Protein AF-A0A965I8A2-F1 (afdb_monomer_lite)

Secondary structure (DSSP, 8-state):
----S-BT-------HHHHHHHHHH--SHHHHHSHHHHHHHGGG-S----SPPP-----SS--TT-B---SSHHHHHHHHHHHTT-GGG--HHHHHHHHHH-HHHHHHTS-----------GGG--SPPP-HHHHHHHHHHTTTSGGGSSSGGGSGGGS-TTTS---EEEEEBTEEEETTS-EEE-SSTTTTT-SS-BT-HHHHHHHHHHHTT-SS-SS--HHHHHHHHHHHHH-TT-SEEEEESSHHHHHHHHHHHHHHHHT--EEEEES---SSHHHHTTSTT-TT--HHHHTTEEE--TT-HHHHHHHHHHTTT-EEEEEE-SSSSSPPPTTHHHHHHHHHHHHTPEEEEE-TTTBTTTBTT-HHHHTT---SEEEE-GGGGTTSS-EEEEE-HHHHGGGGTS--

Radius of gyration: 28.69 Å; chains: 1; bounding box: 76×61×65 Å

Foldseek 3Di:
DQAQAEAPPDDDDDDPVLLVVLCVQDPDPVCNVVVPQCSQCPPPSPRDRPDDDDDDDHDPGGPHQFHQDPPDPLNVVLVVVLVVVVCPPPDPVVVVVVLVVPVVSVLSGRDPPDPPPPPPDVVNPDDQQWCPVQLVLQVVQVVPPPQSDPDPVLGCVVDDPGNDASAWDFWFFQWTAGPSGDIDRDPCLVVQLAPRTGPDVVLVVVVVVVVVVPDDDPDDDPVVVVVQVVLLVQAPFFPGKDKDQAQLVQLVVVLQLLCLLLVAQAEEEEDDRDCDLLPVLCDPNNPPRDPVSSVRYHYDYAQCLVRVLVVCVVCQSRYRAYEYQCDDPHHHDPCRLVSVLVSCVVRVHFYEHAQQNQDPPVGVNGPCVVVVNHGQKYKYHRNSNNPGGMIMIGGDPSSVVCCVVDVD

Sequence (408 aa):
IDRSFPDGLDIEIFSAETLATTARECSDPWSREHVTPYIRTGSDLKVKTGNFRVGHFKSTTNFAHLRWTLDTASDYEFFCALAEHDVANLGWLDIVSLLTQNSDLLMWNRGITGRQVSFVSDEDAQSDPSFKRSVQHLSRALQSIPVGSQTFSKSYLGWVMGQAPIYAKSGSGSIITDIDGNDYIDYMMALLPVVLGHADPFVDAAVVRQLARGTSLSLSGEIEVELAEKLVSLIPCAEMVRYGKNGSDATTAAVRLARAYTGRDKIIVCGYHGWHDWYIGTTAKHLGVPESVRDLSLTFPFNDANALADLLKKHDCDLAALVIEPTGKAVPQPGFLEEVRRLCDHYGVILVFDEVISGFRIDMGGAQAYYNVTPDLAAFGKAMANGYPISALVGKREIMSKMEDVHA

pLDDT: mean 87.99, std 14.46, range [33.81, 98.94]

Structure (mmCIF, N/CA/C/O backbone):
data_AF-A0A965I8A2-F1
#
_entry.id   AF-A0A965I8A2-F1
#
loop_
_atom_site.group_PDB
_atom_site.id
_atom_site.type_symbol
_atom_site.label_atom_id
_atom_site.label_alt_id
_atom_site.label_comp_id
_atom_site.label_asym_id
_atom_site.label_entity_id
_atom_site.label_seq_id
_atom_site.pdbx_PDB_ins_code
_atom_site.Cartn_x
_atom_site.Cartn_y
_atom_site.Cartn_z
_atom_site.occupancy
_atom_site.B_iso_or_equiv
_atom_site.auth_seq_id
_atom_site.auth_comp_id
_atom_site.auth_asym_id
_atom_site.auth_atom_id
_atom_site.pdbx_PDB_model_num
ATOM 1 N N . ILE A 1 1 ? 34.277 -10.417 -27.547 1.00 52.88 1 ILE A N 1
ATOM 2 C CA . ILE A 1 1 ? 34.289 -11.858 -27.899 1.00 52.88 1 ILE A CA 1
ATOM 3 C C . ILE A 1 1 ? 33.029 -12.113 -28.709 1.00 52.88 1 ILE A C 1
ATOM 5 O O . ILE A 1 1 ? 31.954 -11.830 -28.201 1.00 52.88 1 ILE A O 1
ATOM 9 N N . ASP A 1 2 ? 33.155 -12.545 -29.962 1.00 63.31 2 ASP A N 1
ATOM 10 C CA . ASP A 1 2 ? 32.013 -12.890 -30.821 1.00 63.31 2 ASP A CA 1
ATOM 11 C C . ASP A 1 2 ? 31.487 -14.276 -30.403 1.00 63.31 2 ASP A C 1
ATOM 13 O O . ASP A 1 2 ? 32.032 -15.307 -30.803 1.00 63.31 2 ASP A O 1
ATOM 17 N N . ARG A 1 3 ? 30.526 -14.300 -29.469 1.00 74.75 3 ARG A N 1
ATOM 18 C CA . ARG A 1 3 ? 29.956 -15.539 -28.917 1.00 74.75 3 ARG A CA 1
ATOM 19 C C . ARG A 1 3 ? 29.017 -16.164 -29.951 1.00 74.75 3 ARG A C 1
ATOM 21 O O . ARG A 1 3 ? 28.217 -15.466 -30.560 1.00 74.75 3 ARG A O 1
ATOM 28 N N . SER A 1 4 ? 29.109 -17.480 -30.137 1.00 84.25 4 SER A N 1
ATOM 29 C CA . SER A 1 4 ? 28.255 -18.225 -31.084 1.00 84.25 4 SER A CA 1
ATOM 30 C C . SER A 1 4 ? 27.618 -19.489 -30.496 1.00 84.25 4 SER A C 1
ATOM 32 O O . SER A 1 4 ? 26.763 -20.088 -31.142 1.00 84.25 4 SER A O 1
ATOM 34 N N . PHE A 1 5 ? 27.994 -19.865 -29.274 1.00 87.00 5 PHE A N 1
ATOM 35 C CA . PHE A 1 5 ? 27.427 -20.973 -28.501 1.00 87.00 5 PHE A CA 1
ATOM 36 C C . PHE A 1 5 ? 26.560 -20.426 -27.351 1.00 87.00 5 PHE A C 1
ATOM 38 O O . PHE A 1 5 ? 26.722 -19.245 -27.024 1.00 87.00 5 PHE A O 1
ATOM 45 N N . PRO A 1 6 ? 25.665 -21.241 -26.753 1.00 87.38 6 PRO A N 1
ATOM 46 C CA . PRO A 1 6 ? 24.923 -20.865 -25.546 1.00 87.38 6 PRO A CA 1
ATOM 47 C C . PRO A 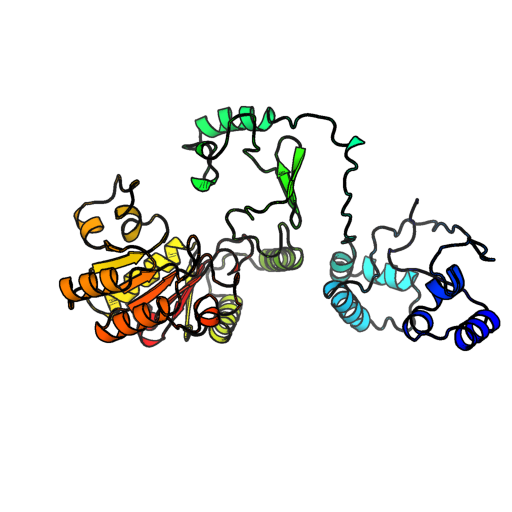1 6 ? 25.847 -20.397 -24.413 1.00 87.38 6 PRO A C 1
ATOM 49 O O . PRO A 1 6 ? 26.956 -20.910 -24.259 1.00 87.38 6 PRO A O 1
ATOM 52 N N . ASP A 1 7 ? 25.388 -19.439 -23.610 1.00 81.31 7 ASP A N 1
ATOM 53 C CA . ASP A 1 7 ? 26.068 -19.030 -22.376 1.00 81.31 7 ASP A CA 1
ATOM 54 C C . ASP A 1 7 ? 26.007 -20.173 -21.349 1.00 81.31 7 ASP A C 1
ATOM 56 O O . ASP A 1 7 ? 24.967 -20.814 -21.224 1.00 81.31 7 ASP A O 1
ATOM 60 N N . GLY A 1 8 ? 27.100 -20.463 -20.641 1.00 78.62 8 GLY A N 1
ATOM 61 C CA . GLY A 1 8 ? 27.194 -21.613 -19.724 1.00 78.62 8 GLY A CA 1
ATOM 62 C C . GLY A 1 8 ? 27.517 -22.964 -20.384 1.00 78.62 8 GLY A C 1
ATOM 63 O O . GLY A 1 8 ? 27.753 -23.941 -19.677 1.00 78.62 8 GLY A O 1
ATOM 64 N N . LEU A 1 9 ? 27.609 -23.044 -21.722 1.00 83.06 9 LEU A N 1
ATOM 65 C CA . LEU A 1 9 ? 28.145 -24.221 -22.425 1.00 83.06 9 LEU A CA 1
ATOM 66 C C . LEU A 1 9 ? 29.684 -24.176 -22.473 1.00 83.06 9 LEU A C 1
ATOM 68 O O . LEU A 1 9 ? 30.299 -24.165 -23.543 1.00 83.06 9 LEU A O 1
ATOM 72 N N . ASP A 1 10 ? 30.310 -24.112 -21.302 1.00 72.38 10 ASP A N 1
ATOM 73 C CA . ASP A 1 10 ? 31.764 -24.126 -21.176 1.00 72.38 10 ASP A CA 1
ATOM 74 C C . ASP A 1 10 ? 32.285 -25.565 -21.298 1.00 72.38 10 ASP A C 1
ATOM 76 O O . ASP A 1 10 ? 31.899 -26.456 -20.543 1.00 72.38 10 ASP A O 1
ATOM 80 N N . ILE A 1 11 ? 33.171 -25.807 -22.267 1.00 71.44 11 ILE A N 1
ATOM 81 C CA . ILE A 1 11 ? 33.817 -27.110 -22.457 1.00 71.44 11 ILE A CA 1
ATOM 82 C C . ILE A 1 11 ? 35.295 -26.972 -22.128 1.00 71.44 11 ILE A C 1
ATOM 84 O O . ILE A 1 11 ? 36.032 -26.240 -22.791 1.00 71.44 11 ILE A O 1
ATOM 88 N N . GLU A 1 12 ? 35.743 -27.746 -21.146 1.00 72.12 12 GLU A N 1
ATOM 89 C CA . GLU A 1 12 ? 37.148 -27.848 -20.777 1.00 72.12 12 GLU A CA 1
ATOM 90 C C . GLU A 1 12 ? 37.618 -29.293 -20.927 1.00 72.12 12 GLU A C 1
ATOM 92 O O . GLU A 1 12 ? 36.988 -30.226 -20.434 1.00 72.12 12 GLU A O 1
ATOM 97 N N . ILE A 1 13 ? 38.723 -29.490 -21.648 1.00 73.75 13 ILE A N 1
ATOM 98 C CA . ILE A 1 13 ? 39.279 -30.815 -21.927 1.00 73.75 13 ILE A CA 1
ATOM 99 C C . ILE A 1 13 ? 40.626 -30.922 -21.223 1.00 73.75 13 ILE A C 1
ATOM 101 O O . ILE A 1 13 ? 41.546 -30.151 -21.502 1.00 73.75 13 ILE A O 1
ATOM 105 N N . PHE A 1 14 ? 40.754 -31.915 -20.347 1.00 74.62 14 PHE A N 1
ATOM 106 C CA . PHE A 1 14 ? 41.972 -32.192 -19.593 1.00 74.62 14 PHE A CA 1
ATOM 107 C C . PHE A 1 14 ? 42.481 -33.601 -19.888 1.00 74.62 14 PHE A C 1
ATOM 109 O O . PHE A 1 14 ? 41.701 -34.516 -20.152 1.00 74.62 14 PHE A O 1
ATOM 116 N N . SER A 1 15 ? 43.797 -33.798 -19.803 1.00 79.69 15 SER A N 1
ATOM 117 C CA . SER A 1 15 ? 44.347 -35.154 -19.758 1.00 79.69 15 SER A CA 1
ATOM 118 C C . SER A 1 15 ? 44.117 -35.769 -18.371 1.00 79.69 15 SER A C 1
ATOM 120 O O . SER A 1 15 ? 44.101 -35.056 -17.364 1.00 79.69 15 SER A O 1
ATOM 122 N N . ALA A 1 16 ? 43.988 -37.097 -18.298 1.00 80.81 16 ALA A N 1
ATOM 123 C CA . ALA A 1 16 ? 43.856 -37.800 -17.019 1.00 80.81 16 ALA A CA 1
ATOM 124 C C . ALA A 1 16 ? 45.063 -37.552 -16.090 1.00 80.81 16 ALA A C 1
ATOM 126 O O . ALA A 1 16 ? 44.905 -37.423 -14.878 1.00 80.81 16 ALA A O 1
ATOM 127 N N . GLU A 1 17 ? 46.263 -37.424 -16.663 1.00 80.12 17 GLU A N 1
ATOM 128 C CA . GLU A 1 17 ? 47.491 -37.104 -15.931 1.00 80.12 17 GLU A CA 1
ATOM 129 C C . GLU A 1 17 ? 47.446 -35.702 -15.306 1.00 80.12 17 GLU A C 1
ATOM 131 O O . GLU A 1 17 ? 47.859 -35.526 -14.157 1.00 80.12 17 GLU A O 1
ATOM 136 N N . THR A 1 18 ? 46.897 -34.717 -16.026 1.00 78.25 18 THR A N 1
ATOM 137 C CA . THR A 1 18 ? 46.703 -33.350 -15.520 1.00 78.25 18 THR A CA 1
ATOM 138 C C . THR A 1 18 ? 45.798 -33.359 -14.291 1.00 78.25 18 THR A C 1
ATOM 140 O O . THR A 1 18 ? 46.188 -32.834 -13.252 1.00 78.25 18 THR A O 1
ATOM 143 N N . LEU A 1 19 ? 44.642 -34.027 -14.367 1.00 80.75 19 LEU A N 1
ATOM 144 C CA . LEU A 1 19 ? 43.706 -34.122 -13.241 1.00 80.75 19 LEU A CA 1
ATOM 145 C C . LEU A 1 19 ? 44.329 -34.840 -12.033 1.00 80.75 19 LEU A C 1
ATOM 147 O O . LEU A 1 19 ? 44.222 -34.364 -10.903 1.00 80.75 19 LEU A O 1
ATOM 151 N N . ALA A 1 20 ? 45.032 -35.954 -12.264 1.00 80.44 20 ALA A N 1
ATOM 152 C CA . ALA A 1 20 ? 45.691 -36.721 -11.206 1.00 80.44 20 ALA A CA 1
ATOM 153 C C . ALA A 1 20 ? 46.844 -35.953 -10.536 1.00 80.44 20 ALA A C 1
ATOM 155 O O . ALA A 1 20 ? 47.125 -36.140 -9.350 1.00 80.44 20 ALA A O 1
ATOM 156 N N . THR A 1 21 ? 47.536 -35.097 -11.284 1.00 78.81 21 THR A N 1
ATOM 157 C CA . THR A 1 21 ? 48.608 -34.251 -10.748 1.00 78.81 21 THR A CA 1
ATOM 158 C C . THR A 1 21 ? 48.027 -33.109 -9.923 1.00 78.81 21 THR A C 1
ATOM 160 O O . THR A 1 21 ? 48.402 -32.961 -8.763 1.00 78.81 21 THR A O 1
ATOM 163 N N . THR A 1 22 ? 47.013 -32.412 -10.438 1.00 77.75 22 THR A N 1
ATOM 164 C CA . THR A 1 22 ? 46.289 -31.367 -9.702 1.00 77.75 22 THR A CA 1
ATOM 165 C C . THR A 1 22 ? 45.693 -31.873 -8.393 1.00 77.75 22 THR A C 1
ATOM 167 O O . THR A 1 22 ? 45.879 -31.239 -7.359 1.00 77.75 22 THR A O 1
ATOM 170 N N . ALA A 1 23 ? 45.050 -33.043 -8.391 1.00 80.81 23 ALA A N 1
ATOM 171 C CA . ALA A 1 23 ? 44.480 -33.618 -7.173 1.00 80.81 23 ALA A CA 1
ATOM 172 C C . ALA A 1 23 ? 45.536 -33.919 -6.088 1.00 80.81 23 ALA A C 1
ATOM 174 O O . ALA A 1 23 ? 45.238 -33.817 -4.897 1.00 80.81 23 ALA A O 1
ATOM 175 N N . ARG A 1 24 ? 46.767 -34.281 -6.487 1.00 83.00 24 ARG A N 1
ATOM 176 C CA . ARG A 1 24 ? 47.882 -34.556 -5.561 1.00 83.00 24 ARG A CA 1
ATOM 177 C C . ARG A 1 24 ? 48.535 -33.285 -5.028 1.00 83.00 24 ARG A C 1
ATOM 179 O O . ARG A 1 24 ? 48.861 -33.233 -3.847 1.00 83.00 24 ARG A O 1
ATOM 186 N N . GLU A 1 25 ? 48.759 -32.303 -5.894 1.00 78.50 25 GLU A N 1
ATOM 187 C CA . GLU A 1 25 ? 49.516 -31.085 -5.568 1.00 78.50 25 GLU A CA 1
ATOM 188 C C . GLU A 1 25 ? 48.658 -30.018 -4.878 1.00 78.50 25 GLU A C 1
ATOM 190 O O . GLU A 1 25 ? 49.171 -29.170 -4.147 1.00 78.50 25 GLU A O 1
ATOM 195 N N . CYS A 1 26 ? 47.338 -30.088 -5.046 1.00 77.56 26 CYS A N 1
ATOM 196 C CA . CYS A 1 26 ? 46.405 -29.178 -4.411 1.00 77.56 26 CYS A CA 1
ATOM 197 C C . CYS A 1 26 ? 46.218 -29.505 -2.921 1.00 77.56 26 CYS A C 1
ATOM 199 O O . CYS A 1 26 ? 45.694 -30.567 -2.559 1.00 77.56 26 CYS A O 1
ATOM 201 N N . SER A 1 27 ? 46.625 -28.581 -2.046 1.00 73.56 27 SER A N 1
ATOM 202 C CA . SER A 1 27 ? 46.561 -28.741 -0.588 1.00 73.56 27 SER A CA 1
ATOM 203 C C . SER A 1 27 ? 45.274 -28.216 0.050 1.00 73.56 27 SER A C 1
ATOM 205 O O . SER A 1 27 ? 44.954 -28.636 1.160 1.00 73.56 27 SER A O 1
ATOM 207 N N . ASP A 1 28 ? 44.543 -27.313 -0.613 1.00 79.12 28 ASP A N 1
ATOM 208 C CA . ASP A 1 28 ? 43.325 -26.710 -0.067 1.00 79.12 28 ASP A CA 1
ATOM 209 C C . ASP A 1 28 ? 42.036 -27.300 -0.687 1.00 79.12 28 ASP A C 1
ATOM 211 O O . ASP A 1 28 ? 42.041 -27.704 -1.854 1.00 79.12 28 ASP A O 1
ATOM 215 N N . PRO A 1 29 ? 40.930 -27.391 0.080 1.00 75.06 29 PRO A N 1
ATOM 216 C CA . PRO A 1 29 ? 39.671 -27.964 -0.402 1.00 75.06 29 PRO A CA 1
ATOM 217 C C . PRO A 1 29 ? 39.019 -27.195 -1.558 1.00 75.06 29 PRO A C 1
ATOM 219 O O . PRO A 1 29 ? 38.460 -27.824 -2.450 1.00 75.06 29 PRO A O 1
ATOM 222 N N . TRP A 1 30 ? 39.117 -25.863 -1.570 1.00 75.81 30 TRP A N 1
ATOM 223 C CA . TRP A 1 30 ? 38.460 -25.022 -2.575 1.00 75.81 30 TRP A CA 1
ATOM 224 C C . TRP A 1 30 ? 39.048 -25.264 -3.968 1.00 75.81 30 TRP A C 1
ATOM 226 O O . TRP A 1 30 ? 38.322 -25.511 -4.924 1.00 75.81 30 TRP A O 1
ATOM 236 N N . SER A 1 31 ? 40.372 -25.301 -4.077 1.00 69.62 31 SER A N 1
ATOM 237 C CA . SER A 1 31 ? 41.076 -25.571 -5.332 1.00 69.62 31 SER A CA 1
ATOM 238 C C . SER A 1 31 ? 40.920 -27.029 -5.812 1.00 69.62 31 SER A C 1
ATOM 240 O O . SER A 1 31 ? 41.088 -27.303 -7.000 1.00 69.62 31 SER A O 1
ATOM 242 N N . ARG A 1 32 ? 40.569 -27.975 -4.920 1.00 73.00 32 ARG A N 1
ATOM 243 C CA . ARG A 1 32 ? 40.204 -29.361 -5.290 1.00 73.00 32 ARG A CA 1
ATOM 244 C C . ARG A 1 32 ? 38.793 -29.469 -5.861 1.00 73.00 32 ARG A C 1
ATOM 246 O O . ARG A 1 32 ? 38.556 -30.339 -6.691 1.00 73.00 32 ARG A O 1
ATOM 253 N N . GLU A 1 33 ? 37.877 -28.621 -5.407 1.00 67.00 33 GLU A N 1
ATOM 254 C CA . GLU A 1 33 ? 36.510 -28.521 -5.930 1.00 67.00 33 GLU A CA 1
ATOM 255 C C . GLU A 1 33 ? 36.472 -27.702 -7.231 1.00 67.00 33 GLU A C 1
ATOM 257 O O . GLU A 1 33 ? 35.797 -28.066 -8.192 1.00 67.00 33 GLU A O 1
ATOM 262 N N . HIS A 1 34 ? 37.292 -26.655 -7.314 1.00 68.62 34 HIS A N 1
ATOM 263 C CA . HIS A 1 34 ? 37.425 -25.772 -8.469 1.00 68.62 34 HIS A CA 1
ATOM 264 C C . HIS A 1 34 ? 38.777 -25.976 -9.167 1.00 68.62 34 HIS A C 1
ATOM 266 O O . HIS A 1 34 ? 39.615 -25.074 -9.241 1.00 68.62 34 HIS A O 1
ATOM 272 N N . VAL A 1 35 ? 38.989 -27.186 -9.698 1.00 67.19 35 VAL A N 1
ATOM 273 C CA . VAL A 1 35 ? 40.274 -27.615 -10.284 1.00 67.19 35 VAL A CA 1
ATOM 274 C C . VAL A 1 35 ? 40.753 -26.716 -11.423 1.00 67.19 35 VAL A C 1
ATOM 276 O O . VAL A 1 35 ? 41.949 -26.494 -11.566 1.00 67.19 35 VAL A O 1
ATOM 279 N N . THR A 1 36 ? 39.849 -26.139 -12.212 1.00 72.38 36 THR A N 1
ATOM 280 C CA . THR A 1 36 ? 40.195 -25.325 -13.382 1.00 72.38 36 THR A CA 1
ATOM 281 C C . THR A 1 36 ? 40.992 -24.062 -13.034 1.00 72.38 36 THR A C 1
ATOM 283 O O . THR A 1 36 ? 42.072 -23.889 -13.606 1.00 72.38 36 THR A O 1
ATOM 286 N N . PRO A 1 37 ? 40.534 -23.173 -12.125 1.00 69.25 37 PRO A N 1
ATOM 287 C CA . PRO A 1 37 ? 41.353 -22.078 -11.608 1.00 69.25 37 PRO A CA 1
ATOM 288 C C . PRO A 1 37 ? 42.750 -22.521 -11.167 1.00 69.25 37 PRO A C 1
ATOM 290 O O . PRO A 1 37 ? 43.733 -21.918 -11.590 1.00 69.25 37 PRO A O 1
ATOM 293 N N . TYR A 1 38 ? 42.856 -23.616 -10.409 1.00 70.81 38 TYR A N 1
ATOM 294 C CA . TYR A 1 38 ? 44.143 -24.122 -9.933 1.00 70.81 38 TYR A CA 1
ATOM 295 C C . TYR A 1 38 ? 45.043 -24.615 -11.076 1.00 70.81 38 TYR A C 1
ATOM 297 O O . TYR A 1 38 ? 46.219 -24.264 -11.122 1.00 70.81 38 TYR A O 1
ATOM 305 N N . ILE A 1 39 ? 44.512 -25.358 -12.055 1.00 72.25 39 ILE A N 1
ATOM 306 C CA . ILE A 1 39 ? 45.276 -25.768 -13.249 1.00 72.25 39 ILE A CA 1
ATOM 307 C C . ILE A 1 39 ? 45.722 -24.513 -14.030 1.00 72.25 39 ILE A C 1
ATOM 309 O O . ILE A 1 39 ? 46.824 -24.486 -14.575 1.00 72.25 39 ILE A O 1
ATOM 313 N N . ARG A 1 40 ? 44.901 -23.449 -14.056 1.00 68.25 40 ARG A N 1
ATOM 314 C CA . ARG A 1 40 ? 45.198 -22.173 -14.734 1.00 68.25 40 ARG A CA 1
ATOM 315 C C . ARG A 1 40 ? 46.280 -21.337 -14.051 1.00 68.25 40 ARG A C 1
ATOM 317 O O . ARG A 1 40 ? 47.000 -20.629 -14.754 1.00 68.25 40 ARG A O 1
ATOM 324 N N . THR A 1 41 ? 46.386 -21.375 -12.722 1.00 61.69 41 THR A N 1
ATOM 325 C CA . THR A 1 41 ? 47.201 -20.407 -11.960 1.00 61.69 41 THR A CA 1
ATOM 326 C C . THR A 1 41 ? 48.231 -21.015 -11.009 1.00 61.69 41 THR A C 1
ATOM 328 O O . THR A 1 41 ? 49.078 -20.283 -10.499 1.00 61.69 41 THR A O 1
ATOM 331 N N . GLY A 1 42 ? 48.166 -22.318 -10.734 1.00 64.56 42 GLY A N 1
ATOM 332 C CA . GLY A 1 42 ? 48.821 -22.926 -9.572 1.00 64.56 42 GLY A CA 1
ATOM 333 C C . GLY A 1 42 ? 48.223 -22.432 -8.244 1.00 64.56 42 GLY A C 1
ATOM 334 O O . GLY A 1 42 ? 47.085 -21.963 -8.211 1.00 64.56 42 GLY A O 1
ATOM 335 N N . SER A 1 43 ? 49.011 -22.489 -7.160 1.00 57.47 43 SER A N 1
ATOM 336 C CA . SER A 1 43 ? 48.619 -22.108 -5.785 1.00 57.47 43 SER A CA 1
ATOM 337 C C . SER A 1 43 ? 48.488 -20.605 -5.525 1.00 57.47 43 SER A C 1
ATOM 339 O O . SER A 1 43 ? 47.874 -20.202 -4.542 1.00 57.47 43 SER A O 1
ATOM 341 N N . ASP A 1 44 ? 49.085 -19.763 -6.369 1.00 56.22 44 ASP A N 1
ATOM 342 C CA . ASP A 1 44 ? 49.315 -18.353 -6.026 1.00 56.22 44 ASP A CA 1
ATOM 343 C C . ASP A 1 44 ? 48.208 -17.410 -6.534 1.00 56.22 44 ASP A C 1
ATOM 345 O O . ASP A 1 44 ? 48.332 -16.194 -6.371 1.00 56.22 44 ASP A O 1
ATOM 349 N N . LEU A 1 45 ? 47.159 -17.941 -7.190 1.00 52.12 45 LEU A N 1
ATOM 350 C CA . LEU A 1 45 ? 46.004 -17.235 -7.794 1.00 52.12 45 LEU A CA 1
ATOM 351 C C . LEU A 1 45 ? 46.344 -16.053 -8.733 1.00 52.12 45 LEU A C 1
ATOM 353 O O . LEU A 1 45 ? 45.459 -15.407 -9.294 1.00 52.12 45 LEU A O 1
ATOM 357 N N . LYS A 1 46 ? 47.627 -15.773 -8.970 1.00 46.12 46 LYS A N 1
ATOM 358 C CA . LYS A 1 46 ? 48.114 -14.850 -9.991 1.00 46.12 46 LYS A CA 1
ATOM 359 C C . LYS A 1 46 ? 48.173 -15.607 -11.306 1.00 46.12 46 LYS A C 1
ATOM 361 O O . LYS A 1 46 ? 48.958 -16.540 -11.446 1.00 46.12 46 LYS A O 1
ATOM 366 N N . VAL A 1 47 ? 47.367 -15.183 -12.278 1.00 41.81 47 VAL A N 1
ATOM 367 C CA . VAL A 1 47 ? 47.338 -15.747 -13.634 1.00 41.81 47 VAL A CA 1
ATOM 368 C C . VAL A 1 47 ? 48.707 -15.565 -14.300 1.00 41.81 47 VAL A C 1
ATOM 370 O O . VAL A 1 47 ? 48.973 -14.565 -14.961 1.00 41.81 47 VAL A O 1
ATOM 373 N N . LYS A 1 48 ? 49.604 -16.535 -14.128 1.00 42.91 48 LYS A N 1
ATOM 374 C CA . LYS A 1 48 ? 50.685 -16.790 -15.075 1.00 42.91 48 LYS A CA 1
ATOM 375 C C . LYS A 1 48 ? 50.119 -17.795 -16.054 1.00 42.91 48 LYS A C 1
ATOM 377 O O . LYS A 1 48 ? 49.857 -18.924 -15.670 1.00 42.91 48 LYS A O 1
ATOM 382 N N . THR A 1 49 ? 49.902 -17.380 -17.296 1.00 42.94 49 THR A N 1
ATOM 383 C CA . THR A 1 49 ? 49.549 -18.268 -18.409 1.00 42.94 49 THR A CA 1
ATOM 384 C C . THR A 1 49 ? 50.572 -19.405 -18.512 1.00 42.94 49 THR A C 1
ATOM 386 O O . THR A 1 49 ? 51.603 -19.259 -19.165 1.00 42.94 49 THR A O 1
ATOM 389 N N . GLY A 1 50 ? 50.327 -20.517 -17.820 1.00 44.16 50 GLY A N 1
ATOM 390 C CA . GLY A 1 50 ? 51.110 -21.743 -17.900 1.00 44.16 50 GLY A CA 1
ATOM 391 C C . GLY A 1 50 ? 50.453 -22.715 -18.872 1.00 44.16 50 GLY A C 1
ATOM 392 O O . GLY A 1 50 ? 49.279 -22.992 -18.733 1.00 44.16 50 GLY A O 1
ATOM 393 N N . ASN A 1 51 ? 51.197 -23.201 -19.867 1.00 54.31 51 ASN A N 1
ATOM 394 C CA . ASN A 1 51 ? 50.976 -24.394 -20.707 1.00 54.31 51 ASN A CA 1
ATOM 395 C C . ASN A 1 51 ? 49.568 -24.765 -21.246 1.00 54.31 51 ASN A C 1
ATOM 397 O O . ASN A 1 51 ? 49.390 -25.894 -21.700 1.00 54.31 51 ASN A O 1
ATOM 401 N N . PHE A 1 52 ? 48.588 -23.863 -21.311 1.00 58.44 52 PHE A N 1
ATOM 402 C CA . PHE A 1 52 ? 47.352 -24.120 -22.065 1.00 58.44 52 PHE A CA 1
ATOM 403 C C . PHE A 1 52 ? 47.514 -23.774 -23.542 1.00 58.44 52 PHE A C 1
ATOM 405 O O . PHE A 1 52 ? 48.111 -22.761 -23.907 1.00 58.44 52 PHE A O 1
ATOM 412 N N . ARG A 1 53 ? 46.899 -24.586 -24.405 1.00 59.91 53 ARG A N 1
ATOM 413 C CA . ARG A 1 53 ? 46.554 -24.171 -25.766 1.00 59.91 53 ARG A CA 1
ATOM 414 C C . ARG A 1 53 ? 45.111 -23.691 -25.749 1.00 59.91 53 ARG A C 1
ATOM 416 O O . ARG A 1 53 ? 44.213 -24.472 -25.457 1.00 59.91 53 ARG A O 1
ATOM 423 N N . VAL A 1 54 ? 44.900 -22.418 -26.057 1.00 62.22 54 VAL A N 1
ATOM 424 C CA . VAL A 1 54 ? 43.559 -21.844 -26.206 1.00 62.22 54 VAL A CA 1
ATOM 425 C C . VAL A 1 54 ? 43.156 -21.947 -27.672 1.00 62.22 54 VAL A C 1
ATOM 427 O O . VAL A 1 54 ? 43.870 -21.464 -28.550 1.00 62.22 54 VAL A O 1
ATOM 430 N N . GLY A 1 55 ? 42.026 -22.598 -27.936 1.00 65.56 55 GLY A N 1
ATOM 431 C CA . GLY A 1 55 ? 41.380 -22.617 -29.245 1.00 65.56 55 GLY A CA 1
ATOM 432 C C . GLY A 1 55 ? 40.123 -21.754 -29.218 1.00 65.56 55 GLY A C 1
ATOM 433 O O . GLY A 1 55 ? 39.347 -21.827 -28.270 1.00 65.56 55 GLY A O 1
ATOM 434 N N . HIS A 1 56 ? 39.912 -20.947 -30.256 1.00 71.56 56 HIS A N 1
ATOM 435 C CA . HIS A 1 56 ? 38.654 -20.230 -30.454 1.00 71.56 56 HIS A CA 1
ATOM 436 C C . HIS A 1 56 ? 37.804 -20.997 -31.460 1.00 71.56 56 HIS A C 1
ATOM 438 O O . HIS A 1 56 ? 38.174 -21.115 -32.627 1.00 71.56 56 HIS A O 1
ATOM 444 N N . PHE A 1 57 ? 36.668 -21.514 -31.007 1.00 76.25 57 PHE A N 1
ATOM 445 C CA . PHE A 1 57 ? 35.707 -22.201 -31.859 1.00 76.25 57 PHE A CA 1
ATOM 446 C C . PHE A 1 57 ? 34.527 -21.280 -32.147 1.00 76.25 57 PHE A C 1
ATOM 448 O O . PHE A 1 57 ? 34.089 -20.523 -31.279 1.00 76.25 57 PHE A O 1
ATOM 455 N N . LYS A 1 58 ? 34.007 -21.351 -33.372 1.00 80.25 58 LYS A N 1
ATOM 456 C CA . LYS A 1 58 ? 32.809 -20.624 -33.786 1.00 80.25 58 LYS A CA 1
ATOM 457 C C . LYS A 1 58 ? 31.806 -21.611 -34.364 1.00 80.25 58 LYS A C 1
ATOM 459 O O . LYS A 1 58 ? 32.150 -22.386 -35.253 1.00 80.25 58 LYS A O 1
ATOM 464 N N . SER A 1 59 ? 30.583 -21.586 -33.849 1.00 81.50 59 SER A N 1
ATOM 465 C CA . SER A 1 59 ? 29.464 -22.313 -34.440 1.00 81.50 59 SER A CA 1
ATOM 466 C C . SER A 1 59 ? 29.055 -21.650 -35.760 1.00 81.50 59 SER A C 1
ATOM 468 O O . SER A 1 59 ? 29.112 -20.427 -35.899 1.00 81.50 59 SER A O 1
ATOM 470 N N . THR A 1 60 ? 28.620 -22.449 -36.736 1.00 86.44 60 THR A N 1
ATOM 471 C CA . THR A 1 60 ? 28.054 -21.947 -38.002 1.00 86.44 60 THR A CA 1
ATOM 472 C C . THR A 1 60 ? 26.711 -21.243 -37.800 1.00 86.44 60 THR A C 1
ATOM 474 O O . THR A 1 60 ? 26.349 -20.385 -38.600 1.00 86.44 60 THR A O 1
ATOM 477 N N . THR A 1 61 ? 25.994 -21.573 -36.721 1.00 86.81 61 THR A N 1
ATOM 478 C CA . THR A 1 61 ? 24.731 -20.942 -36.306 1.00 86.81 61 THR A CA 1
ATOM 479 C C . THR A 1 61 ? 24.927 -20.207 -34.982 1.00 86.81 61 THR A C 1
ATOM 481 O O . THR A 1 61 ? 25.620 -20.709 -34.100 1.00 86.81 61 THR A O 1
ATOM 484 N N . ASN A 1 62 ? 24.332 -19.020 -34.829 1.00 85.25 62 ASN A N 1
ATOM 485 C CA . ASN A 1 62 ? 24.478 -18.219 -33.615 1.00 85.25 62 ASN A CA 1
ATOM 486 C C . ASN A 1 62 ? 23.470 -18.632 -32.527 1.00 85.25 62 ASN A C 1
ATOM 488 O O . ASN A 1 62 ? 22.284 -18.312 -32.617 1.00 85.25 62 ASN A O 1
ATOM 492 N N . PHE A 1 63 ? 23.970 -19.274 -31.472 1.00 86.44 63 PHE A N 1
ATOM 493 C CA . PHE A 1 63 ? 23.197 -19.694 -30.300 1.00 86.44 63 PHE A CA 1
ATOM 494 C C . PHE A 1 63 ? 23.455 -18.843 -29.050 1.00 86.44 63 PHE A C 1
ATOM 496 O O . PHE A 1 63 ? 22.998 -19.194 -27.970 1.00 86.44 63 PHE A O 1
ATOM 503 N N . ALA A 1 64 ? 24.144 -17.706 -29.174 1.00 81.50 64 ALA A N 1
ATOM 504 C CA . ALA A 1 64 ? 24.535 -16.871 -28.031 1.00 81.50 64 ALA A CA 1
ATOM 505 C C . ALA A 1 64 ? 23.366 -16.203 -27.283 1.00 81.50 64 ALA A C 1
ATOM 507 O O . ALA A 1 64 ? 23.583 -15.521 -26.287 1.00 81.50 64 ALA A O 1
ATOM 508 N N . HIS A 1 65 ? 22.139 -16.369 -27.775 1.00 77.12 65 HIS A N 1
ATOM 509 C CA . HIS A 1 65 ? 20.910 -15.906 -27.135 1.00 77.12 65 HIS A CA 1
ATOM 510 C C . HIS A 1 65 ? 20.324 -16.924 -26.140 1.00 77.12 65 HIS A C 1
ATOM 512 O O . HIS A 1 65 ? 19.328 -16.616 -25.493 1.00 77.12 65 HIS A O 1
ATOM 518 N N . LEU A 1 66 ? 20.895 -18.130 -26.057 1.00 83.25 66 LEU A N 1
ATOM 519 C CA . LEU A 1 66 ? 20.509 -19.169 -25.105 1.00 83.25 66 LEU A CA 1
ATOM 520 C C . LEU A 1 66 ? 21.391 -19.083 -23.855 1.00 83.25 66 LEU A C 1
ATOM 522 O O . LEU A 1 66 ? 22.602 -18.880 -23.973 1.00 83.25 66 LEU A O 1
ATOM 526 N N . ARG A 1 67 ? 20.794 -19.267 -22.676 1.00 80.81 67 ARG A N 1
ATOM 527 C CA . ARG A 1 67 ? 21.468 -19.238 -21.373 1.00 80.81 67 ARG A CA 1
ATOM 528 C C . ARG A 1 67 ? 21.286 -20.553 -20.624 1.00 80.81 67 ARG A C 1
ATOM 530 O O . ARG A 1 67 ? 20.203 -20.859 -20.137 1.00 80.81 67 ARG A O 1
ATOM 537 N N . TRP A 1 68 ? 22.358 -21.322 -20.516 1.00 84.50 68 TRP A N 1
ATOM 538 C CA . TRP A 1 68 ? 22.430 -22.625 -19.849 1.00 84.50 68 TRP A CA 1
ATOM 539 C C . TRP A 1 68 ? 23.347 -22.572 -18.619 1.00 84.50 68 TRP A C 1
ATOM 541 O O . TRP A 1 68 ? 24.151 -23.467 -18.380 1.00 84.50 68 TRP A O 1
ATOM 551 N N . THR A 1 69 ? 23.261 -21.492 -17.852 1.00 81.75 69 THR A N 1
ATOM 552 C CA . THR A 1 69 ? 23.974 -21.325 -16.577 1.00 81.75 69 THR A CA 1
ATOM 553 C C . THR A 1 69 ? 23.149 -21.891 -15.427 1.00 81.75 69 THR A C 1
ATOM 555 O O . THR A 1 69 ? 21.943 -22.026 -15.585 1.00 81.75 69 THR A O 1
ATOM 558 N N . LEU A 1 70 ? 23.767 -22.156 -14.270 1.00 80.62 70 LEU A N 1
ATOM 559 C CA . LEU A 1 70 ? 23.099 -22.546 -13.017 1.00 80.62 70 LEU A CA 1
ATOM 560 C C . LEU A 1 70 ? 23.480 -21.570 -11.887 1.00 80.62 70 LEU A C 1
ATOM 562 O O . LEU A 1 70 ? 24.027 -21.956 -10.859 1.00 80.62 70 LEU A O 1
ATOM 566 N N . ASP A 1 71 ? 23.228 -20.283 -12.111 1.00 74.25 71 ASP A N 1
ATOM 567 C CA . ASP A 1 71 ? 23.643 -19.188 -11.223 1.00 74.25 71 ASP A CA 1
ATOM 568 C C . ASP A 1 71 ? 22.499 -18.659 -10.345 1.00 74.25 71 ASP A C 1
ATOM 570 O O . ASP A 1 71 ? 22.739 -18.002 -9.330 1.00 74.25 71 ASP A O 1
ATOM 574 N N . THR A 1 72 ? 21.243 -18.896 -10.740 1.00 71.06 72 THR A N 1
ATOM 575 C CA . THR A 1 72 ? 20.047 -18.379 -10.053 1.00 71.06 72 THR A CA 1
ATOM 576 C C . THR A 1 72 ? 19.019 -19.477 -9.773 1.00 71.06 72 THR A C 1
ATOM 578 O O . THR A 1 72 ? 19.056 -20.545 -10.379 1.00 71.06 72 THR A O 1
ATOM 581 N N . ALA A 1 73 ? 18.054 -19.216 -8.884 1.00 72.44 73 ALA A N 1
ATOM 582 C CA . ALA A 1 73 ? 16.937 -20.139 -8.655 1.00 72.44 73 ALA A CA 1
ATOM 583 C C . ALA A 1 73 ? 16.110 -20.386 -9.933 1.00 72.44 73 ALA A C 1
ATOM 585 O O . ALA A 1 73 ? 15.700 -21.514 -10.187 1.00 72.44 73 ALA A O 1
ATOM 586 N N . SER A 1 74 ? 15.953 -19.363 -10.783 1.00 70.69 74 SER A N 1
ATOM 587 C CA . SER A 1 74 ? 15.280 -19.491 -12.082 1.00 70.69 74 SER A CA 1
ATOM 588 C C . SER A 1 74 ? 16.000 -20.465 -13.015 1.00 70.69 74 SER A C 1
ATOM 590 O O . SER A 1 74 ? 15.360 -21.154 -13.804 1.00 70.69 74 SER A O 1
ATOM 592 N N . ASP A 1 75 ? 17.329 -20.520 -12.934 1.00 80.62 75 ASP A N 1
ATOM 593 C CA . ASP A 1 75 ? 18.143 -21.431 -13.735 1.00 80.62 75 ASP A CA 1
ATOM 594 C C . ASP A 1 75 ? 17.890 -22.875 -13.307 1.00 80.62 75 ASP A C 1
ATOM 596 O O . ASP A 1 75 ? 17.710 -23.761 -14.139 1.00 80.62 75 ASP A O 1
ATOM 600 N N . TYR A 1 76 ? 17.840 -23.100 -11.991 1.00 82.44 76 TYR A N 1
ATOM 601 C CA . TYR A 1 76 ? 17.540 -24.404 -11.417 1.00 82.44 76 TYR A CA 1
ATOM 602 C C . TYR A 1 76 ? 16.150 -24.892 -11.833 1.00 82.44 76 TYR A C 1
ATOM 604 O O . TYR A 1 76 ? 16.011 -26.021 -12.297 1.00 82.44 76 TYR A O 1
ATOM 612 N N . GLU A 1 77 ? 15.136 -24.031 -11.741 1.00 80.06 77 GLU A N 1
ATOM 613 C CA . GLU A 1 77 ? 13.779 -24.356 -12.184 1.00 80.06 77 GLU A CA 1
ATOM 614 C C . GLU A 1 77 ? 13.729 -24.669 -13.683 1.00 80.06 77 GLU A C 1
ATOM 616 O O . GLU A 1 77 ? 13.073 -25.632 -14.079 1.00 80.06 77 GLU A O 1
ATOM 621 N N . PHE A 1 78 ? 14.458 -23.916 -14.516 1.00 85.44 78 PHE A N 1
ATOM 622 C CA . PHE A 1 78 ? 14.589 -24.217 -15.943 1.00 85.44 78 PHE A CA 1
ATOM 623 C C . PHE A 1 78 ? 15.144 -25.625 -16.175 1.00 85.44 78 PHE A C 1
ATOM 625 O O . PHE A 1 78 ? 14.591 -26.366 -16.987 1.00 85.44 78 PHE A O 1
ATOM 632 N N . PHE A 1 79 ? 16.194 -26.027 -15.455 1.00 86.81 79 PHE A N 1
ATOM 633 C CA . PHE A 1 79 ? 16.737 -27.378 -15.587 1.00 86.81 79 PHE A CA 1
ATOM 634 C C . PHE A 1 79 ? 15.800 -28.457 -15.048 1.00 86.81 79 PHE A C 1
ATOM 636 O O . PHE A 1 79 ? 15.733 -29.529 -15.644 1.00 86.81 79 PHE A O 1
ATOM 643 N N . CYS A 1 80 ? 15.053 -28.187 -13.976 1.00 85.81 80 CYS A N 1
ATOM 644 C CA . CYS A 1 80 ? 14.014 -29.096 -13.494 1.00 85.81 80 CYS A CA 1
ATOM 645 C C . CYS A 1 80 ? 12.929 -29.307 -14.556 1.00 85.81 80 CYS A C 1
ATOM 647 O O . CYS A 1 80 ? 12.614 -30.449 -14.873 1.00 85.81 80 CYS A O 1
ATOM 649 N N . ALA A 1 81 ? 12.425 -28.227 -15.160 1.00 85.94 81 ALA A N 1
ATOM 650 C CA . ALA A 1 81 ? 11.441 -28.303 -16.236 1.00 85.94 81 ALA A CA 1
ATOM 651 C C . ALA A 1 81 ? 12.011 -29.011 -17.477 1.00 85.94 81 ALA A C 1
ATOM 653 O O . ALA A 1 81 ? 11.355 -29.855 -18.078 1.00 85.94 81 ALA A O 1
ATOM 654 N N . LEU A 1 82 ? 13.265 -28.730 -17.841 1.00 87.31 82 LEU A N 1
ATOM 655 C CA . LEU A 1 82 ? 13.948 -29.409 -18.942 1.00 87.31 82 LEU A CA 1
ATOM 656 C C . LEU A 1 82 ? 14.116 -30.917 -18.671 1.00 87.31 82 LEU A C 1
ATOM 658 O O . LEU A 1 82 ? 13.993 -31.721 -19.595 1.00 87.31 82 LEU A O 1
ATOM 662 N N . ALA A 1 83 ? 14.359 -31.313 -17.419 1.00 87.44 83 ALA A N 1
ATOM 663 C CA . ALA A 1 83 ? 14.522 -32.710 -17.019 1.00 87.44 83 ALA A CA 1
ATOM 664 C C . ALA A 1 83 ? 13.240 -33.550 -17.176 1.00 87.44 83 ALA A C 1
ATOM 666 O O . ALA A 1 83 ? 13.331 -34.773 -17.284 1.00 87.44 83 ALA A O 1
ATOM 667 N N . GLU A 1 84 ? 12.063 -32.924 -17.271 1.00 88.56 84 GLU A N 1
ATOM 668 C CA . GLU A 1 84 ? 10.794 -33.611 -17.556 1.00 88.56 84 GLU A CA 1
ATOM 669 C C . GLU A 1 84 ? 10.712 -34.151 -19.001 1.00 88.56 84 GLU A C 1
ATOM 671 O O . GLU A 1 84 ? 9.848 -34.973 -19.307 1.00 88.56 84 GLU A O 1
ATOM 676 N N . HIS A 1 85 ? 11.628 -33.742 -19.891 1.00 86.44 85 HIS A N 1
ATOM 677 C CA . HIS A 1 85 ? 11.617 -34.062 -21.325 1.00 86.44 85 HIS A CA 1
ATOM 678 C C . HIS A 1 85 ? 12.601 -35.173 -21.761 1.00 86.44 85 HIS A C 1
ATOM 680 O O . HIS A 1 85 ? 13.017 -35.192 -22.918 1.00 86.44 85 HIS A O 1
ATOM 686 N N . ASP A 1 86 ? 12.980 -36.095 -20.866 1.00 85.75 86 ASP A N 1
ATOM 687 C CA . ASP A 1 86 ? 13.911 -37.221 -21.128 1.00 85.75 86 ASP A CA 1
ATOM 688 C C . ASP A 1 86 ? 15.198 -36.809 -21.875 1.00 85.75 86 ASP A C 1
ATOM 690 O O . ASP A 1 86 ? 15.592 -37.349 -22.910 1.00 85.75 86 ASP A O 1
ATOM 694 N N . VAL A 1 87 ? 15.867 -35.788 -21.343 1.00 87.19 87 VAL A N 1
ATOM 695 C CA . VAL A 1 87 ? 17.032 -35.159 -21.984 1.00 87.19 87 VAL A CA 1
ATOM 696 C C . VAL A 1 87 ? 18.354 -35.902 -21.755 1.00 87.19 87 VAL A C 1
ATOM 698 O O . VAL A 1 87 ? 19.389 -35.487 -22.268 1.00 87.19 87 VAL A O 1
ATOM 701 N N . ALA A 1 88 ? 18.349 -37.007 -21.002 1.00 82.31 88 ALA A N 1
ATOM 702 C CA . ALA A 1 88 ? 19.561 -37.663 -20.496 1.00 82.31 88 ALA A CA 1
ATOM 703 C C . ALA A 1 88 ? 20.506 -38.193 -21.592 1.00 82.31 88 ALA A C 1
ATOM 705 O O . ALA A 1 88 ? 21.709 -38.303 -21.362 1.00 82.31 88 ALA A O 1
ATOM 706 N N . ASN A 1 89 ? 19.974 -38.511 -22.776 1.00 86.75 89 ASN A N 1
ATOM 707 C CA . ASN A 1 89 ? 20.743 -39.036 -23.911 1.00 86.75 89 ASN A CA 1
ATOM 708 C C . ASN A 1 89 ? 20.816 -38.062 -25.100 1.00 86.75 89 ASN A C 1
ATOM 710 O O . ASN A 1 89 ? 21.244 -38.454 -26.186 1.00 86.75 89 ASN A O 1
ATOM 714 N N . LEU A 1 90 ? 20.376 -36.816 -24.917 1.00 88.62 90 LEU A N 1
ATOM 715 C CA . LEU A 1 90 ? 20.331 -35.815 -25.977 1.00 88.62 90 LEU A CA 1
ATOM 716 C C . LEU A 1 90 ? 21.658 -35.061 -26.095 1.00 88.62 90 LEU A C 1
ATOM 718 O O . LEU A 1 90 ? 22.276 -34.679 -25.099 1.00 88.62 90 LEU A O 1
ATOM 722 N N . GLY A 1 91 ? 22.093 -34.808 -27.330 1.00 89.19 91 GLY A N 1
ATOM 723 C CA . GLY A 1 91 ? 23.179 -33.875 -27.593 1.00 89.19 91 GLY A CA 1
ATOM 724 C C . GLY A 1 91 ? 22.724 -32.428 -27.397 1.00 89.19 91 GLY A C 1
ATOM 725 O O . GLY A 1 91 ? 21.537 -32.111 -27.424 1.00 89.19 91 GLY A O 1
ATOM 726 N N . TRP A 1 92 ? 23.673 -31.499 -27.265 1.00 87.94 92 TRP A N 1
ATOM 727 C CA . TRP A 1 92 ? 23.335 -30.084 -27.074 1.00 87.94 92 TRP A CA 1
ATOM 728 C C . TRP A 1 92 ? 22.503 -29.500 -28.235 1.00 87.94 92 TRP A C 1
ATOM 730 O O . TRP A 1 92 ? 21.634 -28.665 -28.011 1.00 87.94 92 TRP A O 1
ATOM 740 N N . LEU A 1 93 ? 22.702 -29.968 -29.472 1.00 90.44 93 LEU A N 1
ATOM 741 C CA . LEU A 1 93 ? 21.872 -29.562 -30.614 1.00 90.44 93 LEU A CA 1
ATOM 742 C C . LEU A 1 93 ? 20.440 -30.106 -30.528 1.00 90.44 93 LEU A C 1
ATOM 744 O O . LEU A 1 93 ? 19.509 -29.419 -30.946 1.00 90.44 93 LEU A O 1
ATOM 748 N N . ASP A 1 94 ? 20.251 -31.292 -29.951 1.00 91.56 94 ASP A N 1
ATOM 749 C CA . ASP A 1 94 ? 18.922 -31.858 -29.710 1.00 91.56 94 ASP A CA 1
ATOM 750 C C . ASP A 1 94 ? 18.192 -31.061 -28.622 1.00 91.56 94 ASP A C 1
ATOM 752 O O . ASP A 1 94 ? 17.006 -30.775 -28.762 1.00 91.56 94 ASP A O 1
ATOM 756 N N . ILE A 1 95 ? 18.916 -30.596 -27.595 1.00 89.62 95 ILE A N 1
ATOM 757 C CA . ILE A 1 95 ? 18.389 -29.670 -26.580 1.00 89.62 95 ILE A CA 1
ATOM 758 C C . ILE A 1 95 ? 17.976 -28.342 -27.230 1.00 89.62 95 ILE A C 1
ATOM 760 O O . ILE A 1 95 ? 16.876 -27.855 -26.987 1.00 89.62 95 ILE A O 1
ATOM 764 N N . VAL A 1 96 ? 18.797 -27.766 -28.115 1.00 88.31 96 VAL A N 1
ATOM 765 C CA . VAL A 1 96 ? 18.412 -26.562 -28.879 1.00 88.31 96 VAL A CA 1
ATOM 766 C C . VAL A 1 96 ? 17.154 -26.815 -29.722 1.00 88.31 96 VAL A C 1
ATOM 768 O O . VAL A 1 96 ? 16.265 -25.961 -29.782 1.00 88.31 96 VAL A O 1
ATOM 771 N N . SER A 1 97 ? 17.048 -27.984 -30.358 1.00 89.31 97 SER A N 1
ATOM 772 C CA . SER A 1 97 ? 15.860 -28.372 -31.124 1.00 89.31 97 SER A CA 1
ATOM 773 C C . SER A 1 97 ? 14.619 -28.497 -30.232 1.00 89.31 97 SER A C 1
ATOM 775 O O . SER A 1 97 ? 13.553 -28.006 -30.592 1.00 89.31 97 SER A O 1
ATOM 777 N N . LEU A 1 98 ? 14.751 -29.100 -29.050 1.00 88.75 98 LEU A N 1
ATOM 778 C CA . LEU A 1 98 ? 13.677 -29.208 -28.064 1.00 88.75 98 LEU A CA 1
ATOM 779 C C . LEU A 1 98 ? 13.201 -27.823 -27.607 1.00 88.75 98 LEU A C 1
ATOM 781 O O . LEU A 1 98 ? 12.005 -27.544 -27.627 1.00 88.75 98 LEU A O 1
ATOM 785 N N . LEU A 1 99 ? 14.133 -26.933 -27.259 1.00 86.38 99 LEU A N 1
ATOM 786 C CA . LEU A 1 99 ? 13.816 -25.567 -26.844 1.00 86.38 99 LEU A CA 1
ATOM 787 C C . LEU A 1 99 ? 13.142 -24.784 -27.977 1.00 86.38 99 LEU A C 1
ATOM 789 O O . LEU A 1 99 ? 12.143 -24.114 -27.763 1.00 86.38 99 LEU A O 1
ATOM 793 N N . THR A 1 100 ? 13.626 -24.891 -29.213 1.00 81.81 100 THR A N 1
ATOM 794 C CA . THR A 1 100 ? 12.988 -24.202 -30.351 1.00 81.81 100 THR A CA 1
ATOM 795 C C . THR A 1 100 ? 11.580 -24.713 -30.665 1.00 81.81 100 THR A C 1
ATOM 797 O O . THR A 1 100 ? 10.763 -23.940 -31.165 1.00 81.81 100 THR A O 1
ATOM 800 N N . GLN A 1 101 ? 11.274 -25.971 -30.340 1.00 84.75 101 GLN A N 1
ATOM 801 C CA . GLN A 1 101 ? 9.944 -26.570 -30.499 1.00 84.75 101 GLN A CA 1
ATOM 802 C C . GLN A 1 101 ? 9.015 -26.323 -29.299 1.00 84.75 101 GLN A C 1
ATOM 804 O O . GLN A 1 101 ? 7.801 -26.453 -29.442 1.00 84.75 101 GLN A O 1
ATOM 809 N N . ASN A 1 102 ? 9.559 -25.939 -28.141 1.00 82.44 102 ASN A N 1
ATOM 810 C CA . ASN A 1 102 ? 8.811 -25.698 -26.912 1.00 82.44 102 ASN A CA 1
ATOM 811 C C . ASN A 1 102 ? 8.957 -24.233 -26.469 1.00 82.44 102 ASN A C 1
ATOM 813 O O . ASN A 1 102 ? 9.899 -23.855 -25.768 1.00 82.44 102 ASN A O 1
ATOM 817 N N . SER A 1 103 ? 8.011 -23.391 -26.903 1.00 73.31 103 SER A N 1
ATOM 818 C CA . SER A 1 103 ? 8.062 -21.939 -26.692 1.00 73.31 103 SER A CA 1
ATOM 819 C C . SER A 1 103 ? 8.143 -21.536 -25.223 1.00 73.31 103 SER A C 1
ATOM 821 O O . SER A 1 103 ? 8.773 -20.522 -24.930 1.00 73.31 103 SER A O 1
ATOM 823 N N . ASP A 1 104 ? 7.558 -22.321 -24.318 1.00 74.75 104 ASP A N 1
ATOM 824 C CA . ASP A 1 104 ? 7.498 -22.004 -22.890 1.00 74.75 104 ASP A CA 1
ATOM 825 C C . ASP A 1 104 ? 8.866 -22.194 -22.225 1.00 74.75 104 ASP A C 1
ATOM 827 O O . ASP A 1 104 ? 9.376 -21.263 -21.599 1.00 74.75 104 ASP A O 1
ATOM 831 N N . LEU A 1 105 ? 9.522 -23.338 -22.466 1.00 77.31 105 LEU A N 1
ATOM 832 C CA . LEU A 1 105 ? 10.901 -23.580 -22.019 1.00 77.31 105 LEU A CA 1
ATOM 833 C C . LEU A 1 105 ? 11.882 -22.577 -22.629 1.00 77.31 105 LEU A C 1
ATOM 835 O O . LEU A 1 105 ? 12.839 -22.140 -21.988 1.00 77.31 105 LEU A O 1
ATOM 839 N N . LEU A 1 106 ? 11.642 -22.185 -23.879 1.00 74.44 106 LEU A N 1
ATOM 840 C CA . LEU A 1 106 ? 12.483 -21.220 -24.566 1.00 74.44 106 LEU A CA 1
ATOM 841 C C . LEU A 1 106 ? 12.372 -19.816 -23.967 1.00 74.44 106 LEU A C 1
ATOM 843 O O . LEU A 1 106 ? 13.371 -19.101 -23.951 1.00 74.44 106 LEU A O 1
ATOM 847 N N . MET A 1 107 ? 11.200 -19.404 -23.468 1.00 68.94 107 MET A N 1
ATOM 848 C CA . MET A 1 107 ? 11.055 -18.097 -22.811 1.00 68.94 107 MET A CA 1
ATOM 849 C C . MET A 1 107 ? 11.901 -17.996 -21.541 1.00 68.94 107 MET A C 1
ATOM 851 O O . MET A 1 107 ? 12.475 -16.940 -21.289 1.00 68.94 107 MET A O 1
ATOM 855 N N . TRP A 1 108 ? 12.040 -19.092 -20.793 1.00 68.12 108 TRP A N 1
ATOM 856 C CA . TRP A 1 108 ? 12.871 -19.143 -19.586 1.00 68.12 108 TRP A CA 1
ATOM 857 C C . TRP A 1 108 ? 14.364 -19.014 -19.919 1.00 68.12 108 TRP A C 1
ATOM 859 O O . TRP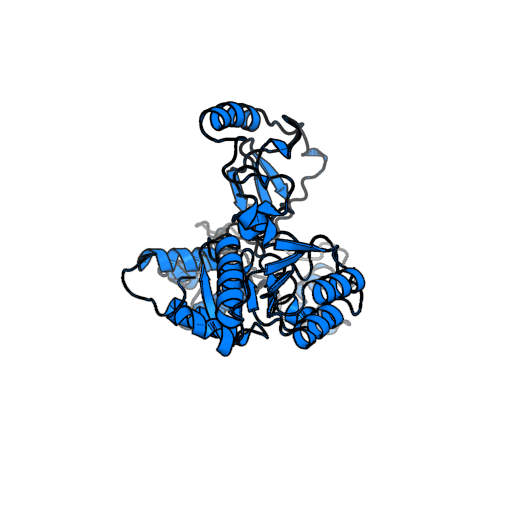 A 1 108 ? 15.158 -18.567 -19.098 1.00 68.12 108 TRP A O 1
ATOM 869 N N . ASN A 1 109 ? 14.741 -19.365 -21.153 1.00 68.56 109 ASN A N 1
ATOM 870 C CA . ASN A 1 109 ? 16.126 -19.458 -21.606 1.00 68.56 109 ASN A CA 1
ATOM 871 C C . ASN A 1 109 ? 16.611 -18.258 -22.449 1.00 68.56 109 ASN A C 1
ATOM 873 O O . ASN A 1 109 ? 17.759 -18.228 -22.884 1.00 68.56 109 ASN A O 1
ATOM 877 N N . ARG A 1 110 ? 15.748 -17.270 -22.725 1.00 60.72 110 ARG A N 1
ATOM 878 C CA . ARG A 1 110 ? 16.007 -16.201 -23.716 1.00 60.72 110 ARG A CA 1
ATOM 879 C C . ARG A 1 110 ? 16.740 -14.965 -23.188 1.00 60.72 110 ARG A C 1
ATOM 881 O O . ARG A 1 110 ? 16.989 -14.040 -23.962 1.00 60.72 110 ARG A O 1
ATOM 888 N N . GLY A 1 111 ? 17.063 -14.912 -21.899 1.00 57.62 111 GLY A N 1
ATOM 889 C CA . GLY A 1 111 ? 17.662 -13.735 -21.272 1.00 57.62 111 GLY A CA 1
ATOM 890 C C . GLY A 1 111 ? 19.032 -14.026 -20.683 1.00 57.62 111 GLY A C 1
ATOM 891 O O . GLY A 1 111 ? 19.162 -14.895 -19.831 1.00 57.62 111 GLY A O 1
ATOM 892 N N . ILE A 1 112 ? 20.044 -13.244 -21.061 1.00 48.50 112 ILE A N 1
ATOM 893 C CA . ILE A 1 112 ? 21.249 -13.100 -20.242 1.00 48.50 112 ILE A CA 1
ATOM 894 C C . ILE A 1 112 ? 20.887 -12.167 -19.083 1.00 48.50 112 ILE A C 1
ATOM 896 O O . ILE A 1 112 ? 20.992 -10.953 -19.215 1.00 48.50 112 ILE A O 1
ATOM 900 N N . THR A 1 113 ? 20.494 -12.709 -17.929 1.00 50.44 113 THR A N 1
ATOM 901 C CA . THR A 1 113 ? 20.585 -11.982 -16.648 1.00 50.44 113 THR A CA 1
ATOM 902 C C . THR A 1 113 ? 21.988 -12.140 -16.077 1.00 50.44 113 THR A C 1
ATOM 904 O O . THR A 1 113 ? 22.189 -12.479 -14.914 1.00 50.44 113 THR A O 1
ATOM 907 N N . GLY A 1 114 ? 23.002 -11.904 -16.906 1.00 41.25 114 GLY A N 1
ATOM 908 C CA . GLY A 1 114 ? 24.299 -11.553 -16.364 1.00 41.25 114 GLY A CA 1
ATOM 909 C C . GLY A 1 114 ? 24.108 -10.256 -15.592 1.00 41.25 114 GLY A C 1
ATOM 910 O O . GLY A 1 114 ? 23.455 -9.335 -16.085 1.00 41.25 114 GLY A O 1
ATOM 911 N N . ARG A 1 115 ? 24.695 -10.152 -14.399 1.00 40.56 115 ARG A N 1
ATOM 912 C CA . ARG A 1 115 ? 25.073 -8.853 -13.835 1.00 40.56 115 ARG A CA 1
ATOM 913 C C . ARG A 1 115 ? 26.014 -8.169 -14.837 1.00 40.56 115 ARG A C 1
ATOM 915 O O . ARG A 1 115 ? 27.217 -8.106 -14.614 1.00 40.56 115 ARG A O 1
ATOM 922 N N . GLN A 1 116 ? 25.499 -7.638 -15.943 1.00 36.59 116 GLN A N 1
ATOM 923 C CA . GLN A 1 116 ? 26.140 -6.520 -16.608 1.00 36.59 116 GLN A CA 1
ATOM 924 C C . GLN A 1 116 ? 25.879 -5.312 -15.723 1.00 36.59 116 GLN A C 1
ATOM 926 O O . GLN A 1 116 ? 25.085 -4.431 -16.024 1.00 36.59 116 GLN A O 1
ATOM 931 N N . VAL A 1 117 ? 26.584 -5.282 -14.593 1.00 37.03 117 VAL A N 1
ATOM 932 C CA . VAL A 1 117 ? 27.013 -4.007 -14.052 1.00 37.03 117 VAL A CA 1
ATOM 933 C C . VAL A 1 117 ? 28.119 -3.570 -15.001 1.00 37.03 117 VAL A C 1
ATOM 935 O O . VAL A 1 117 ? 29.302 -3.803 -14.765 1.00 37.03 117 VAL A O 1
ATOM 938 N N . SER A 1 118 ? 27.736 -3.018 -16.150 1.00 33.81 118 SER A N 1
ATOM 939 C CA . SER A 1 118 ? 28.613 -2.081 -16.826 1.00 33.81 118 SER A CA 1
ATOM 940 C C . SER A 1 118 ? 28.722 -0.902 -15.871 1.00 33.81 118 SER A C 1
ATOM 942 O O . SER A 1 118 ? 27.884 -0.004 -15.875 1.00 33.81 118 SER A O 1
ATOM 944 N N . PHE A 1 119 ? 29.716 -0.949 -14.982 1.00 37.41 119 PHE A N 1
ATOM 945 C CA . PHE A 1 119 ? 30.254 0.276 -14.426 1.00 37.41 119 PHE A CA 1
ATOM 946 C C . PHE A 1 119 ? 30.756 1.046 -15.639 1.00 37.41 119 PHE A C 1
ATOM 948 O O . PHE A 1 119 ? 31.771 0.685 -16.232 1.00 37.41 119 PHE A O 1
ATOM 955 N N . VAL A 1 120 ? 29.956 2.014 -16.076 1.00 39.12 120 VAL A N 1
ATOM 956 C CA . VAL A 1 120 ? 30.388 3.024 -17.031 1.00 39.12 120 VAL A CA 1
ATOM 957 C C . VAL A 1 120 ? 31.655 3.607 -16.414 1.00 39.12 120 VAL A C 1
ATOM 959 O O . VAL A 1 120 ? 31.612 4.107 -15.289 1.00 39.12 120 VAL A O 1
ATOM 962 N N . SER A 1 121 ? 32.804 3.431 -17.067 1.00 44.25 121 SER A N 1
ATOM 963 C CA . SER A 1 121 ? 34.013 4.134 -16.648 1.00 44.25 121 SER A CA 1
ATOM 964 C C . SER A 1 121 ? 33.714 5.629 -16.681 1.00 44.25 121 SER A C 1
ATOM 966 O O . SER A 1 121 ? 33.045 6.077 -17.609 1.00 44.25 121 SER A O 1
ATOM 968 N N . ASP A 1 122 ? 34.220 6.402 -15.717 1.00 48.25 122 ASP A N 1
ATOM 969 C CA . ASP A 1 122 ? 34.006 7.861 -15.643 1.00 48.25 122 ASP A CA 1
ATOM 970 C C . ASP A 1 122 ? 34.326 8.591 -16.969 1.00 48.25 122 ASP A C 1
ATOM 972 O O . ASP A 1 122 ? 33.825 9.683 -17.225 1.00 48.25 122 ASP A O 1
ATOM 976 N N . GLU A 1 123 ? 35.125 7.976 -17.846 1.00 47.22 123 GLU A N 1
ATOM 977 C CA . GLU A 1 123 ? 35.464 8.471 -19.185 1.00 47.22 123 GLU A CA 1
ATOM 978 C C . GLU A 1 123 ? 34.297 8.436 -20.199 1.00 47.22 123 GLU A C 1
ATOM 980 O O . GLU A 1 123 ? 34.266 9.276 -21.097 1.00 47.22 123 GLU A O 1
ATOM 985 N N . ASP A 1 124 ? 33.309 7.548 -20.029 1.00 47.09 124 ASP A N 1
ATOM 986 C CA . ASP A 1 124 ? 32.092 7.462 -20.861 1.00 47.09 124 ASP A CA 1
ATOM 987 C C . ASP A 1 124 ? 30.944 8.342 -20.317 1.00 47.09 124 ASP A C 1
ATOM 989 O O . ASP A 1 124 ? 29.910 8.511 -20.970 1.00 47.09 124 ASP A O 1
ATOM 993 N N . ALA A 1 125 ? 31.119 8.958 -19.141 1.00 49.09 125 ALA A N 1
ATOM 994 C CA . ALA A 1 125 ? 30.182 9.916 -18.553 1.00 49.09 125 ALA A CA 1
ATOM 995 C C . ALA A 1 125 ? 30.287 11.297 -19.236 1.00 49.09 125 ALA A C 1
ATOM 997 O O . ALA A 1 125 ? 30.507 12.324 -18.596 1.00 49.09 125 ALA A O 1
ATOM 998 N N . GLN A 1 126 ? 30.154 11.344 -20.563 1.00 48.12 126 GLN A N 1
ATOM 999 C CA . GLN A 1 126 ? 30.149 12.589 -21.332 1.00 48.12 126 GLN A CA 1
ATOM 1000 C C . GLN A 1 126 ? 28.780 12.877 -21.947 1.00 48.12 126 GLN A C 1
ATOM 1002 O O . GLN A 1 126 ? 28.518 12.606 -23.113 1.00 48.12 126 GLN A O 1
ATOM 1007 N N . SER A 1 127 ? 27.913 13.499 -21.151 1.00 55.59 127 SER A N 1
ATOM 1008 C CA . SER A 1 127 ? 27.252 14.782 -21.440 1.00 55.59 127 SER A CA 1
ATOM 1009 C C . SER A 1 127 ? 26.308 15.107 -20.280 1.00 55.59 127 SER A C 1
ATOM 1011 O O . SER A 1 127 ? 25.733 14.201 -19.684 1.00 55.59 127 SER A O 1
ATOM 1013 N N . ASP A 1 128 ? 26.173 16.386 -19.933 1.00 66.56 128 ASP A N 1
ATOM 1014 C CA . ASP A 1 128 ? 25.162 16.850 -18.976 1.00 66.56 128 ASP A CA 1
ATOM 1015 C C . ASP A 1 128 ? 23.778 16.334 -19.434 1.00 66.56 128 ASP A C 1
ATOM 1017 O O . ASP A 1 128 ? 23.413 16.592 -20.593 1.00 66.56 128 ASP A O 1
ATOM 1021 N N . PRO A 1 129 ? 23.041 15.551 -18.616 1.00 75.31 129 PRO A N 1
ATOM 1022 C CA . PRO A 1 129 ? 21.820 14.892 -19.061 1.00 75.31 129 PRO A CA 1
ATOM 1023 C C . PRO A 1 129 ? 20.829 15.921 -19.599 1.00 75.31 129 PRO A C 1
ATOM 1025 O O . PRO A 1 129 ? 20.490 16.916 -18.954 1.00 75.31 129 PRO A O 1
ATOM 1028 N N . SER A 1 130 ? 20.359 15.700 -20.826 1.00 87.44 130 SER A N 1
ATOM 1029 C CA . SER A 1 130 ? 19.357 16.577 -21.418 1.00 87.44 130 SER A CA 1
ATOM 1030 C C . SER A 1 130 ? 17.975 16.220 -20.886 1.00 87.44 130 SER A C 1
ATOM 1032 O O . SER A 1 130 ? 17.620 15.051 -20.836 1.00 87.44 130 SER A O 1
ATOM 1034 N N . PHE A 1 131 ? 17.171 17.236 -20.566 1.00 92.94 131 PHE A N 1
ATOM 1035 C CA . PHE A 1 131 ? 15.762 17.080 -20.168 1.00 92.94 131 PHE A CA 1
ATOM 1036 C C . PHE A 1 131 ? 14.801 17.808 -21.117 1.00 92.94 131 PHE A C 1
ATOM 1038 O O . PHE A 1 131 ? 13.671 18.156 -20.761 1.00 92.94 131 PHE A O 1
ATOM 1045 N N . LYS A 1 132 ? 15.260 18.129 -22.333 1.00 90.81 132 LYS A N 1
ATOM 1046 C CA . LYS A 1 132 ? 14.515 18.969 -23.282 1.00 90.81 132 LYS A CA 1
ATOM 1047 C C . LYS A 1 132 ? 13.195 18.325 -23.687 1.00 90.81 132 LYS A C 1
ATOM 1049 O O . LYS A 1 132 ? 12.177 19.017 -23.741 1.00 90.81 132 LYS A O 1
ATOM 1054 N N . ARG A 1 133 ? 13.194 17.019 -23.960 1.00 93.50 133 ARG A N 1
ATOM 1055 C CA . ARG A 1 133 ? 11.987 16.285 -24.339 1.00 93.50 133 ARG A CA 1
ATOM 1056 C C . ARG A 1 133 ? 11.029 16.219 -23.160 1.00 93.50 133 ARG A C 1
ATOM 1058 O O . ARG A 1 133 ? 9.838 16.445 -23.367 1.00 93.50 133 ARG A O 1
ATOM 1065 N N . SER A 1 134 ? 11.526 15.989 -21.943 1.00 93.44 134 SER A N 1
ATOM 1066 C CA . SER A 1 134 ? 10.715 16.027 -20.721 1.00 93.44 134 SER A CA 1
ATOM 1067 C C . SER A 1 134 ? 10.013 17.373 -20.528 1.00 93.44 134 SER A C 1
ATOM 1069 O O . SER A 1 134 ? 8.798 17.410 -20.337 1.00 93.44 134 SER A O 1
ATOM 1071 N N . VAL A 1 135 ? 10.734 18.491 -20.663 1.00 92.31 135 VAL A N 1
ATOM 1072 C CA . VAL A 1 135 ? 10.153 19.841 -20.537 1.00 92.31 135 VAL A CA 1
ATOM 1073 C C . VAL A 1 135 ? 9.115 20.113 -21.633 1.00 92.31 135 VAL A C 1
ATOM 1075 O O . VAL A 1 135 ? 8.022 20.599 -21.340 1.00 92.31 135 VAL A O 1
ATOM 1078 N N . GLN A 1 136 ? 9.405 19.751 -22.886 1.00 92.25 136 GLN A N 1
ATOM 1079 C CA . GLN A 1 136 ? 8.449 19.885 -23.994 1.00 92.25 136 GLN A CA 1
ATOM 1080 C C . GLN A 1 136 ? 7.196 19.022 -23.785 1.00 92.25 136 GLN A C 1
ATOM 1082 O O . GLN A 1 136 ? 6.078 19.452 -24.084 1.00 92.25 136 GLN A O 1
ATOM 1087 N N . HIS A 1 137 ? 7.366 17.804 -23.267 1.00 94.75 137 HIS A N 1
ATOM 1088 C CA . HIS A 1 137 ? 6.256 16.914 -22.954 1.00 94.75 137 HIS A CA 1
ATOM 1089 C C . HIS A 1 137 ? 5.388 17.488 -21.831 1.00 94.75 137 HIS A C 1
ATOM 1091 O O . HIS A 1 137 ? 4.164 17.455 -21.950 1.00 94.75 137 HIS A O 1
ATOM 1097 N N . LEU A 1 138 ? 5.992 18.103 -20.808 1.00 94.88 138 LEU A N 1
ATOM 1098 C CA . LEU A 1 138 ? 5.252 18.773 -19.739 1.00 94.88 138 LEU A CA 1
ATOM 1099 C C . LEU A 1 138 ? 4.363 19.897 -20.274 1.00 94.88 138 LEU A C 1
ATOM 1101 O O . LEU A 1 138 ? 3.197 19.978 -19.892 1.00 94.88 138 LEU A O 1
ATOM 1105 N N . SER A 1 139 ? 4.867 20.730 -21.192 1.00 93.94 139 SER A N 1
ATOM 1106 C CA . SER A 1 139 ? 4.060 21.797 -21.800 1.00 93.94 139 SER A CA 1
ATOM 1107 C C . SER A 1 139 ? 2.792 21.260 -22.469 1.00 93.94 139 SER A C 1
ATOM 1109 O O . SER A 1 139 ? 1.747 21.903 -22.393 1.00 93.94 139 SER A O 1
ATOM 1111 N N . ARG A 1 140 ? 2.865 20.071 -23.085 1.00 95.88 140 ARG A N 1
ATOM 1112 C CA . ARG A 1 140 ? 1.700 19.374 -23.650 1.00 95.88 140 ARG A CA 1
ATOM 1113 C C . ARG A 1 140 ? 0.810 18.786 -22.558 1.00 95.88 140 ARG A C 1
ATOM 1115 O O . ARG A 1 140 ? -0.399 18.976 -22.609 1.00 95.88 140 ARG A O 1
ATOM 1122 N N . ALA A 1 141 ? 1.395 18.100 -21.576 1.00 96.38 141 ALA A N 1
ATOM 1123 C CA . ALA A 1 141 ? 0.657 17.456 -20.493 1.00 96.38 141 ALA A CA 1
ATOM 1124 C C . ALA A 1 141 ? -0.181 18.463 -19.694 1.00 96.38 141 ALA A C 1
ATOM 1126 O O . ALA A 1 141 ? -1.334 18.177 -19.393 1.00 96.38 141 ALA A O 1
ATOM 1127 N N . LEU A 1 142 ? 0.348 19.661 -19.427 1.00 96.75 142 LEU A N 1
ATOM 1128 C CA . LEU A 1 142 ? -0.361 20.728 -18.711 1.00 96.75 142 LEU A CA 1
ATOM 1129 C C . LEU A 1 142 ? -1.614 21.247 -19.435 1.00 96.75 142 LEU A C 1
ATOM 1131 O O . LEU A 1 142 ? -2.461 21.854 -18.788 1.00 96.75 142 LEU A O 1
ATOM 1135 N N . GLN A 1 143 ? -1.765 20.996 -20.741 1.00 97.62 143 GLN A N 1
ATOM 1136 C CA . GLN A 1 143 ? -2.990 21.345 -21.475 1.00 97.62 143 GLN A CA 1
ATOM 1137 C C . GLN A 1 143 ? -4.155 20.397 -21.168 1.00 97.62 143 GLN A C 1
ATOM 1139 O O . GLN A 1 143 ? -5.310 20.764 -21.358 1.00 97.62 143 GLN A O 1
ATOM 1144 N N . SER A 1 144 ? -3.864 19.170 -20.730 1.00 97.38 144 SER A N 1
ATOM 1145 C CA . SER A 1 144 ? -4.863 18.101 -20.591 1.00 97.38 144 SER A CA 1
ATOM 1146 C C . SER A 1 144 ? -4.882 17.426 -19.221 1.00 97.38 144 SER A C 1
ATOM 1148 O O . SER A 1 144 ? -5.820 16.697 -18.917 1.00 97.38 144 SER A O 1
ATOM 1150 N N . ILE A 1 145 ? -3.845 17.616 -18.406 1.00 97.38 145 ILE A N 1
ATOM 1151 C CA . ILE A 1 145 ? -3.665 16.941 -17.123 1.00 97.38 145 ILE A CA 1
ATOM 1152 C C . ILE A 1 145 ? -3.355 18.007 -16.069 1.00 97.38 145 ILE A C 1
ATOM 1154 O O . ILE A 1 145 ? -2.299 18.650 -16.145 1.00 97.38 145 ILE A O 1
ATOM 1158 N N . PRO A 1 146 ? -4.235 18.196 -15.068 1.00 95.00 146 PRO A N 1
ATOM 1159 C CA . PRO A 1 146 ? -3.940 19.045 -13.925 1.00 95.00 146 PRO A CA 1
ATOM 1160 C C . PRO A 1 146 ? -2.594 18.661 -13.320 1.00 95.00 146 PRO A C 1
ATOM 1162 O O . PRO A 1 146 ? -2.288 17.481 -13.166 1.00 95.00 146 PRO A O 1
ATOM 1165 N N . VAL A 1 147 ? -1.765 19.661 -13.026 1.00 95.00 147 VAL A N 1
ATOM 1166 C CA . VAL A 1 147 ? -0.410 19.482 -12.478 1.00 95.00 147 VAL A CA 1
ATOM 1167 C C . VAL A 1 147 ? 0.497 18.515 -13.273 1.00 95.00 147 VAL A C 1
ATOM 1169 O O . VAL A 1 147 ? 1.483 18.009 -12.737 1.00 95.00 147 VAL A O 1
ATOM 1172 N N . GLY A 1 148 ? 0.195 18.256 -14.552 1.00 93.88 148 GLY A N 1
ATOM 1173 C CA . GLY A 1 148 ? 1.049 17.520 -15.493 1.00 93.88 148 GLY A CA 1
ATOM 1174 C C . GLY A 1 148 ? 1.201 16.014 -15.239 1.00 93.88 148 GLY A C 1
ATOM 1175 O O . GLY A 1 148 ? 2.022 15.384 -15.905 1.00 93.88 148 GLY A O 1
ATOM 1176 N N . SER A 1 149 ? 0.443 15.435 -14.300 1.00 94.81 149 SER A N 1
ATOM 1177 C CA . SER A 1 149 ? 0.498 14.012 -13.931 1.00 94.81 149 SER A CA 1
ATOM 1178 C C . SER A 1 149 ? -0.842 13.519 -13.373 1.00 94.81 149 SER A C 1
ATOM 1180 O O . SER A 1 149 ? -1.525 14.245 -12.659 1.00 94.81 149 SER A O 1
ATOM 1182 N N . GLN A 1 150 ? -1.179 12.252 -13.634 1.00 94.00 150 GLN A N 1
ATOM 1183 C CA . GLN A 1 150 ? -2.363 11.581 -13.068 1.00 94.00 150 GLN A CA 1
ATOM 1184 C C . GLN A 1 150 ? -2.210 11.253 -11.573 1.00 94.00 150 GLN A C 1
ATOM 1186 O O . GLN A 1 150 ? -3.181 10.978 -10.877 1.00 94.00 150 GLN A O 1
ATOM 1191 N N . THR A 1 151 ? -0.979 11.273 -11.059 1.00 90.44 151 THR A N 1
ATOM 1192 C CA . THR A 1 151 ? -0.679 11.083 -9.638 1.00 90.44 151 THR A CA 1
ATOM 1193 C C . THR A 1 151 ? 0.068 12.302 -9.127 1.00 90.44 151 THR A C 1
ATOM 1195 O O . THR A 1 151 ? 1.148 12.617 -9.633 1.00 90.44 151 THR A O 1
ATOM 1198 N N . PHE A 1 152 ? -0.468 12.954 -8.092 1.00 90.31 152 PHE A N 1
ATOM 1199 C CA . PHE A 1 152 ? 0.115 14.174 -7.527 1.00 90.31 152 PHE A CA 1
ATOM 1200 C C . PHE A 1 152 ? 1.596 13.999 -7.151 1.00 90.31 152 PHE A C 1
ATOM 1202 O O . PHE A 1 152 ? 2.415 14.844 -7.492 1.00 90.31 152 PHE A O 1
ATOM 1209 N N . SER A 1 153 ? 1.971 12.875 -6.532 1.00 91.19 153 SER A N 1
ATOM 1210 C CA . SER A 1 153 ? 3.361 12.588 -6.138 1.00 91.19 153 SER A CA 1
ATOM 1211 C C . SER A 1 153 ? 4.329 12.375 -7.311 1.00 91.19 153 SER A C 1
ATOM 1213 O O . SER A 1 153 ? 5.532 12.340 -7.094 1.00 91.19 153 SER A O 1
ATOM 1215 N N . LYS A 1 154 ? 3.822 12.228 -8.544 1.00 93.06 154 LYS A N 1
ATOM 1216 C CA . LYS A 1 154 ? 4.620 12.191 -9.785 1.00 93.06 154 LYS A CA 1
ATOM 1217 C C . LYS A 1 154 ? 4.538 13.507 -10.572 1.00 93.06 154 LYS A C 1
ATOM 1219 O O . LYS A 1 154 ? 5.006 13.580 -11.700 1.00 93.06 154 LYS A O 1
ATOM 1224 N N . SER A 1 155 ? 3.892 14.535 -10.020 1.00 94.25 155 SER A N 1
ATOM 1225 C CA . SER A 1 155 ? 3.789 15.847 -10.659 1.00 94.25 155 SER A CA 1
ATOM 1226 C C . SER A 1 155 ? 5.160 16.508 -10.799 1.00 94.25 155 SER A C 1
ATOM 1228 O O . SER A 1 155 ? 6.017 16.368 -9.928 1.00 94.25 155 SER A O 1
ATOM 1230 N N . TYR A 1 156 ? 5.319 17.321 -11.847 1.00 92.94 156 TYR A N 1
ATOM 1231 C CA . TYR A 1 156 ? 6.478 18.201 -12.031 1.00 92.94 156 TYR A CA 1
ATOM 1232 C C . TYR A 1 156 ? 6.742 19.117 -10.823 1.00 92.94 156 TYR A C 1
ATOM 1234 O O . TYR A 1 156 ? 7.869 19.548 -10.630 1.00 92.94 156 TYR A O 1
ATOM 1242 N N . LEU A 1 157 ? 5.727 19.389 -9.991 1.00 92.81 157 LEU A N 1
ATOM 1243 C CA . LEU A 1 157 ? 5.857 20.197 -8.775 1.00 92.81 157 LEU A CA 1
ATOM 1244 C C . LEU A 1 157 ? 6.847 19.613 -7.753 1.00 92.81 157 LEU A C 1
ATOM 1246 O O . LEU A 1 157 ? 7.318 20.346 -6.889 1.00 92.81 157 LEU A O 1
ATOM 1250 N N . GLY A 1 158 ? 7.142 18.311 -7.826 1.00 88.94 158 GLY A N 1
ATOM 1251 C CA . GLY A 1 158 ? 8.149 17.658 -6.987 1.00 88.94 158 GLY A CA 1
ATOM 1252 C C . GLY A 1 158 ? 9.582 17.763 -7.518 1.00 88.94 158 GLY A C 1
ATOM 1253 O O . GLY A 1 158 ? 10.497 17.296 -6.846 1.00 88.94 158 GLY A O 1
ATOM 1254 N N . TRP A 1 159 ? 9.788 18.348 -8.702 1.00 89.12 159 TRP A N 1
ATOM 1255 C CA . TRP A 1 159 ? 11.052 18.288 -9.434 1.00 89.12 159 TRP A CA 1
ATOM 1256 C C . TRP A 1 159 ? 11.573 19.678 -9.802 1.00 89.12 159 TRP A C 1
ATOM 1258 O O . TRP A 1 159 ? 10.810 20.615 -10.047 1.00 89.12 159 TRP A O 1
ATOM 1268 N N . VAL A 1 160 ? 12.898 19.812 -9.891 1.00 88.00 160 VAL A N 1
ATOM 1269 C CA . VAL A 1 160 ? 13.530 21.030 -10.410 1.00 88.00 160 VAL A CA 1
ATOM 1270 C C . VAL A 1 160 ? 13.495 20.982 -11.936 1.00 88.00 160 VAL A C 1
ATOM 1272 O O . VAL A 1 160 ? 14.117 20.131 -12.572 1.00 88.00 160 VAL A O 1
ATOM 1275 N N . MET A 1 161 ? 12.740 21.904 -12.529 1.00 85.69 161 MET A N 1
ATOM 1276 C CA . MET A 1 161 ? 12.518 21.950 -13.972 1.00 85.69 161 MET A CA 1
ATOM 1277 C C . MET A 1 161 ? 13.828 22.055 -14.758 1.00 85.69 161 MET A C 1
ATOM 1279 O O . MET A 1 161 ? 14.633 22.954 -14.528 1.00 85.69 161 MET A O 1
ATOM 1283 N N . GLY A 1 162 ? 14.010 21.147 -15.720 1.00 84.44 162 GLY A N 1
ATOM 1284 C CA . GLY A 1 162 ? 15.201 21.106 -16.571 1.00 84.44 162 GLY A CA 1
ATOM 1285 C C . GLY A 1 162 ? 16.467 20.601 -15.874 1.00 84.44 162 GLY A C 1
ATOM 1286 O O . GLY A 1 162 ? 17.535 20.726 -16.457 1.00 84.44 162 GLY A O 1
ATOM 1287 N N . GLN A 1 163 ? 16.350 20.064 -14.655 1.00 87.75 163 GLN A N 1
ATOM 1288 C CA . GLN A 1 163 ? 17.458 19.513 -13.860 1.00 87.75 163 GLN A CA 1
ATOM 1289 C C . GLN A 1 163 ? 17.164 18.094 -13.340 1.00 87.75 163 GLN A C 1
ATOM 1291 O O . GLN A 1 163 ? 17.993 17.493 -12.667 1.00 87.75 163 GLN A O 1
ATOM 1296 N N . ALA A 1 164 ? 15.970 17.566 -13.615 1.00 87.69 164 ALA A N 1
ATOM 1297 C CA . ALA A 1 164 ? 15.539 16.240 -13.199 1.00 87.69 164 ALA A CA 1
ATOM 1298 C C . ALA A 1 164 ? 14.599 15.624 -14.250 1.00 87.69 164 ALA A C 1
ATOM 1300 O O . ALA A 1 164 ? 13.866 16.367 -14.923 1.00 87.69 164 ALA A O 1
ATOM 1301 N N . PRO A 1 165 ? 14.574 14.284 -14.370 1.00 88.44 165 PRO A N 1
ATOM 1302 C CA . PRO A 1 165 ? 13.630 13.598 -15.240 1.00 88.44 165 PRO A CA 1
ATOM 1303 C C . PRO A 1 165 ? 12.197 13.782 -14.724 1.00 88.44 165 PRO A C 1
ATOM 1305 O O . PRO A 1 165 ? 11.929 13.677 -13.529 1.00 88.44 165 PRO A O 1
ATOM 1308 N N . ILE A 1 166 ? 11.257 14.039 -15.637 1.00 91.56 166 ILE A N 1
ATOM 1309 C CA . ILE A 1 166 ? 9.823 14.190 -15.306 1.00 91.56 166 ILE A CA 1
ATOM 1310 C C . ILE A 1 166 ? 9.023 12.975 -15.787 1.00 91.56 166 ILE A C 1
ATOM 1312 O O . ILE A 1 166 ? 8.030 12.590 -15.169 1.00 91.56 166 ILE A O 1
ATOM 1316 N N . TYR A 1 167 ? 9.455 12.354 -16.886 1.00 93.88 167 TYR A N 1
ATOM 1317 C CA . TYR A 1 167 ? 8.728 11.273 -17.540 1.00 93.88 167 TYR A CA 1
ATOM 1318 C C . TYR A 1 167 ? 9.639 10.075 -17.775 1.00 93.88 167 TYR A C 1
ATOM 1320 O O . TYR A 1 167 ? 10.674 10.194 -18.426 1.00 93.88 167 TYR A O 1
ATOM 1328 N N . ALA A 1 168 ? 9.205 8.910 -17.301 1.00 94.75 168 ALA A N 1
ATOM 1329 C CA . ALA A 1 168 ? 9.828 7.634 -17.621 1.00 94.75 168 ALA A CA 1
ATOM 1330 C C . ALA A 1 168 ? 9.359 7.127 -18.994 1.00 94.75 168 ALA A C 1
ATOM 1332 O O . ALA A 1 168 ? 8.204 7.322 -19.383 1.00 94.75 168 ALA A O 1
ATOM 1333 N N . LYS A 1 169 ? 10.253 6.452 -19.714 1.00 96.25 169 LYS A N 1
ATOM 1334 C CA . LYS A 1 169 ? 9.976 5.723 -20.956 1.00 96.25 169 LYS A CA 1
ATOM 1335 C C . LYS A 1 169 ? 9.827 4.225 -20.703 1.00 96.25 169 LYS A C 1
ATOM 1337 O O . LYS A 1 169 ? 8.931 3.605 -21.269 1.00 96.25 169 LYS A O 1
ATOM 1342 N N . SER A 1 170 ? 10.710 3.656 -19.889 1.00 95.75 170 SER A N 1
ATOM 1343 C CA . SER A 1 170 ? 10.783 2.219 -19.611 1.00 95.75 170 SER A CA 1
ATOM 1344 C C . SER A 1 170 ? 11.452 1.958 -18.266 1.00 95.75 170 SER A C 1
ATOM 1346 O O . SER A 1 170 ? 12.113 2.839 -17.720 1.00 95.75 170 SER A O 1
ATOM 1348 N N . GLY A 1 171 ? 11.300 0.742 -17.751 1.00 94.56 171 GLY A N 1
ATOM 1349 C CA . GLY A 1 171 ? 12.068 0.244 -16.616 1.00 94.56 171 GLY A CA 1
ATOM 1350 C C . GLY A 1 171 ? 12.336 -1.250 -16.762 1.00 94.56 171 GLY A C 1
ATOM 1351 O O . GLY A 1 171 ? 11.542 -1.955 -17.381 1.00 94.56 171 GLY A O 1
ATOM 1352 N N . SER A 1 172 ? 13.461 -1.707 -16.220 1.00 94.88 172 SER A N 1
ATOM 1353 C CA . SER A 1 172 ? 13.866 -3.114 -16.181 1.00 94.88 172 SER A CA 1
ATOM 1354 C C . SER A 1 172 ? 14.731 -3.358 -14.947 1.00 94.88 172 SER A C 1
ATOM 1356 O O . SER A 1 172 ? 15.748 -2.687 -14.756 1.00 94.88 172 SER A O 1
ATOM 1358 N N . GLY A 1 173 ? 14.346 -4.315 -14.103 1.00 94.50 173 GLY A N 1
ATOM 1359 C CA . GLY A 1 173 ? 15.017 -4.557 -12.827 1.00 94.50 173 GLY A CA 1
ATOM 1360 C C . GLY A 1 173 ? 15.035 -3.291 -11.966 1.00 94.50 173 GLY A C 1
ATOM 1361 O O . GLY A 1 173 ? 13.993 -2.691 -11.708 1.00 94.50 173 GLY A O 1
ATOM 1362 N N . SER A 1 174 ? 16.216 -2.853 -11.538 1.00 95.50 174 SER A N 1
ATOM 1363 C CA . SER A 1 174 ? 16.389 -1.629 -10.745 1.00 95.50 174 SER A CA 1
ATOM 1364 C C . SER A 1 174 ? 16.559 -0.354 -11.577 1.00 95.50 174 SER A C 1
ATOM 1366 O O . SER A 1 174 ? 16.755 0.710 -10.993 1.00 95.50 174 SER A O 1
ATOM 1368 N N . ILE A 1 175 ? 16.521 -0.434 -12.910 1.00 96.50 175 ILE A N 1
ATOM 1369 C CA . ILE A 1 175 ? 16.803 0.701 -13.793 1.00 96.50 175 ILE A CA 1
ATOM 1370 C C . ILE A 1 175 ? 15.513 1.268 -14.379 1.00 96.50 175 ILE A C 1
ATOM 1372 O O . ILE A 1 175 ? 14.651 0.517 -14.838 1.00 96.50 175 ILE A O 1
ATOM 1376 N N . ILE A 1 176 ? 15.404 2.596 -14.409 1.00 96.50 176 ILE A N 1
ATOM 1377 C CA . ILE A 1 176 ? 14.430 3.324 -15.229 1.00 96.50 176 ILE A CA 1
ATOM 1378 C C . ILE A 1 176 ? 15.162 4.160 -16.275 1.00 96.50 176 ILE A C 1
ATOM 1380 O O . ILE A 1 176 ? 16.179 4.778 -15.976 1.00 96.50 176 ILE A O 1
ATOM 1384 N N . THR A 1 177 ? 14.603 4.217 -17.479 1.00 95.81 177 THR A N 1
ATOM 1385 C CA . THR A 1 177 ? 15.058 5.098 -18.558 1.00 95.81 177 THR A CA 1
ATOM 1386 C C . THR A 1 177 ? 14.032 6.207 -18.727 1.00 95.81 177 THR A C 1
ATOM 1388 O O . THR A 1 177 ? 12.839 5.921 -18.891 1.00 95.81 177 THR A O 1
ATOM 1391 N N . ASP A 1 178 ? 14.452 7.468 -18.704 1.00 95.94 178 ASP A N 1
ATOM 1392 C CA . ASP A 1 178 ? 13.558 8.590 -18.987 1.00 95.94 178 ASP A CA 1
ATOM 1393 C C . ASP A 1 178 ? 13.256 8.738 -20.493 1.00 95.94 178 ASP A C 1
ATOM 1395 O O . ASP A 1 178 ? 13.760 8.009 -21.353 1.00 95.94 178 ASP A O 1
ATOM 1399 N N . ILE A 1 179 ? 12.369 9.667 -20.849 1.00 95.56 179 ILE A N 1
ATOM 1400 C CA . ILE A 1 179 ? 12.047 9.910 -22.262 1.00 95.56 179 ILE A CA 1
ATOM 1401 C C . ILE A 1 179 ? 13.182 10.593 -23.036 1.00 95.56 179 ILE A C 1
ATOM 1403 O O . ILE A 1 179 ? 13.161 10.558 -24.270 1.00 95.56 179 ILE A O 1
ATOM 1407 N N . ASP A 1 180 ? 14.143 11.207 -22.357 1.00 94.38 180 ASP A N 1
ATOM 1408 C CA . ASP A 1 180 ? 15.320 11.830 -22.957 1.00 94.38 180 ASP A CA 1
ATOM 1409 C C . ASP A 1 180 ? 16.447 10.805 -23.218 1.00 94.38 180 ASP A C 1
ATOM 1411 O O . ASP A 1 180 ? 17.345 11.081 -24.010 1.00 94.38 180 ASP A O 1
ATOM 1415 N N . GLY A 1 181 ? 16.324 9.587 -22.679 1.00 93.31 181 GLY A N 1
ATOM 1416 C CA . GLY A 1 181 ? 17.248 8.470 -22.884 1.00 93.31 181 GLY A CA 1
ATOM 1417 C C . GLY A 1 181 ? 18.277 8.300 -21.768 1.00 93.31 181 GLY A C 1
ATOM 1418 O O . GLY A 1 181 ? 19.244 7.573 -21.966 1.00 93.31 181 GLY A O 1
ATOM 1419 N N . ASN A 1 182 ? 18.081 8.958 -20.626 1.00 93.56 182 ASN A N 1
ATOM 1420 C CA . ASN A 1 182 ? 18.957 8.842 -19.467 1.00 93.56 182 ASN A CA 1
ATOM 1421 C C . ASN A 1 182 ? 18.515 7.662 -18.585 1.00 93.56 182 ASN A C 1
ATOM 1423 O O . ASN A 1 182 ? 17.318 7.510 -18.322 1.00 93.56 182 ASN A O 1
ATOM 1427 N N . ASP A 1 183 ? 19.472 6.872 -18.098 1.00 93.81 183 ASP A N 1
ATOM 1428 C CA . ASP A 1 183 ? 19.227 5.733 -17.207 1.00 93.81 183 ASP A CA 1
ATOM 1429 C C . ASP A 1 183 ? 19.504 6.083 -15.738 1.00 93.81 183 ASP A C 1
ATOM 1431 O O . ASP A 1 183 ? 20.467 6.781 -15.413 1.00 93.81 183 ASP A O 1
ATOM 1435 N N . TYR A 1 184 ? 18.671 5.558 -14.838 1.00 93.19 184 TYR A N 1
ATOM 1436 C CA . TYR A 1 184 ? 18.741 5.809 -13.398 1.00 93.19 184 TYR A CA 1
ATOM 1437 C C . TYR A 1 184 ? 18.538 4.529 -12.602 1.00 93.19 184 TYR A C 1
ATOM 1439 O O . TYR A 1 184 ? 17.652 3.738 -12.918 1.00 93.19 184 TYR A O 1
ATOM 1447 N N . ILE A 1 185 ? 19.276 4.383 -11.499 1.00 96.44 185 ILE A N 1
ATOM 1448 C CA . ILE A 1 185 ? 18.914 3.429 -10.446 1.00 96.44 185 ILE A CA 1
ATOM 1449 C C . ILE A 1 185 ? 17.678 3.976 -9.720 1.00 96.44 185 ILE A C 1
ATOM 1451 O O . ILE A 1 185 ? 17.724 5.051 -9.118 1.00 96.44 185 ILE A O 1
ATOM 1455 N N . ASP A 1 186 ? 16.570 3.242 -9.778 1.00 95.62 186 ASP A N 1
ATOM 1456 C CA . ASP A 1 186 ? 15.283 3.676 -9.246 1.00 95.62 186 ASP A CA 1
ATOM 1457 C C . ASP A 1 186 ? 15.086 3.267 -7.783 1.00 95.62 186 ASP A C 1
ATOM 1459 O O . ASP A 1 186 ? 14.612 2.176 -7.471 1.00 95.62 186 ASP A O 1
ATOM 1463 N N . TYR A 1 187 ? 15.378 4.196 -6.875 1.00 94.19 187 TYR A N 1
ATOM 1464 C CA . TYR A 1 187 ? 15.029 4.070 -5.457 1.00 94.19 187 TYR A CA 1
ATOM 1465 C C . TYR A 1 187 ? 13.584 4.488 -5.142 1.00 94.19 187 TYR A C 1
ATOM 1467 O O . TYR A 1 187 ? 13.092 4.223 -4.044 1.00 94.19 187 TYR A O 1
ATOM 1475 N N . MET A 1 188 ? 12.884 5.137 -6.079 1.00 92.75 188 MET A N 1
ATOM 1476 C CA . MET A 1 188 ? 11.483 5.530 -5.901 1.00 92.75 188 MET A CA 1
ATOM 1477 C C . MET A 1 188 ? 10.538 4.350 -6.126 1.00 92.75 188 MET A C 1
ATOM 1479 O O . MET A 1 188 ? 9.444 4.325 -5.550 1.00 92.75 188 MET A O 1
ATOM 1483 N N . MET A 1 189 ? 10.937 3.386 -6.962 1.00 94.94 189 MET A N 1
ATOM 1484 C CA . MET A 1 189 ? 10.248 2.112 -7.188 1.00 94.94 189 MET A CA 1
ATOM 1485 C C . MET A 1 189 ? 8.764 2.304 -7.519 1.00 94.94 189 MET A C 1
ATOM 1487 O O . MET A 1 189 ? 7.880 1.689 -6.921 1.00 94.94 189 MET A O 1
ATOM 1491 N N . ALA A 1 190 ? 8.483 3.243 -8.428 1.00 94.44 190 ALA A N 1
ATOM 1492 C CA . ALA A 1 190 ? 7.137 3.677 -8.813 1.00 94.44 190 ALA A CA 1
ATOM 1493 C C . ALA A 1 190 ? 6.234 4.175 -7.657 1.00 94.44 190 ALA A C 1
ATOM 1495 O O . ALA A 1 190 ? 5.010 4.053 -7.746 1.00 94.44 190 ALA A O 1
ATOM 1496 N N . LEU A 1 191 ? 6.812 4.807 -6.627 1.00 94.31 191 LEU A N 1
ATOM 1497 C CA . LEU A 1 191 ? 6.174 5.139 -5.338 1.00 94.31 191 LEU A CA 1
ATOM 1498 C C . LEU A 1 191 ? 5.950 3.910 -4.447 1.00 94.31 191 LEU A C 1
ATOM 1500 O O . LEU A 1 191 ? 4.918 3.783 -3.781 1.00 94.31 191 LEU A O 1
ATOM 1504 N N . LEU A 1 192 ? 6.960 3.036 -4.428 1.00 95.50 192 LEU A N 1
ATOM 1505 C CA . LEU A 1 192 ? 7.101 1.844 -3.594 1.00 95.50 192 LEU A CA 1
ATOM 1506 C C . LEU A 1 192 ? 6.346 0.542 -3.965 1.00 95.50 192 LEU A C 1
ATOM 1508 O O . LEU A 1 192 ? 6.610 -0.433 -3.264 1.00 95.50 192 LEU A O 1
ATOM 1512 N N . PRO A 1 193 ? 5.464 0.405 -4.985 1.00 96.56 193 PRO A N 1
ATOM 1513 C CA . PRO A 1 193 ? 4.883 -0.900 -5.316 1.00 96.56 193 PRO A CA 1
ATOM 1514 C C . PRO A 1 193 ? 5.866 -1.887 -5.941 1.00 96.56 193 PRO A C 1
ATOM 1516 O O . PRO A 1 193 ? 5.666 -3.086 -5.790 1.00 96.56 193 PRO A O 1
ATOM 1519 N N . VAL A 1 194 ? 6.911 -1.418 -6.619 1.00 97.31 194 VAL A N 1
ATOM 1520 C CA . VAL A 1 194 ? 7.835 -2.289 -7.353 1.00 97.31 194 VAL A CA 1
ATOM 1521 C C . VAL A 1 194 ? 8.921 -2.804 -6.404 1.00 97.31 194 VAL A C 1
ATOM 1523 O O . VAL A 1 194 ? 9.894 -2.111 -6.144 1.00 97.31 194 VAL A O 1
ATOM 1526 N N . VAL A 1 195 ? 8.736 -3.997 -5.834 1.00 96.06 195 VAL A N 1
ATOM 1527 C CA . VAL A 1 195 ? 9.708 -4.634 -4.922 1.00 96.06 195 VAL A CA 1
ATOM 1528 C C . VAL A 1 195 ? 10.654 -5.595 -5.627 1.00 96.06 195 VAL A C 1
ATOM 1530 O O . VAL A 1 195 ? 11.813 -5.696 -5.239 1.00 96.06 195 VAL A O 1
ATOM 1533 N N . LEU A 1 196 ? 10.171 -6.287 -6.657 1.00 95.38 196 LEU A N 1
ATOM 1534 C CA . LEU A 1 196 ? 10.947 -7.290 -7.392 1.00 95.38 196 LEU A CA 1
ATOM 1535 C C . LEU A 1 196 ? 11.765 -6.668 -8.536 1.00 95.38 196 LEU A C 1
ATOM 1537 O O . LEU A 1 196 ? 12.534 -7.352 -9.202 1.00 95.38 196 LEU A O 1
ATOM 1541 N N . GLY A 1 197 ? 11.621 -5.358 -8.751 1.00 95.94 197 GLY A N 1
ATOM 1542 C CA . GLY A 1 197 ? 12.129 -4.660 -9.927 1.00 95.94 197 GLY A CA 1
ATOM 1543 C C . GLY A 1 197 ? 11.070 -4.518 -11.022 1.00 95.94 197 GLY A C 1
ATOM 1544 O O . GLY A 1 197 ? 10.014 -5.158 -11.003 1.00 95.94 197 GLY A O 1
ATOM 1545 N N . HIS A 1 198 ? 11.331 -3.594 -11.944 1.00 96.06 198 HIS A N 1
ATOM 1546 C CA . HIS A 1 198 ? 10.469 -3.296 -13.085 1.00 96.06 198 HIS A CA 1
ATOM 1547 C C . HIS A 1 198 ? 10.524 -4.426 -14.113 1.00 96.06 198 HIS A C 1
ATOM 1549 O O . HIS A 1 198 ? 11.599 -4.978 -14.345 1.00 96.06 198 HIS A O 1
ATOM 1555 N N . ALA A 1 199 ? 9.390 -4.706 -14.763 1.00 91.69 199 ALA A N 1
ATOM 1556 C CA . ALA A 1 199 ? 9.258 -5.777 -15.758 1.00 91.69 199 ALA A CA 1
ATOM 1557 C C . ALA A 1 199 ? 9.753 -7.138 -15.230 1.00 91.69 199 ALA A C 1
ATOM 1559 O O . ALA A 1 199 ? 10.569 -7.813 -15.862 1.00 91.69 199 ALA A O 1
ATOM 1560 N N . ASP A 1 200 ? 9.307 -7.502 -14.023 1.00 93.25 200 ASP A N 1
ATOM 1561 C CA . ASP A 1 200 ? 9.657 -8.783 -13.416 1.00 93.25 200 ASP A CA 1
ATOM 1562 C C . ASP A 1 200 ? 9.125 -9.943 -14.283 1.00 93.25 200 ASP A C 1
ATOM 1564 O O . ASP A 1 200 ? 7.914 -10.019 -14.529 1.00 93.25 200 ASP A O 1
ATOM 1568 N N . PRO A 1 201 ? 9.995 -10.861 -14.744 1.00 82.56 201 PRO A N 1
ATOM 1569 C CA . PRO A 1 201 ? 9.609 -11.879 -15.715 1.00 82.56 201 PRO A CA 1
ATOM 1570 C C . PRO A 1 201 ? 8.589 -12.881 -15.162 1.00 82.56 201 PRO A C 1
ATOM 1572 O O . PRO A 1 201 ? 7.788 -13.410 -15.933 1.00 82.56 201 PRO A O 1
ATOM 1575 N N . PHE A 1 202 ? 8.571 -13.135 -13.849 1.00 83.12 202 PHE A N 1
ATOM 1576 C CA . PHE A 1 202 ? 7.637 -14.082 -13.241 1.00 83.12 202 PHE A CA 1
ATOM 1577 C C . PHE A 1 202 ? 6.238 -13.482 -13.120 1.00 83.12 202 PHE A C 1
ATOM 1579 O O . PHE A 1 202 ? 5.253 -14.121 -13.510 1.00 83.12 202 PHE A O 1
ATOM 1586 N N . VAL A 1 203 ? 6.152 -12.246 -12.622 1.00 90.19 203 VAL A N 1
ATOM 1587 C CA . VAL A 1 203 ? 4.888 -11.512 -12.499 1.00 90.19 203 VAL A CA 1
ATOM 1588 C C . VAL A 1 203 ? 4.288 -11.263 -13.882 1.00 90.19 203 VAL A C 1
ATOM 1590 O O . VAL A 1 203 ? 3.119 -11.584 -14.109 1.00 90.19 203 VAL A O 1
ATOM 1593 N N . ASP A 1 204 ? 5.079 -10.769 -14.835 1.00 87.38 204 ASP A N 1
ATOM 1594 C CA . ASP A 1 204 ? 4.579 -10.459 -16.175 1.00 87.38 204 ASP A CA 1
ATOM 1595 C C . ASP A 1 204 ? 4.148 -11.725 -16.925 1.00 87.38 204 ASP A C 1
ATOM 1597 O O . ASP A 1 204 ? 3.100 -11.727 -17.576 1.00 87.38 204 ASP A O 1
ATOM 1601 N N . ALA A 1 205 ? 4.866 -12.845 -16.776 1.00 85.50 205 ALA A N 1
ATOM 1602 C CA . ALA A 1 205 ? 4.434 -14.115 -17.353 1.00 85.50 205 ALA A CA 1
ATOM 1603 C C . ALA A 1 205 ? 3.098 -14.602 -16.759 1.00 85.50 205 ALA A C 1
ATOM 1605 O O . ALA A 1 205 ? 2.253 -15.116 -17.496 1.00 85.50 205 ALA A O 1
ATOM 1606 N N . ALA A 1 206 ? 2.869 -14.429 -15.450 1.00 89.00 206 ALA A N 1
ATOM 1607 C CA . ALA A 1 206 ? 1.587 -14.761 -14.823 1.00 89.00 206 ALA A CA 1
ATOM 1608 C C . ALA A 1 206 ? 0.439 -13.910 -15.385 1.00 89.00 206 ALA A C 1
ATOM 1610 O O . ALA A 1 206 ? -0.626 -14.439 -15.714 1.00 89.00 206 ALA A O 1
ATOM 1611 N N . VAL A 1 207 ? 0.683 -12.616 -15.584 1.00 92.88 207 VAL A N 1
ATOM 1612 C CA . VAL A 1 207 ? -0.287 -11.692 -16.183 1.00 92.88 207 VAL A CA 1
ATOM 1613 C C . VAL A 1 207 ? -0.577 -12.060 -17.637 1.00 92.88 207 VAL A C 1
ATOM 1615 O O . VAL A 1 207 ? -1.743 -12.140 -18.023 1.00 92.88 207 VAL A O 1
ATOM 1618 N N . VAL A 1 208 ? 0.449 -12.366 -18.436 1.00 90.56 208 VAL A N 1
ATOM 1619 C CA . VAL A 1 208 ? 0.285 -12.804 -19.832 1.00 90.56 208 VAL A CA 1
ATOM 1620 C C . VAL A 1 208 ? -0.552 -14.080 -19.927 1.00 90.56 208 VAL A C 1
ATOM 1622 O O . VAL A 1 208 ? -1.452 -14.158 -20.765 1.00 90.56 208 VAL A O 1
ATOM 1625 N N . ARG A 1 209 ? -0.335 -15.057 -19.037 1.00 91.44 209 ARG A N 1
ATOM 1626 C CA . ARG A 1 209 ? -1.178 -16.263 -18.974 1.00 91.44 209 ARG A CA 1
ATOM 1627 C C . ARG A 1 209 ? -2.633 -15.931 -18.633 1.00 91.44 209 ARG A C 1
ATOM 1629 O O . ARG A 1 209 ? -3.538 -16.513 -19.231 1.00 91.44 209 ARG A O 1
ATOM 1636 N N . GLN A 1 210 ? -2.872 -14.983 -17.725 1.00 93.19 210 GLN A N 1
ATOM 1637 C CA . G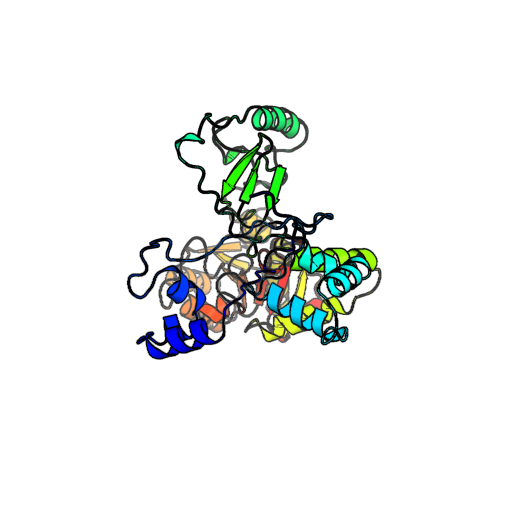LN A 1 210 ? -4.229 -14.558 -17.376 1.00 93.19 210 GLN A CA 1
ATOM 1638 C C . GLN A 1 210 ? -4.933 -13.839 -18.537 1.00 93.19 210 GLN A C 1
ATOM 1640 O O . GLN A 1 210 ? -6.131 -14.040 -18.736 1.00 93.19 210 GLN A O 1
ATOM 1645 N N . LEU A 1 211 ? -4.212 -13.055 -19.349 1.00 94.06 211 LEU A N 1
ATOM 1646 C CA . LEU A 1 211 ? -4.786 -12.377 -20.521 1.00 94.06 211 LEU A CA 1
ATOM 1647 C C . LEU A 1 211 ? -5.464 -13.364 -21.485 1.00 94.06 211 LEU A C 1
ATOM 1649 O O . LEU A 1 211 ? -6.538 -13.062 -22.004 1.00 94.06 211 LEU A O 1
ATOM 1653 N N . ALA A 1 212 ? -4.897 -14.561 -21.668 1.00 93.75 212 ALA A N 1
ATOM 1654 C CA . ALA A 1 212 ? -5.469 -15.603 -22.525 1.00 93.75 212 ALA A CA 1
ATOM 1655 C C . ALA A 1 212 ? -6.790 -16.198 -21.993 1.00 93.75 212 ALA A C 1
ATOM 1657 O O . ALA A 1 212 ? -7.523 -16.833 -22.748 1.00 93.75 212 ALA A O 1
ATOM 1658 N N . ARG A 1 213 ? -7.109 -15.989 -20.708 1.00 92.75 213 ARG A N 1
ATOM 1659 C CA . ARG A 1 213 ? -8.328 -16.477 -20.036 1.00 92.75 213 ARG A CA 1
ATOM 1660 C C . ARG A 1 213 ? -9.377 -15.380 -19.818 1.00 92.75 213 ARG A C 1
ATOM 1662 O O . ARG A 1 213 ? -10.479 -15.672 -19.363 1.00 92.75 213 ARG A O 1
ATOM 1669 N N . GLY A 1 214 ? -9.046 -14.133 -20.158 1.00 92.50 214 GLY A N 1
ATOM 1670 C CA . GLY A 1 214 ? -9.833 -12.946 -19.829 1.00 92.50 214 GLY A CA 1
ATOM 1671 C C . GLY A 1 214 ? -9.464 -12.369 -18.459 1.00 92.50 214 GLY A C 1
ATOM 1672 O O . GLY A 1 214 ? -9.228 -13.089 -17.494 1.00 92.50 214 GLY A O 1
ATOM 1673 N N . THR A 1 215 ? -9.399 -11.041 -18.364 1.00 89.81 215 THR A N 1
ATOM 1674 C CA . THR A 1 215 ? -8.967 -10.328 -17.144 1.00 89.81 215 THR A CA 1
ATOM 1675 C C . THR A 1 215 ? -10.110 -9.945 -16.216 1.00 89.81 215 THR A C 1
ATOM 1677 O O . THR A 1 215 ? -9.888 -9.692 -15.037 1.00 89.81 215 THR A O 1
ATOM 1680 N N . SER A 1 216 ? -11.330 -9.874 -16.742 1.00 90.69 216 SER A N 1
ATOM 1681 C CA . SER A 1 216 ? -12.536 -9.565 -15.986 1.00 90.69 216 SER A CA 1
ATOM 1682 C C . SER A 1 216 ? -13.685 -10.362 -16.581 1.00 90.69 216 SER A C 1
ATOM 1684 O O . SER A 1 216 ? -14.026 -10.198 -17.753 1.00 90.69 216 SER A O 1
ATOM 1686 N N . LEU A 1 217 ? -14.227 -11.270 -15.777 1.00 93.56 217 LEU A N 1
ATOM 1687 C CA . LEU A 1 217 ? -15.311 -12.169 -16.146 1.00 93.56 217 LEU A CA 1
ATOM 1688 C C . LEU A 1 217 ? -16.568 -11.804 -15.350 1.00 93.56 217 LEU A C 1
ATOM 1690 O O . LEU A 1 217 ? -16.497 -11.125 -14.329 1.00 93.56 217 LEU A O 1
ATOM 1694 N N . SER A 1 218 ? -17.732 -12.255 -15.819 1.00 96.56 218 SER A N 1
ATOM 1695 C CA . SER A 1 218 ? -19.006 -12.023 -15.121 1.00 96.56 218 SER A CA 1
ATOM 1696 C C . SER A 1 218 ? -19.181 -12.874 -13.858 1.00 96.56 218 SER A C 1
ATOM 1698 O O . SER A 1 218 ? -20.079 -12.595 -13.070 1.00 96.56 218 SER A O 1
ATOM 1700 N N . LEU A 1 219 ? -18.360 -13.914 -13.686 1.00 96.12 219 LEU A N 1
ATOM 1701 C CA . LEU A 1 219 ? -18.369 -14.831 -12.547 1.00 96.12 219 LEU A CA 1
ATOM 1702 C C . LEU A 1 219 ? -17.002 -14.809 -11.853 1.00 96.12 219 LEU A C 1
ATOM 1704 O O . LEU A 1 219 ? -15.991 -14.509 -12.492 1.00 96.12 219 LEU A O 1
ATOM 1708 N N . SER A 1 220 ? -16.993 -15.158 -10.567 1.00 93.75 220 SER A N 1
ATOM 1709 C CA . SER A 1 220 ? -15.783 -15.348 -9.762 1.00 93.75 220 SER A CA 1
ATOM 1710 C C . SER A 1 220 ? -14.843 -16.392 -10.366 1.00 93.75 220 SER A C 1
ATOM 1712 O O . SER A 1 220 ? -15.293 -17.406 -10.904 1.00 93.75 220 SER A O 1
ATOM 1714 N N . GLY A 1 221 ? -13.536 -16.144 -10.261 1.00 92.12 221 GLY A N 1
ATOM 1715 C CA . GLY A 1 221 ? -12.490 -17.065 -10.710 1.00 92.12 221 GLY A CA 1
ATOM 1716 C C . GLY A 1 221 ? -11.776 -17.733 -9.537 1.00 92.12 221 GLY A C 1
ATOM 1717 O O . GLY A 1 221 ? -11.613 -17.118 -8.491 1.00 92.12 221 GLY A O 1
ATOM 1718 N N . GLU A 1 222 ? -11.288 -18.959 -9.725 1.00 94.12 222 GLU A N 1
ATOM 1719 C CA . GLU A 1 222 ? -10.593 -19.745 -8.683 1.00 94.12 222 GLU A CA 1
ATOM 1720 C C . GLU A 1 222 ? -9.401 -18.997 -8.055 1.00 94.12 222 GLU A C 1
ATOM 1722 O O . GLU A 1 222 ? -9.188 -19.063 -6.846 1.00 94.12 222 GLU A O 1
ATOM 1727 N N . ILE A 1 223 ? -8.699 -18.185 -8.854 1.00 94.38 223 ILE A N 1
ATOM 1728 C CA . ILE A 1 223 ? -7.542 -17.384 -8.427 1.00 94.38 223 ILE A CA 1
ATOM 1729 C C . ILE A 1 223 ? -7.845 -16.427 -7.261 1.00 94.38 223 ILE A C 1
ATOM 1731 O O . ILE A 1 223 ? -6.948 -16.096 -6.485 1.00 94.38 223 ILE A O 1
ATOM 1735 N N . GLU A 1 224 ? -9.096 -15.972 -7.112 1.00 95.88 224 GLU A N 1
ATOM 1736 C CA . GLU A 1 224 ? -9.468 -15.088 -6.002 1.00 95.88 224 GLU A CA 1
ATOM 1737 C C . GLU A 1 224 ? -9.501 -15.838 -4.664 1.00 95.88 224 GLU A C 1
ATOM 1739 O O . GLU A 1 224 ? -9.163 -15.262 -3.633 1.00 95.88 224 GLU A O 1
ATOM 1744 N N . VAL A 1 225 ? -9.844 -17.131 -4.682 1.00 97.94 225 VAL A N 1
ATOM 1745 C CA . VAL A 1 225 ? -9.824 -18.000 -3.498 1.00 97.94 225 VAL A CA 1
ATOM 1746 C C . VAL A 1 225 ? -8.384 -18.363 -3.146 1.00 97.94 225 VAL A C 1
ATOM 1748 O O . VAL A 1 225 ? -7.983 -18.193 -1.997 1.00 97.94 225 VAL A O 1
ATOM 1751 N N . GLU A 1 226 ? -7.583 -18.764 -4.136 1.00 98.00 226 GLU A N 1
ATOM 1752 C CA . GLU A 1 226 ? -6.169 -19.121 -3.944 1.00 98.00 226 GLU A CA 1
ATOM 1753 C C . GLU A 1 226 ? -5.369 -17.972 -3.312 1.00 98.00 226 GLU A C 1
ATOM 1755 O O . GLU A 1 226 ? -4.605 -18.165 -2.360 1.00 98.00 226 GLU A O 1
ATOM 1760 N N . LEU A 1 227 ? -5.569 -16.745 -3.806 1.00 97.94 227 LEU A N 1
ATOM 1761 C CA . LEU A 1 227 ? -4.930 -15.568 -3.230 1.00 97.94 227 LEU A CA 1
ATOM 1762 C C . LEU A 1 227 ? -5.442 -15.294 -1.808 1.00 97.94 227 LEU A C 1
ATOM 1764 O O . LEU A 1 227 ? -4.654 -14.896 -0.950 1.00 97.94 227 LEU A O 1
ATOM 1768 N N . ALA A 1 228 ? -6.731 -15.495 -1.529 1.00 98.75 228 ALA A N 1
ATOM 1769 C CA . ALA A 1 228 ? -7.300 -15.230 -0.210 1.00 98.75 228 ALA A CA 1
ATOM 1770 C C . ALA A 1 228 ? -6.735 -16.197 0.836 1.00 98.75 228 ALA A C 1
ATOM 1772 O O . ALA A 1 228 ? -6.294 -15.760 1.899 1.00 98.75 228 ALA A O 1
ATOM 1773 N N . GLU A 1 229 ? -6.666 -17.486 0.509 1.00 98.75 229 GLU A N 1
ATOM 1774 C CA . GLU A 1 229 ? -6.060 -18.518 1.355 1.00 98.75 229 GLU A CA 1
ATOM 1775 C C . GLU A 1 229 ? -4.577 -18.234 1.609 1.00 98.75 229 GLU A C 1
ATOM 1777 O O . GLU A 1 229 ? -4.106 -18.325 2.746 1.00 98.75 229 GLU A O 1
ATOM 1782 N N . LYS A 1 230 ? -3.842 -17.801 0.575 1.00 98.69 230 LYS A N 1
ATOM 1783 C CA . LYS A 1 230 ? -2.438 -17.410 0.722 1.00 98.69 230 LYS A CA 1
ATOM 1784 C C . LYS A 1 230 ? -2.279 -16.243 1.694 1.00 98.69 230 LYS A C 1
ATOM 1786 O O . LYS A 1 230 ? -1.424 -16.305 2.574 1.00 98.69 230 LYS A O 1
ATOM 1791 N N . LEU A 1 231 ? -3.100 -15.202 1.571 1.00 98.75 231 LEU A N 1
ATOM 1792 C CA . LEU A 1 231 ? -3.061 -14.038 2.459 1.00 98.75 231 LEU A CA 1
ATOM 1793 C C . LEU A 1 231 ? -3.417 -14.406 3.908 1.00 98.75 231 LEU A C 1
ATOM 1795 O O . LEU A 1 231 ? -2.699 -13.995 4.816 1.00 98.75 231 LEU A O 1
ATOM 1799 N N . VAL A 1 232 ? -4.448 -15.233 4.116 1.00 98.88 232 VAL A N 1
ATOM 1800 C CA . VAL A 1 232 ? -4.820 -15.778 5.438 1.00 98.88 232 VAL A CA 1
ATOM 1801 C C . VAL A 1 232 ? -3.673 -16.579 6.054 1.00 98.88 232 VAL A C 1
ATOM 1803 O O . VAL A 1 232 ? -3.411 -16.466 7.246 1.00 98.88 232 VAL A O 1
ATOM 1806 N N . SER A 1 233 ? -2.935 -17.352 5.253 1.00 98.62 233 SER A N 1
ATOM 1807 C CA . SER A 1 233 ? -1.801 -18.133 5.766 1.00 98.62 233 SER A CA 1
ATOM 1808 C C . SER A 1 233 ? -0.586 -17.290 6.176 1.00 98.62 233 SER A C 1
ATOM 1810 O O . SER A 1 233 ? 0.225 -17.742 6.980 1.00 98.62 233 SER A O 1
ATOM 1812 N N . LEU A 1 234 ? -0.429 -16.097 5.595 1.00 98.44 234 LEU A N 1
ATOM 1813 C CA . LEU A 1 234 ? 0.757 -15.255 5.767 1.00 98.44 234 LEU A CA 1
ATOM 1814 C C . LEU A 1 234 ? 0.566 -14.157 6.816 1.00 98.44 234 LEU A C 1
ATOM 1816 O O . LEU A 1 234 ? 1.516 -13.821 7.520 1.00 98.44 234 LEU A O 1
ATOM 1820 N N . ILE A 1 235 ? -0.625 -13.561 6.886 1.00 98.88 235 ILE A N 1
ATOM 1821 C CA . ILE A 1 235 ? -0.867 -12.330 7.642 1.00 98.88 235 ILE A CA 1
ATOM 1822 C C . ILE A 1 235 ? -1.522 -12.660 8.995 1.00 98.88 235 ILE A C 1
ATOM 1824 O O . ILE A 1 235 ? -2.638 -13.175 9.005 1.00 98.88 235 ILE A O 1
ATOM 1828 N N . PRO A 1 236 ? -0.902 -12.299 10.137 1.00 98.69 236 PRO A N 1
ATOM 1829 C CA . PRO A 1 236 ? -1.377 -12.673 11.473 1.00 98.69 236 PRO A CA 1
ATOM 1830 C C . PRO A 1 236 ? -2.849 -12.368 11.791 1.00 98.69 236 PRO A C 1
ATOM 1832 O O . PRO A 1 236 ? -3.526 -13.210 12.372 1.00 98.69 236 PRO A O 1
ATOM 1835 N N . CYS A 1 237 ? -3.365 -11.187 11.434 1.00 98.75 237 CYS A N 1
ATOM 1836 C CA . CYS A 1 237 ? -4.764 -10.824 11.707 1.00 98.75 237 CYS A CA 1
ATOM 1837 C C . CYS A 1 237 ? -5.775 -11.393 10.697 1.00 98.75 237 CYS A C 1
ATOM 1839 O O . CYS A 1 237 ? -6.980 -11.229 10.890 1.00 98.75 237 CYS A O 1
ATOM 1841 N N . ALA A 1 238 ? -5.321 -11.986 9.590 1.00 98.81 238 ALA A N 1
ATOM 1842 C CA . ALA A 1 238 ? -6.183 -12.300 8.461 1.00 98.81 238 ALA A CA 1
ATOM 1843 C C . ALA A 1 238 ? -6.949 -13.612 8.674 1.00 98.81 238 ALA A C 1
ATOM 1845 O O . ALA A 1 238 ? -6.403 -14.696 8.515 1.00 98.81 238 ALA A O 1
ATOM 1846 N N . GLU A 1 239 ? -8.251 -13.516 8.939 1.00 98.81 239 GLU A N 1
ATOM 1847 C CA . GLU A 1 239 ? -9.171 -14.666 8.926 1.00 98.81 239 GLU A CA 1
ATOM 1848 C C . GLU A 1 239 ? -10.099 -14.653 7.700 1.00 98.81 239 GLU A C 1
ATOM 1850 O O . GLU A 1 239 ? -10.656 -15.684 7.312 1.00 98.81 239 GLU A O 1
ATOM 1855 N N . MET A 1 240 ? -10.291 -13.471 7.106 1.00 98.69 240 MET A N 1
ATOM 1856 C CA . MET A 1 240 ? -11.037 -13.222 5.872 1.00 98.69 240 MET A CA 1
ATOM 1857 C C . MET A 1 240 ? -10.358 -12.112 5.061 1.00 98.69 240 MET A C 1
ATOM 1859 O O . MET A 1 240 ? -9.620 -11.294 5.612 1.00 98.69 240 MET A O 1
ATOM 1863 N N . VAL A 1 241 ? -10.643 -12.068 3.756 1.00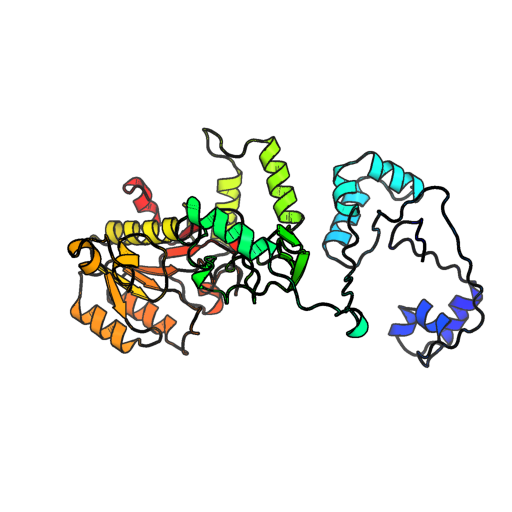 98.38 241 VAL A N 1
ATOM 1864 C CA . VAL A 1 241 ? -10.025 -11.143 2.795 1.00 98.38 241 VAL A CA 1
ATOM 1865 C C . VAL A 1 241 ? -11.088 -10.526 1.890 1.00 98.38 241 VAL A C 1
ATOM 1867 O O . VAL A 1 241 ? -12.017 -11.204 1.456 1.00 98.38 241 VAL A O 1
ATOM 1870 N N . ARG A 1 242 ? -10.922 -9.245 1.555 1.00 97.50 242 ARG A N 1
ATOM 1871 C CA . ARG A 1 242 ? -11.682 -8.545 0.517 1.00 97.50 242 ARG A CA 1
ATOM 1872 C C . ARG A 1 242 ? -10.747 -7.728 -0.364 1.00 97.50 242 ARG A C 1
ATOM 1874 O O . ARG A 1 242 ? -9.935 -6.969 0.153 1.00 97.50 242 ARG A O 1
ATOM 1881 N N . TYR A 1 243 ? -10.896 -7.834 -1.681 1.00 97.38 243 TYR A N 1
ATOM 1882 C CA . TYR A 1 243 ? -10.065 -7.090 -2.630 1.00 97.38 243 TYR A CA 1
ATOM 1883 C C . TYR A 1 243 ? -10.646 -5.726 -3.002 1.00 97.38 243 TYR A C 1
ATOM 1885 O O . TYR A 1 243 ? -11.857 -5.571 -3.151 1.00 97.38 243 TYR A O 1
ATOM 1893 N N . GLY A 1 244 ? -9.754 -4.760 -3.212 1.00 95.88 244 GLY A N 1
ATOM 1894 C CA . GLY A 1 244 ? -10.022 -3.459 -3.823 1.00 95.88 244 GLY A CA 1
ATOM 1895 C C . GLY A 1 244 ? -9.068 -3.196 -4.991 1.00 95.88 244 GLY A C 1
ATOM 1896 O O . GLY A 1 244 ? -8.211 -4.022 -5.311 1.00 95.88 244 GLY A O 1
ATOM 1897 N N . LYS A 1 245 ? -9.193 -2.039 -5.652 1.00 94.50 245 LYS A N 1
ATOM 1898 C CA . LYS A 1 245 ? -8.287 -1.657 -6.753 1.00 94.50 245 LYS A CA 1
ATOM 1899 C C . LYS A 1 245 ? -7.063 -0.898 -6.260 1.00 94.50 245 LYS A C 1
ATOM 1901 O O . LYS A 1 245 ? -6.016 -0.926 -6.901 1.00 94.50 245 LYS A O 1
ATOM 1906 N N . ASN A 1 246 ? -7.203 -0.163 -5.162 1.00 95.00 246 ASN A N 1
ATOM 1907 C CA . ASN A 1 246 ? -6.138 0.660 -4.603 1.00 95.00 246 ASN A CA 1
ATOM 1908 C C . ASN A 1 246 ? -6.216 0.716 -3.068 1.00 95.00 246 ASN A C 1
ATOM 1910 O O . ASN A 1 246 ? -7.227 0.353 -2.465 1.00 95.00 246 ASN A O 1
ATOM 1914 N N . GLY A 1 247 ? -5.144 1.178 -2.420 1.00 96.50 247 GLY A N 1
ATOM 1915 C CA . GLY A 1 247 ? -5.075 1.232 -0.955 1.00 96.50 247 GLY A CA 1
ATOM 1916 C C . GLY A 1 247 ? -6.161 2.101 -0.309 1.00 96.50 247 GLY A C 1
ATOM 1917 O O . GLY A 1 247 ? -6.632 1.761 0.767 1.00 96.50 247 GLY A O 1
ATOM 1918 N N . SER A 1 248 ? -6.615 3.168 -0.981 1.00 96.62 248 SER A N 1
ATOM 1919 C CA . SER A 1 248 ? -7.702 4.019 -0.474 1.00 96.62 248 SER A CA 1
ATOM 1920 C C . SER A 1 248 ? -9.052 3.298 -0.441 1.00 96.62 248 SER A C 1
ATOM 1922 O O . SER A 1 248 ? -9.886 3.637 0.394 1.00 96.62 248 SER A O 1
ATOM 1924 N N . ASP A 1 249 ? -9.278 2.313 -1.317 1.00 96.50 249 ASP A N 1
ATOM 1925 C CA . ASP A 1 249 ? -10.473 1.461 -1.262 1.00 96.50 249 ASP A CA 1
ATOM 1926 C C . ASP A 1 249 ? -10.439 0.600 0.010 1.00 96.50 249 ASP A C 1
ATOM 1928 O O . ASP A 1 249 ? -11.397 0.588 0.779 1.00 96.50 249 ASP A O 1
ATOM 1932 N N . ALA A 1 250 ? -9.302 -0.056 0.273 1.00 98.12 250 ALA A N 1
ATOM 1933 C CA . ALA A 1 250 ? -9.130 -0.949 1.418 1.00 98.12 250 ALA A CA 1
ATOM 1934 C C . ALA A 1 250 ? -9.229 -0.206 2.762 1.00 98.12 250 ALA A C 1
ATOM 1936 O O . ALA A 1 250 ? -9.908 -0.673 3.676 1.00 98.12 250 ALA A O 1
ATOM 1937 N N . THR A 1 251 ? -8.616 0.976 2.883 1.00 98.44 251 THR A N 1
ATOM 1938 C CA . THR A 1 251 ? -8.702 1.783 4.111 1.00 98.44 251 THR A CA 1
ATOM 1939 C C . THR A 1 251 ? -10.105 2.359 4.325 1.00 98.44 251 THR A C 1
ATOM 1941 O O . THR A 1 251 ? -10.604 2.353 5.450 1.00 98.44 251 THR A O 1
ATOM 1944 N N . THR A 1 252 ? -10.803 2.779 3.262 1.00 98.00 252 THR A N 1
ATOM 1945 C CA . THR A 1 252 ? -12.216 3.188 3.354 1.00 98.00 252 THR A CA 1
ATOM 1946 C C . THR A 1 252 ? -13.119 2.032 3.780 1.00 98.00 252 THR A C 1
ATOM 1948 O O . THR A 1 252 ? -13.988 2.229 4.633 1.00 98.00 252 THR A O 1
ATOM 1951 N N . ALA A 1 253 ? -12.918 0.837 3.221 1.00 98.12 253 ALA A N 1
ATOM 1952 C CA . ALA A 1 253 ? -13.643 -0.365 3.618 1.00 98.12 253 ALA A CA 1
ATOM 1953 C C . ALA A 1 253 ? -13.415 -0.686 5.105 1.00 98.12 253 ALA A C 1
ATOM 1955 O O . ALA A 1 253 ? -14.378 -0.955 5.823 1.00 98.12 253 ALA A O 1
ATOM 1956 N N . ALA A 1 254 ? -12.175 -0.557 5.593 1.00 98.56 254 ALA A N 1
ATOM 1957 C CA . ALA A 1 254 ? -11.838 -0.778 6.999 1.00 98.56 254 ALA A CA 1
ATOM 1958 C C . ALA A 1 254 ? -12.580 0.191 7.931 1.00 98.56 254 ALA A C 1
ATOM 1960 O O . ALA A 1 254 ? -13.208 -0.234 8.898 1.00 98.56 254 ALA A O 1
ATOM 1961 N N . VAL A 1 255 ? -12.573 1.490 7.607 1.00 98.38 255 VAL A N 1
ATOM 1962 C CA . VAL A 1 255 ? -13.304 2.516 8.370 1.00 98.38 255 VAL A CA 1
ATOM 1963 C C . VAL A 1 255 ? -14.804 2.236 8.370 1.00 98.38 255 VAL A C 1
ATOM 1965 O O . VAL A 1 255 ? -15.454 2.331 9.411 1.00 98.38 255 VAL A O 1
ATOM 1968 N N . ARG A 1 256 ? -15.372 1.879 7.212 1.00 98.12 256 ARG A N 1
ATOM 1969 C CA . ARG A 1 256 ? -16.806 1.594 7.094 1.00 98.12 256 ARG A CA 1
ATOM 1970 C C . ARG A 1 256 ? -17.206 0.373 7.921 1.00 98.12 256 ARG A C 1
ATOM 1972 O O . ARG A 1 256 ? -18.210 0.438 8.627 1.00 98.12 256 ARG A O 1
ATOM 1979 N N . LEU A 1 257 ? -16.413 -0.697 7.885 1.00 98.12 257 LEU A N 1
ATOM 1980 C CA . LEU A 1 257 ? -16.653 -1.883 8.703 1.00 98.12 257 LEU A CA 1
ATOM 1981 C C . LEU A 1 257 ? -16.498 -1.611 10.191 1.00 98.12 257 LEU A C 1
ATOM 1983 O O . LEU A 1 257 ? -17.345 -2.044 10.963 1.00 98.12 257 LEU A O 1
ATOM 1987 N N . ALA A 1 258 ? -15.472 -0.868 10.603 1.00 98.38 258 ALA A N 1
ATOM 1988 C CA . ALA A 1 258 ? -15.293 -0.538 12.010 1.00 98.38 258 ALA A CA 1
ATOM 1989 C C . ALA A 1 258 ? -16.490 0.246 12.565 1.00 98.38 258 ALA A C 1
ATOM 1991 O O . ALA A 1 258 ? -16.982 -0.067 13.648 1.00 98.38 258 ALA A O 1
ATOM 1992 N N . ARG A 1 259 ? -17.017 1.213 11.800 1.00 98.12 259 ARG A N 1
ATOM 1993 C CA . ARG A 1 259 ? -18.248 1.936 12.157 1.00 98.12 259 ARG A CA 1
ATOM 1994 C C . ARG A 1 259 ? -19.454 1.005 12.243 1.00 98.12 259 ARG A C 1
ATOM 1996 O O . ARG A 1 259 ? -20.166 1.023 13.239 1.00 98.12 259 ARG A O 1
ATOM 2003 N N . ALA A 1 260 ? -19.656 0.150 11.241 1.00 97.69 260 ALA A N 1
ATOM 2004 C CA . ALA A 1 260 ? -20.774 -0.793 11.222 1.00 97.69 260 ALA A CA 1
ATOM 2005 C C . ALA A 1 260 ? -20.707 -1.837 12.351 1.00 97.69 260 ALA A C 1
ATOM 2007 O O . ALA A 1 260 ? -21.736 -2.243 12.884 1.00 97.69 260 ALA A O 1
ATOM 2008 N N . TYR A 1 261 ? -19.502 -2.270 12.719 1.00 98.00 261 TYR A N 1
ATOM 2009 C CA . TYR A 1 261 ? -19.282 -3.247 13.778 1.00 98.00 261 TYR A CA 1
ATOM 2010 C C . TYR A 1 261 ? -19.482 -2.641 15.171 1.00 98.00 261 TYR A C 1
ATOM 2012 O O . TYR A 1 261 ? -20.124 -3.252 16.021 1.00 98.00 261 TYR A O 1
ATOM 2020 N N . THR A 1 262 ? -18.961 -1.433 15.400 1.00 97.69 262 THR A N 1
ATOM 2021 C CA . THR A 1 262 ? -19.006 -0.770 16.714 1.00 97.69 262 THR A CA 1
ATOM 2022 C C . THR A 1 262 ? -20.270 0.056 16.950 1.00 97.69 262 THR A C 1
ATOM 2024 O O . THR A 1 262 ? -20.605 0.327 18.101 1.00 97.69 262 THR A O 1
ATOM 2027 N N . GLY A 1 263 ? -20.959 0.480 15.885 1.00 97.06 263 GLY A N 1
ATOM 2028 C CA . GLY A 1 263 ? -22.068 1.434 15.955 1.00 97.06 263 GLY A CA 1
ATOM 2029 C C . GLY A 1 263 ? -21.636 2.863 16.306 1.00 97.06 263 GLY A C 1
ATOM 2030 O O . GLY A 1 263 ? -22.462 3.639 16.779 1.00 97.06 263 GLY A O 1
ATOM 2031 N N . ARG A 1 264 ? -20.351 3.196 16.131 1.00 98.12 264 ARG A N 1
ATOM 2032 C CA . ARG A 1 264 ? -19.750 4.492 16.490 1.00 98.12 264 ARG A CA 1
ATOM 2033 C C . ARG A 1 264 ? -19.316 5.251 15.238 1.00 98.12 264 ARG A C 1
ATOM 2035 O O . ARG A 1 264 ? -19.007 4.631 14.221 1.00 98.12 264 ARG A O 1
ATOM 2042 N N . ASP A 1 265 ? -19.235 6.577 15.318 1.00 97.19 265 ASP A N 1
ATOM 2043 C CA . ASP A 1 265 ? -19.014 7.418 14.134 1.00 97.19 265 ASP A CA 1
ATOM 2044 C C . ASP A 1 265 ? -17.570 7.903 13.982 1.00 97.19 265 ASP A C 1
ATOM 2046 O O . ASP A 1 265 ? -17.032 7.941 12.864 1.00 97.19 265 ASP A O 1
ATOM 2050 N N . LYS A 1 266 ? -16.923 8.297 15.082 1.00 98.50 266 LYS A N 1
ATOM 2051 C CA . LYS A 1 266 ? -15.617 8.953 15.008 1.00 98.50 266 LYS A CA 1
ATOM 2052 C C . LYS A 1 266 ? -14.481 7.956 14.850 1.00 98.50 266 LYS A C 1
ATOM 2054 O O . LYS A 1 266 ? -14.552 6.814 15.295 1.00 98.50 266 LYS A O 1
ATOM 2059 N N . ILE A 1 267 ? -13.403 8.412 14.233 1.00 98.62 267 ILE A N 1
ATOM 2060 C CA . ILE A 1 267 ? -12.162 7.656 14.083 1.00 98.62 267 ILE A CA 1
ATOM 2061 C C . ILE A 1 267 ? -10.964 8.520 14.460 1.00 98.62 267 ILE A C 1
ATOM 2063 O O . ILE A 1 267 ? -11.016 9.749 14.396 1.00 98.62 267 ILE A O 1
ATOM 2067 N N . ILE A 1 268 ? -9.870 7.865 14.831 1.00 98.56 268 ILE A N 1
ATOM 2068 C CA . ILE A 1 268 ? -8.554 8.483 14.984 1.00 98.56 268 ILE A CA 1
ATOM 2069 C C . ILE A 1 268 ? -7.692 8.038 13.804 1.00 98.56 268 ILE A C 1
ATOM 2071 O O . ILE A 1 268 ? -7.744 6.875 13.407 1.00 98.56 268 ILE A O 1
ATOM 2075 N N . VAL A 1 269 ? -6.899 8.948 13.243 1.00 98.00 269 VAL A N 1
ATOM 2076 C CA . VAL A 1 269 ? -5.982 8.656 12.137 1.00 98.00 269 VAL A CA 1
ATOM 2077 C C . VAL A 1 269 ? -4.560 9.113 12.456 1.00 98.00 269 VAL A C 1
ATOM 2079 O O . VAL A 1 269 ? -4.353 10.173 13.054 1.00 98.00 269 VAL A O 1
ATOM 2082 N N . CYS A 1 270 ? -3.571 8.323 12.042 1.00 97.38 270 CYS A N 1
ATOM 2083 C CA . CYS A 1 270 ? -2.155 8.641 12.202 1.00 97.38 270 CYS A CA 1
ATOM 2084 C C . CYS A 1 270 ? -1.336 8.097 11.022 1.00 97.38 270 CYS A C 1
ATOM 2086 O O . CYS A 1 270 ? -1.040 6.907 10.946 1.00 97.38 270 CYS A O 1
ATOM 2088 N N . GLY A 1 271 ? -0.964 8.986 10.098 1.00 95.56 271 GLY A N 1
ATOM 2089 C CA . GLY A 1 271 ? -0.277 8.624 8.856 1.00 95.56 271 GLY A CA 1
ATOM 2090 C C . GLY A 1 271 ? -0.999 9.144 7.615 1.00 95.56 271 GLY A C 1
ATOM 2091 O O . GLY A 1 271 ? -1.777 10.101 7.696 1.00 95.56 271 GLY A O 1
ATOM 2092 N N . TYR A 1 272 ? -0.700 8.551 6.458 1.00 95.44 272 TYR A N 1
ATOM 2093 C CA . TYR A 1 272 ? -1.364 8.792 5.177 1.00 95.44 272 TYR A CA 1
ATOM 2094 C C . TYR A 1 272 ? -2.203 7.601 4.716 1.00 95.44 272 TYR A C 1
ATOM 2096 O O . TYR A 1 272 ? -1.655 6.564 4.372 1.00 95.44 272 TYR A O 1
ATOM 2104 N N . HIS A 1 273 ? -3.522 7.800 4.597 1.00 97.31 273 HIS A N 1
ATOM 2105 C CA . HIS A 1 273 ? -4.477 6.710 4.339 1.00 97.31 273 HIS A CA 1
ATOM 2106 C C . HIS A 1 273 ? -5.274 6.859 3.038 1.00 97.31 273 HIS A C 1
ATOM 2108 O O . HIS A 1 273 ? -6.350 6.277 2.878 1.00 97.31 273 HIS A O 1
ATOM 2114 N N . GLY A 1 274 ? -4.758 7.648 2.090 1.00 94.88 274 GLY A N 1
ATOM 2115 C CA . GLY A 1 274 ? -5.385 7.868 0.789 1.00 94.88 274 GLY A CA 1
ATOM 2116 C C . GLY A 1 274 ? -5.937 9.274 0.600 1.00 94.88 274 GLY A C 1
ATOM 2117 O O . GLY A 1 274 ? -5.405 10.248 1.127 1.00 94.88 274 GLY A O 1
ATOM 2118 N N . TRP A 1 275 ? -6.974 9.400 -0.223 1.00 94.38 275 TRP A N 1
ATOM 2119 C CA . TRP A 1 275 ? -7.526 10.703 -0.618 1.00 94.38 275 TRP A CA 1
ATOM 2120 C C . TRP A 1 275 ? -9.042 10.819 -0.434 1.00 94.38 275 TRP A C 1
ATOM 2122 O O . TRP A 1 275 ? -9.604 11.864 -0.738 1.00 94.38 275 TRP A O 1
ATOM 2132 N N . HIS A 1 276 ? -9.696 9.775 0.079 1.00 97.12 276 HIS A N 1
ATOM 2133 C CA . HIS A 1 276 ? -11.123 9.811 0.380 1.00 97.12 276 HIS A CA 1
ATOM 2134 C C . HIS A 1 276 ? -11.426 10.768 1.546 1.00 97.12 276 HIS A C 1
ATOM 2136 O O . HIS A 1 276 ? -10.611 10.930 2.459 1.00 97.12 276 HIS A O 1
ATOM 2142 N N . ASP A 1 277 ? -12.617 11.371 1.516 1.00 98.00 277 ASP A N 1
ATOM 2143 C CA . ASP A 1 277 ? -13.059 12.470 2.388 1.00 98.00 277 ASP A CA 1
ATOM 2144 C C . ASP A 1 277 ? -12.794 12.246 3.879 1.00 98.00 277 ASP A C 1
ATOM 2146 O O . ASP A 1 277 ? -12.328 13.158 4.565 1.00 98.00 277 ASP A O 1
ATOM 2150 N N . TRP A 1 278 ? -13.025 11.020 4.366 1.00 97.25 278 TRP A N 1
ATOM 2151 C CA . TRP A 1 278 ? -12.829 10.657 5.772 1.00 97.25 278 TRP A CA 1
ATOM 2152 C C . TRP A 1 278 ? -11.393 10.899 6.252 1.00 97.25 278 TRP A C 1
ATOM 2154 O O . TRP A 1 278 ? -11.194 11.230 7.416 1.00 97.25 278 TRP A O 1
ATOM 2164 N N . TYR A 1 279 ? -10.395 10.751 5.378 1.00 97.88 279 TYR A N 1
ATOM 2165 C CA . TYR A 1 279 ? -8.996 10.986 5.716 1.00 97.88 279 TYR A CA 1
ATOM 2166 C C . TYR A 1 279 ? -8.528 12.357 5.234 1.00 97.88 279 TYR A C 1
ATOM 2168 O O . TYR A 1 279 ? -7.987 13.130 6.025 1.00 97.88 279 TYR A O 1
ATOM 2176 N N . ILE A 1 280 ? -8.726 12.687 3.950 1.00 97.31 280 ILE A N 1
ATOM 2177 C CA . ILE A 1 280 ? -8.124 13.894 3.357 1.00 97.31 280 ILE A CA 1
ATOM 2178 C C . ILE A 1 280 ? -8.619 15.179 4.038 1.00 97.31 280 ILE A C 1
ATOM 2180 O O . ILE A 1 280 ? -7.876 16.164 4.099 1.00 97.31 280 ILE A O 1
ATOM 2184 N N . GLY A 1 281 ? -9.821 15.127 4.630 1.00 96.69 281 GLY A N 1
ATOM 2185 C CA . GLY A 1 281 ? -10.414 16.163 5.472 1.00 96.69 281 GLY A CA 1
ATOM 2186 C C . GLY A 1 281 ? -9.567 16.590 6.680 1.00 96.69 281 GLY A C 1
ATOM 2187 O O . GLY A 1 281 ? -9.707 17.718 7.155 1.00 96.69 281 GLY A O 1
ATOM 2188 N N . THR A 1 282 ? -8.659 15.722 7.138 1.00 96.06 282 THR A N 1
ATOM 2189 C CA . THR A 1 282 ? -7.721 15.974 8.249 1.00 96.06 282 THR A CA 1
ATOM 2190 C C . THR A 1 282 ? -6.432 16.683 7.817 1.00 96.06 282 THR A C 1
ATOM 2192 O O . THR A 1 282 ? -5.614 17.062 8.653 1.00 96.06 282 THR A O 1
ATOM 2195 N N . THR A 1 283 ? -6.222 16.873 6.512 1.00 95.81 283 THR A N 1
ATOM 2196 C CA . THR A 1 283 ? -4.964 17.391 5.957 1.00 95.81 283 THR A CA 1
ATOM 2197 C C . THR A 1 283 ? -5.076 18.857 5.535 1.00 95.81 283 THR A C 1
ATOM 2199 O O . THR A 1 283 ? -6.160 19.431 5.445 1.00 95.81 283 THR A O 1
ATOM 2202 N N . ALA A 1 284 ? -3.953 19.476 5.162 1.00 94.31 284 ALA A N 1
ATOM 2203 C CA . ALA A 1 284 ? -3.956 20.814 4.562 1.00 94.31 284 ALA A CA 1
ATOM 2204 C C . ALA A 1 284 ? -4.652 20.877 3.180 1.00 94.31 284 ALA A C 1
ATOM 2206 O O . ALA A 1 284 ? -4.927 21.968 2.689 1.00 94.31 284 ALA A O 1
ATOM 2207 N N . LYS A 1 285 ? -4.947 19.732 2.544 1.00 92.62 285 LYS A N 1
ATOM 2208 C CA . LYS A 1 285 ? -5.573 19.635 1.213 1.00 92.62 285 LYS A CA 1
ATOM 2209 C C . LYS A 1 285 ? -7.043 19.194 1.285 1.00 92.62 285 LYS A C 1
ATOM 2211 O O . LYS A 1 285 ? -7.494 18.417 0.456 1.00 92.62 285 LYS A O 1
ATOM 2216 N N . HIS A 1 286 ? -7.783 19.694 2.271 1.00 95.94 286 HIS A N 1
ATOM 2217 C CA . HIS A 1 286 ? -9.164 19.289 2.568 1.00 95.94 286 HIS A CA 1
ATOM 2218 C C . HIS A 1 286 ? -10.251 20.069 1.803 1.00 95.94 286 HIS A C 1
ATOM 2220 O O . HIS A 1 286 ? -11.433 19.930 2.117 1.00 95.94 286 HIS A O 1
ATOM 2226 N N . LEU A 1 287 ? -9.889 20.933 0.845 1.00 96.81 287 LEU A N 1
ATOM 2227 C CA . LEU A 1 287 ? -10.885 21.698 0.086 1.00 96.81 287 LEU A CA 1
ATOM 2228 C C . LEU A 1 287 ? -11.863 20.745 -0.622 1.00 96.81 287 LEU A C 1
ATOM 2230 O O . LEU A 1 287 ? -11.436 19.807 -1.288 1.00 96.81 287 LEU A O 1
ATOM 2234 N N . GLY A 1 288 ? -13.165 21.009 -0.480 1.00 97.44 288 GLY A N 1
ATOM 2235 C CA . GLY A 1 288 ? -14.243 20.165 -1.008 1.00 97.44 288 GLY A CA 1
ATOM 2236 C C . GLY A 1 288 ? -14.839 19.177 0.001 1.00 97.44 288 GLY A C 1
ATOM 2237 O O . GLY A 1 288 ? -15.942 18.696 -0.237 1.00 97.44 288 GLY A O 1
ATOM 2238 N N . VAL A 1 289 ? -14.181 18.932 1.142 1.00 98.31 289 VAL A N 1
ATOM 2239 C CA . VAL A 1 289 ? -14.705 18.053 2.202 1.00 98.31 289 VAL A CA 1
ATOM 2240 C C . VAL A 1 289 ? -15.574 18.856 3.184 1.00 98.31 289 VAL A C 1
ATOM 2242 O O . VAL A 1 289 ? -15.068 19.813 3.784 1.00 98.31 289 VAL A O 1
ATOM 2245 N N . PRO A 1 290 ? -16.855 18.491 3.399 1.00 98.31 290 PRO A N 1
ATOM 2246 C CA . PRO A 1 290 ? -17.725 19.174 4.357 1.00 98.31 290 PRO A CA 1
ATOM 2247 C C . PRO A 1 290 ? -17.187 19.125 5.792 1.00 98.31 290 PRO A C 1
ATOM 2249 O O . PRO A 1 290 ? -16.634 18.113 6.220 1.00 98.31 290 PRO A O 1
ATOM 2252 N N . GLU A 1 291 ? -17.410 20.189 6.567 1.00 97.88 291 GLU A N 1
ATOM 2253 C CA . GLU A 1 291 ? -16.997 20.271 7.979 1.00 97.88 291 GLU A CA 1
ATOM 2254 C C . GLU A 1 291 ? -17.540 19.103 8.812 1.00 97.88 291 GLU A C 1
ATOM 2256 O O . GLU A 1 291 ? -16.771 18.408 9.465 1.00 97.88 291 GLU A O 1
ATOM 2261 N N . SER A 1 292 ? -18.821 18.767 8.641 1.00 97.88 292 SER A N 1
ATOM 2262 C CA . SER A 1 292 ? -19.462 17.612 9.285 1.00 97.88 292 SER A CA 1
ATOM 2263 C C . SER A 1 292 ? -18.785 16.266 9.005 1.00 97.88 292 SER A C 1
ATOM 2265 O O . SER A 1 292 ? -18.961 15.333 9.777 1.00 97.88 292 SER A O 1
ATOM 2267 N N . VAL A 1 293 ? -18.058 16.128 7.890 1.00 98.12 293 VAL A N 1
ATOM 2268 C CA . VAL A 1 293 ? -17.281 14.914 7.583 1.00 98.12 293 VAL A CA 1
ATOM 2269 C C . VAL A 1 293 ? -15.898 14.991 8.226 1.00 98.12 293 VAL A C 1
ATOM 2271 O O . VAL A 1 293 ? -15.395 13.986 8.721 1.00 98.12 293 VAL A O 1
ATOM 2274 N N . ARG A 1 294 ? -15.293 16.183 8.252 1.00 97.56 294 ARG A N 1
ATOM 2275 C CA . ARG A 1 294 ? -13.985 16.433 8.876 1.00 97.56 294 ARG A CA 1
ATOM 2276 C C . ARG A 1 294 ? -14.027 16.199 10.385 1.00 97.56 294 ARG A C 1
ATOM 2278 O O . ARG A 1 294 ? -13.106 15.594 10.919 1.00 97.56 294 ARG A O 1
ATOM 2285 N N . ASP A 1 295 ? -15.117 16.592 11.037 1.00 96.75 295 ASP A N 1
ATOM 2286 C CA . ASP A 1 295 ? -15.320 16.438 12.484 1.00 96.75 295 ASP A CA 1
ATOM 2287 C C . ASP A 1 295 ? -15.405 14.972 12.948 1.00 96.75 295 ASP A C 1
ATOM 2289 O O . ASP A 1 295 ? -15.320 14.685 14.146 1.00 96.75 295 ASP A O 1
ATOM 2293 N N . LEU A 1 296 ? -15.550 14.028 12.009 1.00 98.12 296 LEU A N 1
ATOM 2294 C CA . LEU A 1 296 ? -15.558 12.592 12.292 1.00 98.12 296 LEU A CA 1
ATOM 2295 C C . LEU A 1 296 ? -14.155 11.986 12.415 1.00 98.12 296 LEU A C 1
ATOM 2297 O O . LEU A 1 296 ? -14.045 10.823 12.802 1.00 98.12 296 LEU A O 1
ATOM 2301 N N . SER A 1 297 ? -13.099 12.735 12.090 1.00 98.12 297 SER A N 1
ATOM 2302 C CA . SER A 1 297 ? -11.733 12.216 12.041 1.00 98.12 297 SER A CA 1
ATOM 2303 C C . SER A 1 297 ? -10.786 13.065 12.876 1.00 98.12 297 SER A C 1
ATOM 2305 O O . SER A 1 297 ? -10.525 14.231 12.582 1.00 98.12 297 SER A O 1
ATOM 2307 N N . LEU A 1 298 ? -10.237 12.451 13.918 1.00 97.88 298 LEU A N 1
ATOM 2308 C CA . LEU A 1 298 ? -9.304 13.068 14.854 1.00 97.88 298 LEU A CA 1
ATOM 2309 C C . LEU A 1 298 ? -7.871 12.628 14.538 1.00 97.88 298 LEU A C 1
ATOM 2311 O O . LEU A 1 298 ? -7.653 11.556 13.979 1.00 97.88 298 LEU A O 1
ATOM 2315 N N . THR A 1 299 ? -6.880 13.433 14.913 1.00 97.69 299 THR A N 1
ATOM 2316 C CA . THR A 1 299 ? -5.459 13.129 14.690 1.00 97.69 299 THR A CA 1
ATOM 2317 C C . THR A 1 299 ? -4.667 13.206 15.986 1.00 97.69 299 THR A C 1
ATOM 2319 O O . THR A 1 299 ? -5.032 13.930 16.913 1.00 97.69 299 THR A O 1
ATOM 2322 N N . PHE A 1 300 ? -3.558 12.470 16.041 1.00 97.12 300 PHE A N 1
ATOM 2323 C CA . PHE A 1 300 ? -2.558 12.595 17.100 1.00 97.12 300 PHE A CA 1
ATOM 2324 C C . PHE A 1 300 ? -1.139 12.398 16.532 1.00 97.12 300 PHE A C 1
ATOM 2326 O O . PHE A 1 300 ? -0.987 11.811 15.452 1.00 97.12 300 PHE A O 1
ATOM 2333 N N . PRO A 1 301 ? -0.092 12.890 17.217 1.00 97.12 301 PRO A N 1
ATOM 2334 C CA . PRO A 1 301 ? 1.288 12.694 16.783 1.00 97.12 301 PRO A CA 1
ATOM 2335 C C . PRO A 1 301 ? 1.729 11.225 16.893 1.00 97.12 301 PRO A C 1
ATOM 2337 O O . PRO A 1 301 ? 1.568 10.593 17.934 1.00 97.12 301 PRO A O 1
ATOM 2340 N N . PHE A 1 302 ? 2.343 10.688 15.835 1.00 97.94 302 PHE A N 1
ATOM 2341 C CA . PHE A 1 302 ? 2.956 9.355 15.872 1.00 97.94 302 PHE A CA 1
ATOM 2342 C C . PHE A 1 302 ? 4.039 9.287 16.965 1.00 97.94 302 PHE A C 1
ATOM 2344 O O . PHE A 1 302 ? 4.759 10.264 17.167 1.00 97.94 302 PHE A O 1
ATOM 2351 N N . ASN A 1 303 ? 4.185 8.138 17.636 1.00 98.19 303 ASN A N 1
ATOM 2352 C CA . ASN A 1 303 ? 5.025 7.935 18.829 1.00 98.19 303 ASN A CA 1
ATOM 2353 C C . ASN A 1 303 ? 4.594 8.682 20.110 1.00 98.19 303 ASN A C 1
ATOM 2355 O O . ASN A 1 303 ? 5.326 8.637 21.098 1.00 98.19 303 ASN A O 1
ATOM 2359 N N . ASP A 1 304 ? 3.413 9.309 20.149 1.00 98.06 304 ASP A N 1
ATOM 2360 C CA . ASP A 1 304 ? 2.865 9.926 21.365 1.00 98.06 304 ASP A CA 1
ATOM 2361 C C . ASP A 1 304 ? 1.649 9.147 21.896 1.00 98.06 304 ASP A C 1
ATOM 2363 O O . ASP A 1 304 ? 0.487 9.490 21.659 1.00 98.06 304 ASP A O 1
ATOM 2367 N N . ALA A 1 305 ? 1.917 8.054 22.617 1.00 97.56 305 ALA A N 1
ATOM 2368 C CA . ALA A 1 305 ? 0.868 7.225 23.215 1.00 97.56 305 ALA A CA 1
ATOM 2369 C C . ALA A 1 305 ? 0.064 7.962 24.303 1.00 97.56 305 ALA A C 1
ATOM 2371 O O . ALA A 1 305 ? -1.105 7.643 24.518 1.00 97.56 305 ALA A O 1
ATOM 2372 N N . ASN A 1 306 ? 0.652 8.972 24.957 1.00 98.12 306 ASN A N 1
ATOM 2373 C CA . ASN A 1 306 ? -0.059 9.779 25.949 1.00 98.12 306 ASN A CA 1
ATOM 2374 C C . ASN A 1 306 ? -1.119 10.651 25.271 1.00 98.12 306 ASN A C 1
ATOM 2376 O O . ASN A 1 306 ? -2.265 10.666 25.712 1.00 98.12 306 ASN A O 1
ATOM 2380 N N . ALA A 1 307 ? -0.775 11.300 24.153 1.00 98.31 307 ALA A N 1
ATOM 2381 C CA . ALA A 1 307 ? -1.744 12.057 23.363 1.00 98.31 307 ALA A CA 1
ATOM 2382 C C . ALA A 1 307 ? -2.890 11.170 22.849 1.00 98.31 307 ALA A C 1
ATOM 2384 O O . ALA A 1 307 ? -4.050 11.588 22.867 1.00 98.31 307 ALA A O 1
ATOM 2385 N N . LEU A 1 308 ? -2.589 9.931 22.436 1.00 98.31 308 LEU A N 1
ATOM 2386 C CA . LEU A 1 308 ? -3.618 8.955 22.074 1.00 98.31 308 LEU A CA 1
ATOM 2387 C C . LEU A 1 308 ? -4.522 8.612 23.269 1.00 98.31 308 LEU A C 1
ATOM 2389 O O . LEU A 1 308 ? -5.746 8.619 23.130 1.00 98.31 308 LEU A O 1
ATOM 2393 N N . ALA A 1 309 ? -3.942 8.336 24.440 1.00 98.06 309 ALA A N 1
ATOM 2394 C CA . ALA A 1 309 ? -4.693 8.013 25.651 1.00 98.06 309 ALA A CA 1
ATOM 2395 C C . ALA A 1 309 ? -5.620 9.162 26.087 1.00 98.06 309 ALA A C 1
ATOM 2397 O O . ALA A 1 309 ? -6.781 8.919 26.425 1.00 98.06 309 ALA A O 1
ATOM 2398 N N . ASP A 1 310 ? -5.143 10.407 26.025 1.00 97.81 310 ASP A N 1
ATOM 2399 C CA . ASP A 1 310 ? -5.942 11.599 26.325 1.00 97.81 310 ASP A CA 1
ATOM 2400 C C . ASP A 1 310 ? -7.111 11.764 25.343 1.00 97.81 310 ASP A C 1
ATOM 2402 O O . ASP A 1 310 ? -8.230 12.093 25.750 1.00 97.81 310 ASP A O 1
ATOM 2406 N N . LEU A 1 311 ? -6.878 11.497 24.054 1.00 97.06 311 LEU A N 1
ATOM 2407 C CA . LEU A 1 311 ? -7.904 11.578 23.016 1.00 97.06 311 LEU A CA 1
ATOM 2408 C C . LEU A 1 311 ? -8.983 10.502 23.198 1.00 97.06 311 LEU A C 1
ATOM 2410 O O . LEU A 1 311 ? -10.172 10.818 23.156 1.00 97.06 311 LEU A O 1
ATOM 2414 N N . LEU A 1 312 ? -8.575 9.258 23.461 1.00 97.12 312 LEU A N 1
ATOM 2415 C CA . LEU A 1 312 ? -9.484 8.146 23.748 1.00 97.12 312 LEU A CA 1
ATOM 2416 C C . LEU A 1 312 ? -10.344 8.438 24.980 1.00 97.12 312 LEU A C 1
ATOM 2418 O O . LEU A 1 312 ? -11.564 8.310 24.923 1.00 97.12 312 LEU A O 1
ATOM 2422 N N . LYS A 1 313 ? -9.727 8.927 26.060 1.00 96.50 313 LYS A N 1
ATOM 2423 C CA . LYS A 1 313 ? -10.432 9.306 27.290 1.00 96.50 313 LYS A CA 1
ATOM 2424 C C . LYS A 1 313 ? -11.439 10.436 27.066 1.00 96.50 313 LYS A C 1
ATOM 2426 O O . LYS A 1 313 ? -12.514 10.434 27.658 1.00 96.50 313 LYS A O 1
ATOM 2431 N N . LYS A 1 314 ? -11.095 11.425 26.237 1.00 96.69 314 LYS A N 1
ATOM 2432 C CA . LYS A 1 314 ? -11.968 12.569 25.932 1.00 96.69 314 LYS A CA 1
ATOM 2433 C C . LYS A 1 314 ? -13.197 12.175 25.104 1.00 96.69 314 LYS A C 1
ATOM 2435 O O . LYS A 1 314 ? -14.236 12.817 25.236 1.00 96.69 314 LYS A O 1
ATOM 2440 N N . HIS A 1 315 ? -13.068 11.164 24.249 1.00 93.25 315 HIS A N 1
ATOM 2441 C CA . HIS A 1 315 ? -14.092 10.723 23.296 1.00 93.25 315 HIS A CA 1
ATOM 2442 C C . HIS A 1 315 ? -14.649 9.330 23.630 1.00 93.25 315 HIS A C 1
ATOM 2444 O O . HIS A 1 315 ? -15.057 8.591 22.731 1.00 93.25 315 HIS A O 1
ATOM 2450 N N . ASP A 1 316 ? -14.645 8.977 24.917 1.00 82.12 316 ASP A N 1
ATOM 2451 C CA . ASP A 1 316 ? -15.057 7.669 25.420 1.00 82.12 316 ASP A CA 1
ATOM 2452 C C . ASP A 1 316 ? -16.406 7.224 24.823 1.00 82.12 316 ASP A C 1
ATOM 2454 O O . ASP A 1 316 ? -17.360 7.999 24.748 1.00 82.12 316 ASP A O 1
ATOM 2458 N N . CYS A 1 317 ? -16.464 5.972 24.365 1.00 80.88 317 CYS A N 1
ATOM 2459 C CA . CYS A 1 317 ? -17.606 5.339 23.694 1.00 80.88 317 CYS A CA 1
ATOM 2460 C C . CYS A 1 317 ? -18.046 5.891 22.314 1.00 80.88 317 CYS A C 1
ATOM 2462 O O . CYS A 1 317 ? -18.968 5.320 21.736 1.00 80.88 317 CYS A O 1
ATOM 2464 N N . ASP A 1 318 ? -17.396 6.911 21.738 1.00 93.38 318 ASP A N 1
ATOM 2465 C CA . ASP A 1 318 ? -17.769 7.501 20.427 1.00 93.38 318 ASP A CA 1
ATOM 2466 C C . ASP A 1 318 ? -16.786 7.153 19.284 1.00 93.38 318 ASP A C 1
ATOM 2468 O O . ASP A 1 318 ? -16.949 7.561 18.135 1.00 93.38 318 ASP A O 1
ATOM 2472 N N . LEU A 1 319 ? -15.740 6.378 19.583 1.00 98.12 319 LEU A N 1
ATOM 2473 C CA . LEU A 1 319 ? -14.679 6.029 18.634 1.00 98.12 319 LEU A CA 1
ATOM 2474 C C . LEU A 1 319 ? -14.824 4.608 18.087 1.00 98.12 319 LEU A C 1
ATOM 2476 O O . LEU A 1 319 ? -14.760 3.633 18.838 1.00 98.12 319 LEU A O 1
ATOM 2480 N N . ALA A 1 320 ? -14.976 4.500 16.770 1.00 98.56 320 ALA A N 1
ATOM 2481 C CA . ALA A 1 320 ? -15.065 3.241 16.042 1.00 98.56 320 ALA A CA 1
ATOM 2482 C C . ALA A 1 320 ? -13.696 2.605 15.797 1.00 98.56 320 ALA A C 1
ATOM 2484 O O . ALA A 1 320 ? -13.527 1.406 16.004 1.00 98.56 320 ALA A O 1
ATOM 2485 N N . ALA A 1 321 ? -12.725 3.400 15.341 1.00 98.69 321 ALA A N 1
ATOM 2486 C CA . ALA A 1 321 ? -11.420 2.894 14.934 1.00 98.69 321 ALA A CA 1
ATOM 2487 C C . ALA A 1 321 ? -10.269 3.860 15.201 1.00 98.69 321 ALA A C 1
ATOM 2489 O O . ALA A 1 321 ? -10.438 5.081 15.181 1.00 98.69 321 ALA A O 1
ATOM 2490 N N . LEU A 1 322 ? -9.084 3.277 15.343 1.00 98.75 322 LEU A N 1
ATOM 2491 C CA . LEU A 1 322 ? -7.804 3.931 15.134 1.00 98.75 322 LEU A CA 1
ATOM 2492 C C . LEU A 1 322 ? -7.182 3.358 13.857 1.00 98.75 322 LEU A C 1
ATOM 2494 O O . LEU A 1 322 ? -6.874 2.171 13.806 1.00 98.75 322 LEU A O 1
ATOM 2498 N N . VAL A 1 323 ? -6.977 4.201 12.845 1.00 98.81 323 VAL A N 1
ATOM 2499 C CA . VAL A 1 323 ? -6.259 3.849 11.614 1.00 98.81 323 VAL A CA 1
ATOM 2500 C C . VAL A 1 323 ? -4.849 4.420 11.684 1.00 98.81 323 VAL A C 1
ATOM 2502 O O . VAL A 1 323 ? -4.677 5.626 11.868 1.00 98.81 323 VAL A O 1
ATOM 2505 N N . ILE A 1 324 ? -3.835 3.566 11.567 1.00 98.69 324 ILE A N 1
ATOM 2506 C CA . ILE A 1 324 ? -2.435 3.962 11.745 1.00 98.69 324 ILE A CA 1
ATOM 2507 C C . ILE A 1 324 ? -1.522 3.274 10.732 1.00 98.69 324 ILE A C 1
ATOM 2509 O O . ILE A 1 324 ? -1.652 2.077 10.493 1.00 98.69 324 ILE A O 1
ATOM 2513 N N . GLU A 1 325 ? -0.580 4.016 10.145 1.00 98.31 325 GLU A N 1
ATOM 2514 C CA . GLU A 1 325 ? 0.573 3.414 9.461 1.00 98.31 325 GLU A CA 1
ATOM 2515 C C . GLU A 1 325 ? 1.526 2.901 10.557 1.00 98.31 325 GLU A C 1
ATOM 2517 O O . GLU A 1 325 ? 2.096 3.724 11.274 1.00 98.31 325 GLU A O 1
ATOM 2522 N N . PRO A 1 326 ? 1.713 1.581 10.745 1.00 97.44 326 PRO A N 1
ATOM 2523 C CA . PRO A 1 326 ? 2.470 1.054 11.888 1.00 97.44 326 PRO A CA 1
ATOM 2524 C C . PRO A 1 326 ? 3.965 1.403 11.823 1.00 97.44 326 PRO A C 1
ATOM 2526 O O . PRO A 1 326 ? 4.662 1.413 12.836 1.00 97.44 326 PRO A O 1
ATOM 2529 N N . THR A 1 327 ? 4.466 1.695 10.624 1.00 96.19 327 THR A N 1
ATOM 2530 C CA . THR A 1 327 ? 5.820 2.177 10.351 1.00 96.19 327 THR A CA 1
ATOM 2531 C C . THR A 1 327 ? 5.845 2.848 8.977 1.00 96.19 327 THR A C 1
ATOM 2533 O O . THR A 1 327 ? 4.969 2.612 8.144 1.00 96.19 327 THR A O 1
ATOM 2536 N N . GLY A 1 328 ? 6.844 3.684 8.710 1.00 87.62 328 GLY A N 1
ATOM 2537 C CA . GLY A 1 328 ? 6.988 4.345 7.414 1.00 87.62 328 GLY A CA 1
ATOM 2538 C C . GLY A 1 328 ? 7.922 5.539 7.500 1.00 87.62 328 GLY A C 1
ATOM 2539 O O . GLY A 1 328 ? 9.136 5.381 7.589 1.00 87.62 328 GLY A O 1
ATOM 2540 N N . LYS A 1 329 ? 7.358 6.755 7.494 1.00 86.81 329 LYS A N 1
ATOM 2541 C CA . LYS A 1 329 ? 8.148 7.995 7.643 1.00 86.81 329 LYS A CA 1
ATOM 2542 C C . LYS A 1 329 ? 8.901 8.065 8.971 1.00 86.81 329 LYS A C 1
ATOM 2544 O O . LYS A 1 329 ? 9.959 8.681 9.038 1.00 86.81 329 LYS A O 1
ATOM 2549 N N . ALA A 1 330 ? 8.331 7.470 10.012 1.00 92.69 330 ALA A N 1
ATOM 2550 C CA . ALA A 1 330 ? 8.952 7.304 11.312 1.00 92.69 330 ALA A CA 1
ATOM 2551 C C . ALA A 1 330 ? 8.878 5.829 11.711 1.00 92.69 330 ALA A C 1
ATOM 2553 O O . ALA A 1 330 ? 7.934 5.124 11.354 1.00 92.69 330 ALA A O 1
ATOM 2554 N N . VAL A 1 331 ? 9.885 5.386 12.457 1.00 96.00 331 VAL A N 1
ATOM 2555 C CA . VAL A 1 331 ? 9.911 4.060 13.077 1.00 96.00 331 VAL A CA 1
ATOM 2556 C C . VAL A 1 331 ? 9.230 4.166 14.450 1.00 96.00 331 VAL A C 1
ATOM 2558 O O . VAL A 1 331 ? 9.454 5.166 15.150 1.00 96.00 331 VAL A O 1
ATOM 2561 N N . PRO A 1 332 ? 8.386 3.196 14.846 1.00 97.62 332 PRO A N 1
ATOM 2562 C CA . PRO A 1 332 ? 7.796 3.180 16.178 1.00 97.62 332 PRO A CA 1
ATOM 2563 C C . PRO A 1 332 ? 8.884 3.088 17.255 1.00 97.62 332 PRO A C 1
ATOM 2565 O O . PRO A 1 332 ? 9.837 2.317 17.129 1.00 97.62 332 PRO A O 1
ATOM 2568 N N . GLN A 1 333 ? 8.751 3.883 18.315 1.00 98.06 333 GLN A N 1
ATOM 2569 C CA . GLN A 1 333 ? 9.584 3.739 19.506 1.00 98.06 333 GLN A CA 1
ATOM 2570 C C . GLN A 1 333 ? 9.244 2.425 20.225 1.00 98.06 333 GLN A C 1
ATOM 2572 O O . GLN A 1 333 ? 8.100 1.968 20.138 1.00 98.06 333 GLN A O 1
ATOM 2577 N N . PRO A 1 334 ? 10.199 1.818 20.952 1.00 97.88 334 PRO A N 1
ATOM 2578 C CA . PRO A 1 334 ? 9.937 0.596 21.706 1.00 97.88 334 PRO A CA 1
ATOM 2579 C C . PRO A 1 334 ? 8.706 0.736 22.614 1.00 97.88 334 PRO A C 1
ATOM 2581 O O . PRO A 1 334 ? 8.610 1.701 23.373 1.00 97.88 334 PRO A O 1
ATOM 2584 N N . GLY A 1 335 ? 7.770 -0.212 22.536 1.00 97.94 335 GLY A N 1
ATOM 2585 C CA . GLY A 1 335 ? 6.544 -0.217 23.338 1.00 97.94 335 GLY A CA 1
ATOM 2586 C C . GLY A 1 335 ? 5.396 0.642 22.791 1.00 97.94 335 GLY A C 1
ATOM 2587 O O . GLY A 1 335 ? 4.293 0.578 23.332 1.00 97.94 335 GLY A O 1
ATOM 2588 N N . PHE A 1 336 ? 5.613 1.456 21.750 1.00 98.69 336 PHE A N 1
ATOM 2589 C CA . PHE A 1 336 ? 4.569 2.343 21.229 1.00 98.69 336 PHE A CA 1
ATOM 2590 C C . PHE A 1 336 ? 3.395 1.565 20.622 1.00 98.69 336 PHE A C 1
ATOM 2592 O O . PHE A 1 336 ? 2.247 1.844 20.960 1.00 98.69 336 PHE A O 1
ATOM 2599 N N . LEU A 1 337 ? 3.658 0.595 19.740 1.00 98.69 337 LEU A N 1
ATOM 2600 C CA . LEU A 1 337 ? 2.590 -0.157 19.070 1.00 98.69 337 LEU A CA 1
ATOM 2601 C C . LEU A 1 337 ? 1.865 -1.098 20.039 1.00 98.69 337 LEU A C 1
ATOM 2603 O O . LEU A 1 337 ? 0.651 -1.270 19.941 1.00 98.69 337 LEU A O 1
ATOM 2607 N N . GLU A 1 338 ? 2.588 -1.659 21.005 1.00 98.75 338 GLU A N 1
ATOM 2608 C CA . GLU A 1 338 ? 2.039 -2.468 22.088 1.00 98.75 338 GLU A CA 1
ATOM 2609 C C . GLU A 1 338 ? 1.074 -1.643 22.946 1.00 98.75 338 GLU A C 1
ATOM 2611 O O . GLU A 1 338 ? -0.033 -2.092 23.249 1.00 98.75 338 GLU A O 1
ATOM 2616 N N . GLU A 1 339 ? 1.454 -0.409 23.284 1.00 98.75 339 GLU A N 1
ATOM 2617 C CA . GLU A 1 339 ? 0.595 0.503 24.036 1.00 98.75 339 GLU A CA 1
ATOM 2618 C C . GLU A 1 339 ? -0.616 0.958 23.213 1.00 98.75 339 GLU A C 1
ATOM 2620 O O . GLU A 1 339 ? -1.733 0.979 23.728 1.00 98.75 339 GLU A O 1
ATOM 2625 N N . VAL A 1 340 ? -0.439 1.240 21.917 1.00 98.69 340 VAL A N 1
ATOM 2626 C CA . VAL A 1 340 ? -1.547 1.523 20.988 1.00 98.69 340 VAL A CA 1
ATOM 2627 C C . VAL A 1 340 ? -2.559 0.375 20.978 1.00 98.69 340 VAL A C 1
ATOM 2629 O O . VAL A 1 340 ? -3.761 0.615 21.120 1.00 98.69 340 VAL A O 1
ATOM 2632 N N . ARG A 1 341 ? -2.090 -0.872 20.855 1.00 98.81 341 ARG A N 1
ATOM 2633 C CA . ARG A 1 341 ? -2.941 -2.069 20.890 1.00 98.81 341 ARG A CA 1
ATOM 2634 C C . ARG A 1 341 ? -3.685 -2.186 22.215 1.00 98.81 341 ARG A C 1
ATOM 2636 O O . ARG A 1 341 ? -4.907 -2.339 22.205 1.00 98.81 341 ARG A O 1
ATOM 2643 N N . ARG A 1 342 ? -2.972 -2.048 23.338 1.00 98.75 342 ARG A N 1
ATOM 2644 C CA . ARG A 1 342 ? -3.545 -2.110 24.690 1.00 98.75 342 ARG A CA 1
ATOM 2645 C C . ARG A 1 342 ? -4.629 -1.052 24.900 1.00 98.75 342 ARG A C 1
ATOM 2647 O O . ARG A 1 342 ? -5.668 -1.340 25.492 1.00 98.75 342 ARG A O 1
ATOM 2654 N N . LEU A 1 343 ? -4.394 0.172 24.430 1.00 98.50 343 LEU A N 1
ATOM 2655 C CA . LEU A 1 343 ? -5.358 1.267 24.505 1.00 98.50 343 LEU A CA 1
ATOM 2656 C C . LEU A 1 343 ? -6.598 0.978 23.649 1.00 98.50 343 LEU A C 1
ATOM 2658 O O . LEU A 1 343 ? -7.714 1.150 24.133 1.00 98.50 343 LEU A O 1
ATOM 2662 N N . CYS A 1 344 ? -6.428 0.486 22.420 1.00 98.44 344 CYS A N 1
ATOM 2663 C CA . CYS A 1 344 ? -7.558 0.116 21.564 1.00 98.44 344 CYS A CA 1
ATOM 2664 C C . CYS A 1 344 ? -8.437 -0.963 22.214 1.00 98.44 344 CYS A C 1
ATOM 2666 O O . CYS A 1 344 ? -9.658 -0.812 22.246 1.00 98.44 344 CYS A O 1
ATOM 2668 N N . ASP A 1 345 ? -7.826 -1.985 22.821 1.00 98.44 345 ASP A N 1
ATOM 2669 C CA . ASP A 1 345 ? -8.553 -3.045 23.532 1.00 98.44 345 ASP A CA 1
ATOM 2670 C C . ASP A 1 345 ? -9.320 -2.498 24.740 1.00 98.44 345 ASP A C 1
ATOM 2672 O O . ASP A 1 345 ? -10.483 -2.836 24.950 1.00 98.44 345 ASP A O 1
ATOM 2676 N N . HIS A 1 346 ? -8.691 -1.609 25.516 1.00 97.62 346 HIS A N 1
ATOM 2677 C CA . HIS A 1 346 ? -9.303 -1.026 26.710 1.00 97.62 346 HIS A CA 1
ATOM 2678 C C . HIS A 1 346 ? -10.569 -0.213 26.399 1.00 97.62 346 HIS A C 1
ATOM 2680 O O . HIS A 1 346 ? -11.544 -0.302 27.142 1.00 97.62 346 HIS A O 1
ATOM 2686 N N . TYR A 1 347 ? -10.566 0.555 25.306 1.00 97.62 347 TYR A N 1
ATOM 2687 C CA . TYR A 1 347 ? -11.690 1.416 24.910 1.00 97.62 347 TYR A CA 1
ATOM 2688 C C . TYR A 1 347 ? -12.641 0.758 23.884 1.00 97.62 347 TYR A C 1
ATOM 2690 O O . TYR A 1 347 ? -13.613 1.376 23.429 1.00 97.62 347 TYR A O 1
ATOM 2698 N N . GLY A 1 348 ? -12.380 -0.496 23.495 1.00 97.25 348 GLY A N 1
ATOM 2699 C CA . GLY A 1 348 ? -13.158 -1.212 22.480 1.00 97.25 348 GLY A CA 1
ATOM 2700 C C . GLY A 1 348 ? -13.142 -0.515 21.116 1.00 97.25 348 GLY A C 1
ATOM 2701 O O . GLY A 1 348 ? -14.181 -0.404 20.469 1.00 97.25 348 GLY A O 1
ATOM 2702 N N . VAL A 1 349 ? -11.987 0.025 20.726 1.00 98.38 349 VAL A N 1
ATOM 2703 C CA . VAL A 1 349 ? -11.751 0.690 19.439 1.00 98.38 349 VAL A CA 1
ATOM 2704 C C . VAL A 1 349 ? -11.089 -0.306 18.490 1.00 98.38 349 VAL A C 1
ATOM 2706 O O . VAL A 1 349 ? -10.136 -0.980 18.871 1.00 98.38 349 VAL A O 1
ATOM 2709 N N . ILE A 1 350 ? -11.561 -0.388 17.245 1.00 98.81 350 ILE A N 1
ATOM 2710 C CA . ILE A 1 350 ? -10.964 -1.266 16.232 1.00 98.81 350 ILE A CA 1
ATOM 2711 C C . ILE A 1 350 ? -9.609 -0.702 15.803 1.00 98.81 350 ILE A C 1
ATOM 2713 O O . ILE A 1 350 ? -9.530 0.405 15.265 1.00 98.81 350 ILE A O 1
ATOM 2717 N N . LEU A 1 351 ? -8.536 -1.461 16.008 1.00 98.94 351 LEU A N 1
ATOM 2718 C CA . LEU A 1 351 ? -7.215 -1.093 15.511 1.00 98.94 351 LEU A CA 1
ATOM 2719 C C . LEU A 1 351 ? -7.077 -1.533 14.057 1.00 98.94 351 LEU A C 1
ATOM 2721 O O . LEU A 1 351 ? -7.169 -2.722 13.744 1.00 98.94 351 LEU A O 1
ATOM 2725 N N . VAL A 1 352 ? -6.810 -0.574 13.179 1.00 98.94 352 VAL A N 1
ATOM 2726 C CA . VAL A 1 352 ? -6.566 -0.801 11.759 1.00 98.94 352 VAL A CA 1
ATOM 2727 C C . VAL A 1 352 ? -5.125 -0.433 11.438 1.00 98.94 352 VAL A C 1
ATOM 2729 O O . VAL A 1 352 ? -4.743 0.734 11.555 1.00 98.94 352 VAL A O 1
ATOM 2732 N N . PHE A 1 353 ? -4.332 -1.403 10.988 1.00 98.88 353 PHE A N 1
ATOM 2733 C CA . PHE A 1 353 ? -3.028 -1.097 10.400 1.00 98.88 353 PHE A CA 1
ATOM 2734 C C . PHE A 1 353 ? -3.170 -0.804 8.908 1.00 98.88 353 PHE A C 1
ATOM 2736 O O . PHE A 1 353 ? -3.629 -1.636 8.125 1.00 98.88 353 PHE A O 1
ATOM 2743 N N . ASP A 1 354 ? -2.745 0.386 8.500 1.00 98.75 354 ASP A N 1
ATOM 2744 C CA . ASP A 1 354 ? -2.501 0.694 7.098 1.00 98.75 354 ASP A CA 1
ATOM 2745 C C . ASP A 1 354 ? -1.126 0.149 6.702 1.00 98.75 354 ASP A C 1
ATOM 2747 O O . ASP A 1 354 ? -0.089 0.789 6.871 1.00 98.75 354 ASP A O 1
ATOM 2751 N N . GLU A 1 355 ? -1.135 -1.078 6.196 1.00 98.69 355 GLU A N 1
ATOM 2752 C CA . GLU A 1 355 ? 0.034 -1.819 5.735 1.00 98.69 355 GLU A CA 1
ATOM 2753 C C . GLU A 1 355 ? 0.226 -1.706 4.217 1.00 98.69 355 GLU A C 1
ATOM 2755 O O . GLU A 1 355 ? 0.944 -2.497 3.605 1.00 98.69 355 GLU A O 1
ATOM 2760 N N . VAL A 1 356 ? -0.376 -0.698 3.572 1.00 98.38 356 VAL A N 1
ATOM 2761 C CA . VAL A 1 356 ? -0.285 -0.525 2.117 1.00 98.38 356 VAL A CA 1
ATOM 2762 C C . VAL A 1 356 ? 1.167 -0.280 1.680 1.00 98.38 356 VAL A C 1
ATOM 2764 O O . VAL A 1 356 ? 1.497 -0.541 0.527 1.00 98.38 356 VAL A O 1
ATOM 2767 N N . ILE A 1 357 ? 2.043 0.235 2.555 1.00 97.50 357 ILE A N 1
ATOM 2768 C CA . ILE A 1 357 ? 3.494 0.355 2.300 1.00 97.50 357 ILE A CA 1
ATOM 2769 C C . ILE A 1 357 ? 4.298 -0.763 2.972 1.00 97.50 357 ILE A C 1
ATOM 2771 O O . ILE A 1 357 ? 5.189 -1.320 2.334 1.00 97.50 357 ILE A O 1
ATOM 2775 N N . SER A 1 358 ? 4.044 -1.048 4.251 1.00 98.06 358 SER A N 1
ATOM 2776 C CA . SER A 1 358 ? 4.866 -1.974 5.041 1.00 98.06 358 SER A CA 1
ATOM 2777 C C . SER A 1 358 ? 4.640 -3.445 4.683 1.00 98.06 358 SER A C 1
ATOM 2779 O O . SER A 1 358 ? 5.582 -4.241 4.746 1.00 98.06 358 SER A O 1
ATOM 2781 N N . GLY A 1 359 ? 3.426 -3.807 4.267 1.00 98.06 359 GLY A N 1
ATOM 2782 C CA . GLY A 1 359 ? 3.057 -5.170 3.904 1.00 98.06 359 GLY A CA 1
ATOM 2783 C C . GLY A 1 359 ? 3.900 -5.716 2.752 1.00 98.06 359 GLY A C 1
ATOM 2784 O O . GLY A 1 359 ? 4.094 -5.037 1.743 1.00 98.06 359 GLY A O 1
ATOM 2785 N N . PHE A 1 360 ? 4.426 -6.936 2.908 1.00 97.94 360 PHE A N 1
ATOM 2786 C CA . PHE A 1 360 ? 5.329 -7.601 1.950 1.00 97.94 360 PHE A CA 1
ATOM 2787 C C . PHE A 1 360 ? 6.620 -6.824 1.635 1.00 97.94 360 PHE A C 1
ATOM 2789 O O . PHE A 1 360 ? 7.319 -7.121 0.664 1.00 97.94 360 PHE A O 1
ATOM 2796 N N . ARG A 1 361 ? 6.943 -5.797 2.430 1.00 96.00 361 ARG A N 1
ATOM 2797 C CA . ARG A 1 361 ? 8.168 -5.000 2.295 1.00 96.00 361 ARG A CA 1
ATOM 2798 C C . ARG A 1 361 ? 9.157 -5.290 3.400 1.00 96.00 361 ARG A C 1
ATOM 2800 O O . ARG A 1 361 ? 10.333 -5.461 3.103 1.00 96.00 361 ARG A O 1
ATOM 2807 N N . ILE A 1 362 ? 8.685 -5.282 4.639 1.00 95.50 362 ILE A N 1
ATOM 2808 C CA . ILE A 1 362 ? 9.543 -5.508 5.806 1.00 95.50 362 ILE A CA 1
ATOM 2809 C C . ILE A 1 362 ? 9.456 -6.944 6.320 1.00 95.50 362 ILE A C 1
ATOM 2811 O O . ILE A 1 362 ? 10.423 -7.441 6.880 1.00 95.50 362 ILE A O 1
ATOM 2815 N N . ASP A 1 363 ? 8.320 -7.604 6.090 1.00 97.62 363 ASP A N 1
ATOM 2816 C CA . ASP A 1 363 ? 8.067 -9.002 6.424 1.00 97.62 363 ASP A CA 1
ATOM 2817 C C . ASP A 1 363 ? 6.918 -9.531 5.542 1.00 97.62 363 ASP A C 1
ATOM 2819 O O . ASP A 1 363 ? 6.069 -8.752 5.085 1.00 97.62 363 ASP A O 1
ATOM 2823 N N . MET A 1 364 ? 6.876 -10.844 5.302 1.00 97.06 364 MET A N 1
ATOM 2824 C CA . MET A 1 364 ? 5.794 -11.496 4.554 1.00 97.06 364 MET A CA 1
ATOM 2825 C C . MET A 1 364 ? 4.447 -11.434 5.285 1.00 97.06 364 MET A C 1
ATOM 2827 O O . MET A 1 364 ? 3.413 -11.386 4.622 1.00 97.06 364 MET A O 1
ATOM 2831 N N . GLY A 1 365 ? 4.453 -11.388 6.619 1.00 98.00 365 GLY A N 1
ATOM 2832 C CA . GLY A 1 365 ? 3.265 -11.150 7.441 1.00 98.00 365 GLY A CA 1
ATOM 2833 C C . GLY A 1 365 ? 2.984 -9.671 7.725 1.00 98.00 365 GLY A C 1
ATOM 2834 O O . GLY A 1 365 ? 2.042 -9.363 8.451 1.00 98.00 365 GLY A O 1
ATOM 2835 N N . GLY A 1 366 ? 3.780 -8.751 7.167 1.00 98.31 366 GLY A N 1
ATOM 2836 C CA . GLY A 1 366 ? 3.670 -7.307 7.389 1.00 98.31 366 GLY A CA 1
ATOM 2837 C C . GLY A 1 366 ? 4.297 -6.815 8.699 1.00 98.31 366 GLY A C 1
ATOM 2838 O O . GLY A 1 366 ? 4.912 -7.561 9.461 1.00 98.31 366 GLY A O 1
ATOM 2839 N N . ALA A 1 367 ? 4.134 -5.525 8.971 1.00 98.31 367 ALA A N 1
ATOM 2840 C CA . ALA A 1 367 ? 4.562 -4.857 10.194 1.00 98.31 367 ALA A CA 1
ATOM 2841 C C . ALA A 1 367 ? 3.986 -5.513 11.444 1.00 98.31 367 ALA A C 1
ATOM 2843 O O . ALA A 1 367 ? 4.673 -5.586 12.458 1.00 98.31 367 ALA A O 1
ATOM 2844 N N . GLN A 1 368 ? 2.759 -6.023 11.375 1.00 98.56 368 GLN A N 1
ATOM 2845 C CA . GLN A 1 368 ? 2.170 -6.765 12.486 1.00 98.56 368 GLN A CA 1
ATOM 2846 C C . GLN A 1 368 ? 2.983 -8.009 12.884 1.00 98.56 368 GLN A C 1
ATOM 2848 O O . GLN A 1 368 ? 3.124 -8.275 14.077 1.00 98.56 368 GLN A O 1
ATOM 2853 N N . ALA A 1 369 ? 3.568 -8.730 11.919 1.00 98.44 369 ALA A N 1
ATOM 2854 C CA . ALA A 1 369 ? 4.469 -9.848 12.192 1.00 98.44 369 ALA A CA 1
ATOM 2855 C C . ALA A 1 369 ? 5.836 -9.346 12.677 1.00 98.44 369 ALA A C 1
ATOM 2857 O O . ALA A 1 369 ? 6.330 -9.797 13.707 1.00 98.44 369 ALA A O 1
ATOM 2858 N N . TYR A 1 370 ? 6.402 -8.351 11.987 1.00 98.38 370 TYR A N 1
ATOM 2859 C CA . TYR A 1 370 ? 7.719 -7.791 12.304 1.00 98.38 370 TYR A CA 1
ATOM 2860 C C . TYR A 1 370 ? 7.804 -7.197 13.722 1.00 98.38 370 TYR A C 1
ATOM 2862 O O . TYR A 1 370 ? 8.775 -7.426 14.441 1.00 98.38 370 TYR A O 1
ATOM 2870 N N . TYR A 1 371 ? 6.787 -6.436 14.135 1.00 98.31 371 TYR A N 1
ATOM 2871 C CA . TYR A 1 371 ? 6.706 -5.816 15.462 1.00 98.31 371 TYR A CA 1
ATOM 2872 C C . TYR A 1 371 ? 5.958 -6.675 16.484 1.00 98.31 371 TYR A C 1
ATOM 2874 O O . TYR A 1 371 ? 5.853 -6.275 17.639 1.00 98.31 371 TYR A O 1
ATOM 2882 N N . ASN A 1 372 ? 5.439 -7.840 16.084 1.00 98.38 372 ASN A N 1
ATOM 2883 C CA . ASN A 1 372 ? 4.657 -8.732 16.939 1.00 98.38 372 ASN A CA 1
ATOM 2884 C C . ASN A 1 372 ? 3.452 -8.036 17.618 1.00 98.38 372 ASN A C 1
ATOM 2886 O O . ASN A 1 372 ? 3.158 -8.258 18.793 1.00 98.38 372 ASN A O 1
ATOM 2890 N N . VAL A 1 373 ? 2.744 -7.185 16.867 1.00 98.75 373 VAL A N 1
ATOM 2891 C CA . VAL A 1 373 ? 1.521 -6.492 17.306 1.00 98.75 373 VAL A CA 1
ATOM 2892 C C . VAL A 1 373 ? 0.436 -6.701 16.261 1.00 98.75 373 VAL A C 1
ATOM 2894 O O . VAL A 1 373 ? 0.527 -6.187 15.152 1.00 98.75 373 VAL A O 1
ATOM 2897 N N . THR A 1 374 ? -0.607 -7.450 16.617 1.00 98.81 374 THR A N 1
ATOM 2898 C CA . THR A 1 374 ? -1.673 -7.830 15.678 1.00 98.81 374 THR A CA 1
ATOM 2899 C C . THR A 1 374 ? -2.854 -6.844 15.742 1.00 98.81 374 THR A C 1
ATOM 2901 O O . THR A 1 374 ? -3.439 -6.661 16.819 1.00 98.81 374 THR A O 1
ATOM 2904 N N . PRO A 1 375 ? -3.225 -6.187 14.626 1.00 98.94 375 PRO A N 1
ATOM 2905 C CA . PRO A 1 375 ? -4.400 -5.322 14.554 1.00 98.94 375 PRO A CA 1
ATOM 2906 C C . PRO A 1 375 ? -5.691 -6.147 14.423 1.00 98.94 375 PRO A C 1
ATOM 2908 O O . PRO A 1 375 ? -5.661 -7.368 14.293 1.00 98.94 375 PRO A O 1
ATOM 2911 N N . ASP A 1 376 ? -6.843 -5.482 14.452 1.00 98.94 376 ASP A N 1
ATOM 2912 C CA . ASP A 1 376 ? -8.139 -6.125 14.197 1.00 98.94 376 ASP A CA 1
ATOM 2913 C C . ASP A 1 376 ? -8.432 -6.238 12.693 1.00 98.94 376 ASP A C 1
ATOM 2915 O O . ASP A 1 376 ? -8.987 -7.237 12.230 1.00 98.94 376 ASP A O 1
ATOM 2919 N N . LEU A 1 377 ? -8.027 -5.213 11.938 1.00 98.94 377 LEU A N 1
ATOM 2920 C CA . LEU A 1 377 ? -8.072 -5.146 10.480 1.00 98.94 377 LEU A CA 1
ATOM 2921 C C . LEU A 1 377 ? -6.730 -4.631 9.941 1.00 98.94 377 LEU A C 1
ATOM 2923 O O . LEU A 1 377 ? -6.041 -3.851 10.601 1.00 98.94 377 LEU A O 1
ATOM 2927 N N . ALA A 1 378 ? -6.385 -4.988 8.708 1.00 98.94 378 ALA A N 1
ATOM 2928 C CA . ALA A 1 378 ? -5.225 -4.435 8.023 1.00 98.94 378 ALA A CA 1
ATOM 2929 C C . ALA A 1 378 ? -5.478 -4.227 6.525 1.00 98.94 378 ALA A C 1
ATOM 2931 O O . ALA A 1 378 ? -6.090 -5.062 5.857 1.00 98.94 378 ALA A O 1
ATOM 2932 N N . ALA A 1 379 ? -4.994 -3.106 5.993 1.00 98.81 379 ALA A N 1
ATOM 2933 C CA . ALA A 1 379 ? -5.072 -2.778 4.573 1.00 98.81 379 ALA A CA 1
ATOM 2934 C C . ALA A 1 379 ? -3.721 -3.025 3.888 1.00 98.81 379 ALA A C 1
ATOM 2936 O O . ALA A 1 379 ? -2.706 -2.507 4.330 1.00 98.81 379 ALA A O 1
ATOM 2937 N N . PHE A 1 380 ? -3.713 -3.765 2.783 1.00 98.75 380 PHE A N 1
ATOM 2938 C CA . PHE A 1 380 ? -2.538 -4.105 1.979 1.00 98.75 380 PHE A CA 1
ATOM 2939 C C . PHE A 1 380 ? -2.693 -3.602 0.541 1.00 98.75 380 PHE A C 1
ATOM 2941 O O . PHE A 1 380 ? -3.798 -3.402 0.035 1.00 98.75 380 PHE A O 1
ATOM 2948 N N . GLY A 1 381 ? -1.574 -3.409 -0.149 1.00 98.00 381 GLY A N 1
ATOM 2949 C CA . GLY A 1 381 ? -1.530 -3.007 -1.553 1.00 98.00 381 GLY A CA 1
ATOM 2950 C C . GLY A 1 381 ? -0.087 -2.931 -2.035 1.00 98.00 381 GLY A C 1
ATOM 2951 O O . GLY A 1 381 ? 0.755 -3.693 -1.569 1.00 98.00 381 GLY A O 1
ATOM 2952 N N . LYS A 1 382 ? 0.204 -2.002 -2.952 1.00 97.38 382 LYS A N 1
ATOM 2953 C CA . LYS A 1 382 ? 1.549 -1.710 -3.483 1.00 97.38 382 LYS A CA 1
ATOM 2954 C C . LYS A 1 382 ? 2.391 -2.967 -3.766 1.00 97.38 382 LYS A C 1
ATOM 2956 O O . LYS A 1 382 ? 2.205 -3.587 -4.809 1.00 97.38 382 LYS A O 1
ATOM 2961 N N . ALA A 1 383 ? 3.307 -3.314 -2.854 1.00 97.31 383 ALA A N 1
ATOM 2962 C CA . ALA A 1 383 ? 4.239 -4.432 -2.982 1.00 97.31 383 ALA A CA 1
ATOM 2963 C C . ALA A 1 383 ? 3.531 -5.773 -3.218 1.00 97.31 383 ALA A C 1
ATOM 2965 O O . ALA A 1 383 ? 4.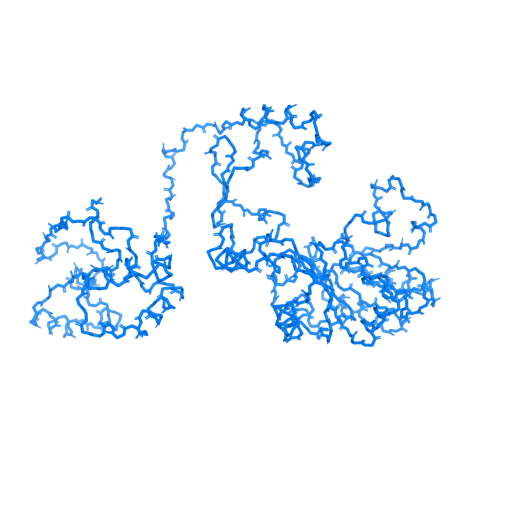088 -6.624 -3.903 1.00 97.31 383 ALA A O 1
ATOM 2966 N N . MET A 1 384 ? 2.286 -5.917 -2.745 1.00 96.75 384 MET A N 1
ATOM 2967 C CA . MET A 1 384 ? 1.444 -7.104 -2.931 1.00 96.75 384 MET A CA 1
ATOM 2968 C C . MET A 1 384 ? 1.319 -7.552 -4.395 1.00 96.75 384 MET A C 1
ATOM 2970 O O . MET A 1 384 ? 1.094 -8.728 -4.651 1.00 96.75 384 MET A O 1
ATOM 2974 N N . ALA A 1 385 ? 1.446 -6.631 -5.355 1.00 95.25 385 ALA A N 1
ATOM 2975 C CA . ALA A 1 385 ? 1.227 -6.927 -6.769 1.00 95.25 385 ALA A CA 1
ATOM 2976 C C . ALA A 1 385 ? 2.292 -6.351 -7.706 1.00 95.25 385 ALA A C 1
ATOM 2978 O O . ALA A 1 385 ? 2.047 -6.230 -8.903 1.00 95.25 385 ALA A O 1
ATOM 2979 N N . ASN A 1 386 ? 3.448 -5.952 -7.169 1.00 96.50 386 ASN A N 1
ATOM 2980 C CA . ASN A 1 386 ? 4.605 -5.466 -7.928 1.00 96.50 386 ASN A CA 1
ATOM 2981 C C . ASN A 1 386 ? 4.278 -4.476 -9.075 1.00 96.50 386 ASN A C 1
ATOM 2983 O O . ASN A 1 386 ? 4.873 -4.533 -10.145 1.00 96.50 386 ASN A O 1
ATOM 2987 N N . GLY A 1 387 ? 3.316 -3.567 -8.868 1.00 93.44 387 GLY A N 1
ATOM 2988 C CA . GLY A 1 387 ? 2.922 -2.547 -9.854 1.00 93.44 387 GLY A CA 1
ATOM 2989 C C . GLY A 1 387 ? 1.539 -2.725 -10.492 1.00 93.44 387 GLY A C 1
ATOM 2990 O O . GLY A 1 387 ? 1.035 -1.768 -11.082 1.00 93.44 387 GLY A O 1
ATOM 2991 N N . TYR A 1 388 ? 0.885 -3.878 -10.327 1.00 95.31 388 TYR A N 1
ATOM 2992 C CA . TYR A 1 388 ? -0.488 -4.090 -10.796 1.00 95.31 388 TYR A CA 1
ATOM 2993 C C . TYR A 1 388 ? -1.533 -3.549 -9.794 1.00 95.31 388 TYR A C 1
ATOM 2995 O O . TYR A 1 388 ? -1.299 -3.556 -8.582 1.00 95.31 388 TYR A O 1
ATOM 3003 N N . PRO A 1 389 ? -2.687 -3.037 -10.270 1.00 95.31 389 PRO A N 1
ATOM 3004 C CA . PRO A 1 389 ? -3.683 -2.394 -9.416 1.00 95.31 389 PRO A CA 1
ATOM 3005 C C . PRO A 1 389 ? -4.521 -3.420 -8.650 1.00 95.31 389 PRO A C 1
ATOM 3007 O O . PRO A 1 389 ? -5.468 -3.994 -9.187 1.00 95.31 389 PRO A O 1
ATOM 3010 N N . ILE A 1 390 ? -4.186 -3.617 -7.381 1.00 96.94 390 ILE A N 1
ATOM 3011 C CA . ILE A 1 390 ? -4.974 -4.394 -6.427 1.00 96.94 390 ILE A CA 1
ATOM 3012 C C . ILE A 1 390 ? -4.609 -3.967 -5.000 1.00 9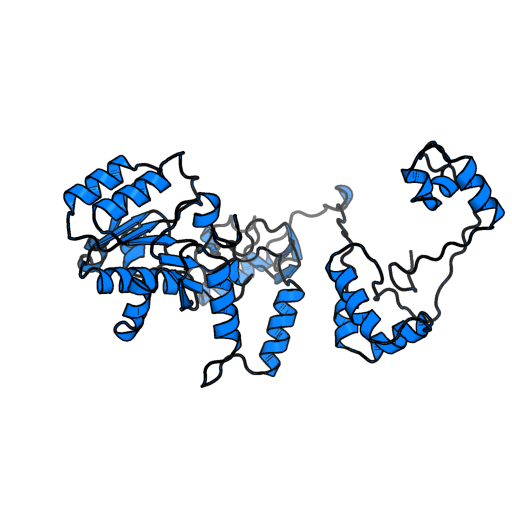6.94 390 ILE A C 1
ATOM 3014 O O . ILE A 1 390 ? -3.490 -3.532 -4.708 1.00 96.94 390 ILE A O 1
ATOM 3018 N N . SER A 1 391 ? -5.574 -4.081 -4.104 1.00 98.31 391 SER A N 1
ATOM 3019 C CA . SER A 1 391 ? -5.411 -3.954 -2.660 1.00 98.31 391 SER A CA 1
ATOM 3020 C C . SER A 1 391 ? -6.219 -5.035 -1.958 1.00 98.31 391 SER A C 1
ATOM 3022 O O . SER A 1 391 ? -7.082 -5.669 -2.568 1.00 98.31 391 SER A O 1
ATOM 3024 N N . ALA A 1 392 ? -5.943 -5.252 -0.679 1.00 98.62 392 ALA A N 1
ATOM 3025 C CA . ALA A 1 392 ? -6.701 -6.174 0.149 1.00 98.62 392 ALA A CA 1
ATOM 3026 C C . ALA A 1 392 ? -6.999 -5.538 1.504 1.00 98.62 392 ALA A C 1
ATOM 3028 O O . ALA A 1 392 ? -6.119 -4.949 2.123 1.00 98.62 392 ALA A O 1
ATOM 3029 N N . LEU A 1 393 ? -8.233 -5.675 1.969 1.00 98.81 393 LEU A N 1
ATOM 3030 C CA . LEU A 1 393 ? -8.572 -5.559 3.376 1.00 98.81 393 LEU A CA 1
ATOM 3031 C C . LEU A 1 393 ? -8.616 -6.967 3.959 1.00 98.81 393 LEU A C 1
ATOM 3033 O O . LEU A 1 393 ? -9.303 -7.839 3.423 1.00 98.81 393 LEU A O 1
ATOM 3037 N N . VAL A 1 394 ? -7.897 -7.177 5.052 1.00 98.88 394 VAL A N 1
ATOM 3038 C CA . VAL A 1 394 ? -7.887 -8.435 5.797 1.00 98.88 394 VAL A CA 1
ATOM 3039 C C . VAL A 1 394 ? -8.209 -8.173 7.260 1.00 98.88 394 VAL A C 1
ATOM 3041 O O . VAL A 1 394 ? -8.044 -7.050 7.740 1.00 98.88 394 VAL A O 1
ATOM 3044 N N . GLY A 1 395 ? -8.653 -9.194 7.982 1.00 98.75 395 GLY A N 1
ATOM 3045 C CA . GLY A 1 395 ? -8.820 -9.085 9.426 1.00 98.75 395 GLY A CA 1
ATOM 3046 C C . GLY A 1 395 ? -9.695 -10.171 10.026 1.00 98.75 395 GLY A C 1
ATOM 3047 O O . GLY A 1 395 ? -10.005 -11.173 9.370 1.00 98.75 395 GLY A O 1
ATOM 3048 N N . LYS A 1 396 ? -10.111 -9.934 11.272 1.00 98.81 396 LYS A N 1
ATOM 3049 C CA . LYS A 1 396 ? -10.944 -10.851 12.057 1.00 98.81 396 LYS A CA 1
ATOM 3050 C C . LYS A 1 396 ? -12.297 -11.101 11.394 1.00 98.81 396 LYS A C 1
ATOM 3052 O O . LYS A 1 396 ? -12.988 -10.170 10.971 1.00 98.81 396 LYS A O 1
ATOM 3057 N N . ARG A 1 397 ? -12.723 -12.362 11.382 1.00 98.56 397 ARG A N 1
ATOM 3058 C CA . ARG A 1 397 ? -13.978 -12.839 10.795 1.00 98.56 397 ARG A CA 1
ATOM 3059 C C . ARG A 1 397 ? -15.192 -12.139 11.381 1.00 98.56 397 ARG A C 1
ATOM 3061 O O . ARG A 1 397 ? -16.093 -11.781 10.629 1.00 98.56 397 ARG A O 1
ATOM 3068 N N . GLU A 1 398 ? -15.216 -11.914 12.691 1.00 98.06 398 GLU A N 1
ATOM 3069 C CA . GLU A 1 398 ? -16.340 -11.258 13.376 1.00 98.06 398 GLU A CA 1
ATOM 3070 C C . GLU A 1 398 ? -16.607 -9.832 12.861 1.00 98.06 398 GLU A C 1
ATOM 3072 O O . GLU A 1 398 ? -17.762 -9.414 12.776 1.00 98.06 398 GLU A O 1
ATOM 3077 N N . ILE A 1 399 ? -15.559 -9.119 12.433 1.00 98.38 399 ILE A N 1
ATOM 3078 C CA . ILE A 1 399 ? -15.659 -7.773 11.857 1.00 98.38 399 ILE A CA 1
ATOM 3079 C C . ILE A 1 399 ? -15.922 -7.865 10.353 1.00 98.38 399 ILE A C 1
ATOM 3081 O O . ILE A 1 399 ? -16.838 -7.227 9.839 1.00 98.38 399 ILE A O 1
ATOM 3085 N N . MET A 1 400 ? -15.147 -8.689 9.642 1.00 98.38 400 MET A N 1
ATOM 3086 C CA . MET A 1 400 ? -15.232 -8.838 8.185 1.00 98.38 400 MET A CA 1
ATOM 3087 C C . MET A 1 400 ? -16.596 -9.370 7.722 1.00 98.38 400 MET A C 1
ATOM 3089 O O . MET A 1 400 ? -17.074 -8.972 6.663 1.00 98.38 400 MET A O 1
ATOM 3093 N N . SER A 1 401 ? -17.273 -10.194 8.528 1.00 97.00 401 SER A N 1
ATOM 3094 C CA . SER A 1 401 ? -18.614 -10.713 8.202 1.00 97.00 401 SER A CA 1
ATOM 3095 C C . SER A 1 401 ? -19.679 -9.608 8.113 1.00 97.00 401 SER A C 1
ATOM 3097 O O . SER A 1 401 ? -20.707 -9.803 7.476 1.00 97.00 401 SER A O 1
ATOM 3099 N N . LYS A 1 402 ? -19.427 -8.401 8.651 1.00 96.12 402 LYS A N 1
ATOM 3100 C CA . LYS A 1 402 ? -20.314 -7.237 8.450 1.00 96.12 402 LYS A CA 1
ATOM 3101 C C . LYS A 1 402 ? -20.389 -6.762 6.997 1.00 96.12 402 LYS A C 1
ATOM 3103 O O . LYS A 1 402 ? -21.280 -5.982 6.678 1.00 96.12 402 LYS A O 1
ATOM 3108 N N . MET A 1 403 ? -19.514 -7.236 6.107 1.00 94.12 403 MET A N 1
ATOM 3109 C CA . MET A 1 403 ? -19.623 -6.971 4.666 1.00 94.12 403 MET A CA 1
ATOM 3110 C C . MET A 1 403 ? -20.910 -7.523 4.035 1.00 94.12 403 MET A C 1
ATOM 3112 O O . MET A 1 403 ? -21.278 -7.075 2.954 1.00 94.12 403 MET A O 1
ATOM 3116 N N . GLU A 1 404 ? -21.616 -8.451 4.689 1.00 91.31 404 GLU A N 1
ATOM 3117 C CA . GLU A 1 404 ? -22.945 -8.899 4.242 1.00 91.31 404 GLU A CA 1
ATOM 3118 C C . GLU A 1 404 ? -23.972 -7.753 4.252 1.00 91.31 404 GLU A C 1
ATOM 3120 O O . GLU A 1 404 ? -24.791 -7.642 3.342 1.00 91.31 404 GLU A O 1
ATOM 3125 N N . ASP A 1 405 ? -23.867 -6.858 5.238 1.00 91.69 405 ASP A N 1
ATOM 3126 C CA . ASP A 1 405 ? -24.778 -5.726 5.442 1.00 91.69 405 ASP A CA 1
ATOM 3127 C C . ASP A 1 405 ? -24.196 -4.394 4.932 1.00 91.69 405 ASP A C 1
ATOM 3129 O O . ASP A 1 405 ? -24.867 -3.358 4.927 1.00 91.69 405 ASP A O 1
ATOM 3133 N N . VAL A 1 406 ? -22.922 -4.393 4.528 1.00 87.62 406 VAL A N 1
ATOM 3134 C CA . VAL A 1 406 ? -22.153 -3.192 4.202 1.00 87.62 406 VAL A CA 1
ATOM 3135 C C . VAL A 1 406 ? -21.479 -3.357 2.849 1.00 87.62 406 VAL A C 1
ATOM 3137 O O . VAL A 1 406 ? -20.544 -4.137 2.693 1.00 87.62 406 VAL A O 1
ATOM 3140 N N . HIS A 1 407 ? -21.866 -2.529 1.879 1.00 76.31 407 HIS A N 1
ATOM 3141 C CA . HIS A 1 407 ? -21.083 -2.388 0.655 1.00 76.31 407 HIS A CA 1
ATOM 3142 C C . HIS A 1 407 ? -19.757 -1.697 0.980 1.00 76.31 407 HIS A C 1
ATOM 3144 O O . HIS A 1 407 ? -19.735 -0.507 1.310 1.00 76.31 407 HIS A O 1
ATOM 3150 N N . ALA A 1 408 ? -18.662 -2.449 0.914 1.00 60.66 408 ALA A N 1
ATOM 3151 C CA . ALA A 1 408 ? -17.306 -2.007 1.219 1.00 60.66 408 ALA A CA 1
ATOM 3152 C C . ALA A 1 408 ? -16.372 -2.252 0.032 1.00 60.66 408 ALA A C 1
ATOM 3154 O O . ALA A 1 408 ? -16.432 -3.361 -0.561 1.00 60.66 408 ALA A O 1
#